Protein AF-A0A3B8LXM0-F1 (afdb_monomer_lite)

pLDDT: mean 73.41, std 29.41, range [20.06, 98.75]

Secondary structure (DSSP, 8-state):
-----------------------------------------------PPP-----------------------------------------------------------------PPPPP---------TTPPP----PPTT-EE-SS-EE-TTT-SSSTTSTT----TTEEEETTEEEEPBTTTBTTSTT--TTSSS--GGG-SGGGGTS----PPPSEEGGGGT--TTSSSB-HHHHHHHHHTTTTS-EEEE--SEEEE--S-EEEPTTEEEE-S-TTTEEEE--S-HHHHH----SSTT---GGGTS--SEEE-------GGGEEEEB-S-B-TT--EEEBS--TT--TT-EEEEEE--SSSHHHHHHTTTSSPPPGGGTT--EEEEEEEEEEETTEEEESS--SS-B-GGG--EEEE---

Foldseek 3Di:
DDDDDDDDDDDDDDDDDDDDDDDDDDDDDDDDDDDDDDDDDDDDDDDDDDDDDDDDDDDDDDDDDDYDDDDYDDDDDDDDDDDDDDDDDDDDDDDDDDDDDDDDDDDDDDDDDDDDDDDDDDDDPDDDDPPDDPDPPDEDPQWDDAPNDTHNLQFQQCAQLHHRPHQDPPFGRHGRDTDHADCCQGRHRPNDAQQDLDDDQCLDDDPRVPDDDDPDDFPEELVVQPWDAPPPDASQRSLVVRQVVVVLPAGEYEYEFHEHEHAAADEHHPNHHYHYPDDNTYHYHYPDDPCRRPNAPDPDPPSDGPVVPDDDSYDYDDDDDDDPVFFQFWFDDKDGRNDQKTFTPFCPSDDAFFKKKKKFAAQVQVVVCQNVVVPDGGDNPQHRHIDIDIWGFHDDDGRMTGTDGTDSTIDDVNRRITMGGDTD

Structure (mmCIF, N/CA/C/O backbone):
data_AF-A0A3B8LXM0-F1
#
_entry.id   AF-A0A3B8LXM0-F1
#
loop_
_atom_site.group_PDB
_atom_site.id
_atom_site.type_symbol
_atom_site.label_atom_id
_atom_site.label_alt_id
_atom_site.label_comp_id
_atom_site.label_asym_id
_atom_site.label_entity_id
_atom_sit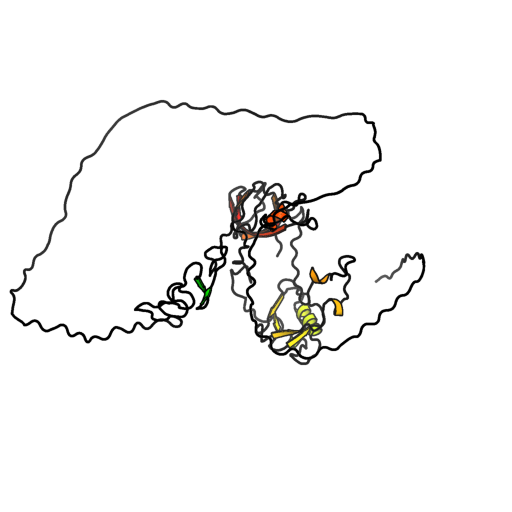e.label_seq_id
_atom_site.pdbx_PDB_ins_code
_atom_site.Cartn_x
_atom_site.Cartn_y
_atom_site.Cartn_z
_atom_site.occupancy
_atom_site.B_iso_or_equiv
_atom_site.auth_seq_id
_atom_site.auth_comp_id
_atom_site.auth_asym_id
_atom_site.auth_atom_id
_atom_site.pdbx_PDB_model_num
ATOM 1 N N . MET A 1 1 ? -12.437 30.811 -28.529 1.00 36.38 1 MET A N 1
ATOM 2 C CA . MET A 1 1 ? -11.155 31.539 -28.639 1.00 36.38 1 MET A CA 1
ATOM 3 C C . MET A 1 1 ? -11.417 33.006 -28.300 1.00 36.38 1 MET A C 1
ATOM 5 O O . MET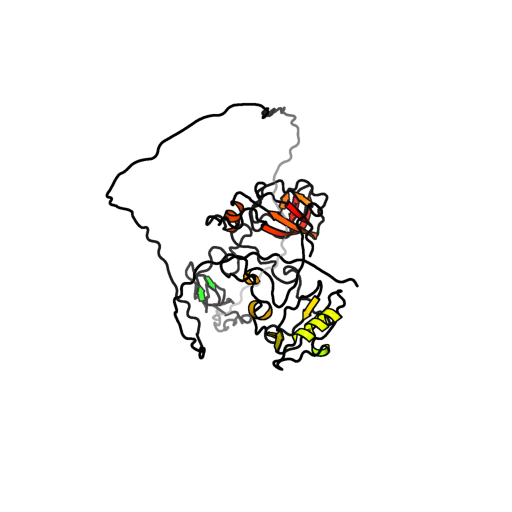 A 1 1 ? -12.188 33.630 -29.011 1.00 36.38 1 MET A O 1
ATOM 9 N N . LYS A 1 2 ? -10.888 33.510 -27.177 1.00 20.06 2 LYS A N 1
ATOM 10 C CA . LYS A 1 2 ? -10.909 34.922 -26.726 1.00 20.06 2 LYS A CA 1
ATOM 11 C C . LYS A 1 2 ? -9.676 35.144 -25.832 1.00 20.06 2 LYS A C 1
ATOM 13 O O . LYS A 1 2 ? -9.158 34.165 -25.299 1.00 20.06 2 LYS A O 1
ATOM 18 N N . ILE A 1 3 ? -9.176 36.378 -25.737 1.00 24.70 3 ILE A N 1
ATOM 19 C CA . ILE A 1 3 ? -7.793 36.677 -25.321 1.00 24.70 3 ILE A CA 1
ATOM 20 C C . ILE A 1 3 ? -7.756 37.845 -24.310 1.00 24.70 3 ILE A C 1
ATOM 22 O O . ILE A 1 3 ? -8.044 38.966 -24.712 1.00 24.70 3 ILE A O 1
ATOM 26 N N . LEU A 1 4 ? -7.307 37.559 -23.070 1.00 24.94 4 LEU A N 1
ATOM 27 C CA . LEU A 1 4 ? -6.653 38.478 -22.095 1.00 24.94 4 LEU A CA 1
ATOM 28 C C . LEU A 1 4 ? -7.459 39.745 -21.657 1.00 24.94 4 LEU A C 1
ATOM 30 O O . LEU A 1 4 ? -8.611 39.873 -22.071 1.00 24.94 4 LEU A O 1
ATOM 34 N N . PRO A 1 5 ? -6.922 40.697 -20.841 1.00 46.75 5 PRO A N 1
ATOM 35 C CA . PRO A 1 5 ? -5.709 40.708 -19.982 1.00 46.75 5 PRO A CA 1
ATOM 36 C C . PRO A 1 5 ? -5.939 41.183 -18.509 1.00 46.75 5 PRO A C 1
ATOM 38 O O . PRO A 1 5 ? -7.060 41.464 -18.100 1.00 46.75 5 PRO A O 1
ATOM 41 N N . TYR A 1 6 ? -4.820 41.368 -17.781 1.00 26.83 6 TYR A N 1
ATOM 42 C CA . TYR A 1 6 ? -4.604 42.112 -16.513 1.00 26.83 6 TYR A CA 1
ATOM 43 C C . TYR A 1 6 ? -4.925 41.416 -15.165 1.00 26.83 6 TYR A C 1
ATOM 45 O O . TYR A 1 6 ? -5.780 40.543 -15.094 1.00 26.83 6 TYR A O 1
ATOM 53 N N . GLY A 1 7 ? -4.215 41.734 -14.064 1.00 24.03 7 GLY A N 1
ATOM 54 C CA . GLY A 1 7 ? -3.206 42.802 -13.880 1.00 24.03 7 GLY A CA 1
ATOM 55 C C . GLY A 1 7 ? -2.095 42.509 -12.853 1.00 24.03 7 GLY A C 1
ATOM 56 O O . GLY A 1 7 ? -2.153 41.533 -12.112 1.00 24.03 7 GLY A O 1
ATOM 57 N N . PHE A 1 8 ? -1.065 43.364 -12.852 1.00 25.28 8 PHE A N 1
ATOM 58 C CA . PHE A 1 8 ? 0.103 43.329 -11.953 1.00 25.28 8 PHE A CA 1
ATOM 59 C C . PHE A 1 8 ? -0.130 44.160 -10.679 1.00 25.28 8 PHE A C 1
ATOM 61 O O . PHE A 1 8 ? -0.897 45.119 -10.696 1.00 25.28 8 PHE A O 1
ATOM 68 N N . GLY A 1 9 ? 0.635 43.868 -9.623 1.00 23.28 9 GLY A N 1
ATOM 69 C CA . GLY A 1 9 ? 0.836 44.758 -8.478 1.00 23.28 9 GLY A CA 1
ATOM 70 C C . GLY A 1 9 ? 2.296 44.714 -8.024 1.00 23.28 9 GLY A C 1
ATOM 71 O O . GLY A 1 9 ? 2.810 43.640 -7.725 1.00 23.28 9 GLY A O 1
ATOM 72 N N . ILE A 1 10 ? 2.965 45.868 -8.000 1.00 23.56 10 ILE A N 1
ATOM 73 C CA . ILE A 1 10 ? 4.335 46.046 -7.497 1.00 23.56 10 ILE A CA 1
ATOM 74 C C . ILE A 1 10 ? 4.294 47.158 -6.451 1.00 23.56 10 ILE A C 1
ATOM 76 O O . ILE A 1 10 ? 3.667 48.189 -6.679 1.00 23.56 10 ILE A O 1
ATOM 80 N N . SER A 1 11 ? 5.015 46.980 -5.348 1.00 22.61 11 SER A N 1
ATOM 81 C CA . SER A 1 11 ? 5.512 48.098 -4.547 1.00 22.61 11 SER A CA 1
ATOM 82 C C . SER A 1 11 ? 6.902 47.753 -4.016 1.00 22.61 11 SER A C 1
ATOM 84 O O . SER A 1 11 ? 7.222 46.578 -3.832 1.00 22.61 11 SER A O 1
ATOM 86 N N . VAL A 1 12 ? 7.746 48.767 -3.841 1.00 22.44 12 VAL A N 1
ATOM 87 C CA . VAL A 1 12 ? 9.182 48.626 -3.562 1.00 22.44 12 VAL A CA 1
ATOM 88 C C . VAL A 1 12 ? 9.533 49.415 -2.307 1.00 22.44 12 VAL A C 1
ATOM 90 O O . VAL A 1 12 ? 9.144 50.572 -2.177 1.00 22.44 12 VAL A O 1
ATOM 93 N N . ALA A 1 13 ? 10.337 48.815 -1.431 1.00 25.39 13 ALA A N 1
ATOM 94 C CA . ALA A 1 13 ? 11.059 49.516 -0.378 1.00 25.39 13 ALA A CA 1
ATOM 95 C C . ALA A 1 13 ? 12.518 49.036 -0.381 1.00 25.39 13 ALA A C 1
ATOM 97 O O . ALA A 1 13 ? 12.779 47.836 -0.308 1.00 25.39 13 ALA A O 1
ATOM 98 N N . LEU A 1 14 ? 13.463 49.969 -0.505 1.00 23.64 14 LEU A N 1
ATOM 99 C CA . LEU A 1 14 ? 14.891 49.702 -0.318 1.00 23.64 14 LEU A CA 1
ATOM 100 C C . LEU A 1 14 ? 15.207 49.715 1.182 1.00 23.64 14 LEU A C 1
ATOM 102 O O . LEU A 1 14 ? 14.598 50.502 1.899 1.00 23.64 14 LEU A O 1
ATOM 106 N N . TYR A 1 15 ? 16.249 48.998 1.616 1.00 22.81 15 TYR A N 1
ATOM 107 C CA . TYR A 1 15 ? 17.291 49.617 2.448 1.00 22.81 15 TYR A CA 1
ATOM 108 C C . TYR A 1 15 ? 18.615 48.832 2.437 1.00 22.81 15 TYR A C 1
ATOM 110 O O . TYR A 1 15 ? 18.617 47.610 2.409 1.00 22.81 15 TYR A O 1
ATOM 118 N N . ALA A 1 16 ? 19.709 49.604 2.475 1.00 24.20 16 ALA A N 1
ATOM 119 C CA . ALA A 1 16 ? 21.085 49.303 2.900 1.00 24.20 16 ALA A CA 1
ATOM 120 C C . ALA A 1 16 ? 21.793 47.993 2.470 1.00 24.20 16 ALA A C 1
ATOM 122 O O . ALA A 1 16 ? 21.409 46.873 2.786 1.00 24.20 16 ALA A O 1
ATOM 123 N N . LEU A 1 17 ? 22.962 48.197 1.858 1.00 23.39 17 LEU A N 1
ATOM 124 C CA . LEU A 1 17 ? 23.978 47.201 1.529 1.00 23.39 17 LEU A CA 1
ATOM 125 C C . LEU A 1 17 ? 24.875 46.883 2.744 1.00 23.39 17 LEU A C 1
ATOM 127 O O . LEU A 1 17 ? 25.309 47.806 3.432 1.00 23.39 17 LEU A O 1
ATOM 131 N N . SER A 1 18 ? 25.300 45.629 2.905 1.00 26.23 18 SER A N 1
ATOM 132 C CA . SER A 1 18 ? 26.633 45.308 3.440 1.00 26.23 18 SER A CA 1
ATOM 133 C C . SER A 1 18 ? 27.128 43.963 2.892 1.00 26.23 18 SER A C 1
ATOM 135 O O . SER A 1 18 ? 26.347 43.053 2.623 1.00 26.23 18 SER A O 1
ATOM 137 N N . LEU A 1 19 ? 28.435 43.870 2.639 1.00 26.39 19 LEU A N 1
ATOM 138 C CA . LEU A 1 19 ? 29.098 42.713 2.030 1.00 26.39 19 LEU A CA 1
ATOM 139 C C . LEU A 1 19 ? 29.938 41.976 3.071 1.00 26.39 19 LEU A C 1
ATOM 141 O O . LEU A 1 19 ? 30.659 42.617 3.832 1.00 26.39 19 LEU A O 1
ATOM 145 N N . LEU A 1 20 ? 29.985 40.647 2.980 1.00 26.03 20 LEU A N 1
ATOM 146 C CA . LEU A 1 20 ? 31.178 39.897 3.364 1.00 26.03 20 LEU A CA 1
ATOM 147 C C . LEU A 1 20 ? 31.366 38.706 2.418 1.00 26.03 20 LEU A C 1
ATOM 149 O O . LEU A 1 20 ? 30.417 37.990 2.109 1.00 26.03 20 LEU A O 1
ATOM 153 N N . HIS A 1 21 ? 32.589 38.530 1.918 1.00 26.11 21 HIS A N 1
ATOM 154 C CA . HIS A 1 21 ? 32.945 37.424 1.031 1.00 26.11 21 HIS A CA 1
ATOM 155 C C . HIS A 1 21 ? 33.450 36.230 1.844 1.00 26.11 21 HIS A C 1
ATOM 157 O O . HIS A 1 21 ? 34.227 36.404 2.781 1.00 26.11 21 HIS A O 1
ATOM 163 N N . CYS A 1 22 ? 33.135 35.018 1.394 1.00 24.50 22 CYS A N 1
ATOM 164 C CA . CYS A 1 22 ? 34.004 33.866 1.609 1.00 24.50 22 CYS A CA 1
ATOM 165 C C . CYS A 1 22 ? 33.907 32.927 0.404 1.00 24.50 22 CYS A C 1
ATOM 167 O O . CYS A 1 22 ? 32.822 32.463 0.062 1.00 24.50 22 CYS A O 1
ATOM 169 N N . ALA A 1 23 ? 35.038 32.676 -0.253 1.00 26.98 23 ALA A N 1
ATOM 170 C CA . ALA A 1 23 ? 35.142 31.682 -1.314 1.00 26.98 23 ALA A CA 1
ATOM 171 C C . ALA A 1 23 ? 35.642 30.360 -0.714 1.00 26.98 23 ALA A C 1
ATOM 173 O O . ALA A 1 23 ? 36.626 30.350 0.022 1.00 26.98 23 ALA A O 1
ATOM 174 N N . GLY A 1 24 ? 34.976 29.256 -1.048 1.00 27.30 24 GLY A N 1
ATOM 175 C CA . GLY A 1 24 ? 35.368 27.891 -0.694 1.00 27.30 24 GLY A CA 1
ATOM 176 C C . GLY A 1 24 ? 35.312 27.010 -1.940 1.00 27.30 24 GLY A C 1
ATOM 177 O O . GLY A 1 24 ? 34.434 27.192 -2.783 1.00 27.30 24 GLY A O 1
ATOM 178 N N . GLN A 1 25 ? 36.289 26.123 -2.109 1.00 27.41 25 GLN A N 1
ATOM 179 C CA . GLN A 1 25 ? 36.548 25.473 -3.397 1.00 27.41 25 GLN A CA 1
ATOM 180 C C . GLN A 1 25 ? 35.654 24.253 -3.657 1.00 27.41 25 GLN A C 1
ATOM 182 O O . GLN A 1 25 ? 35.338 23.482 -2.755 1.00 27.41 25 GLN A O 1
ATOM 187 N N . ILE A 1 26 ? 35.323 24.049 -4.933 1.00 26.55 26 ILE A N 1
ATOM 188 C CA . ILE A 1 26 ? 34.799 22.780 -5.447 1.00 26.55 26 ILE A CA 1
ATOM 189 C C . ILE A 1 26 ? 35.979 21.816 -5.618 1.00 26.55 26 ILE A C 1
ATOM 191 O O . ILE A 1 26 ? 37.003 22.194 -6.188 1.00 26.55 26 ILE A O 1
ATOM 195 N N . VAL A 1 27 ? 35.812 20.567 -5.183 1.00 30.48 27 VAL A N 1
ATOM 196 C CA . VAL A 1 27 ? 36.741 19.457 -5.444 1.00 30.48 27 VAL A CA 1
ATOM 197 C C . VAL A 1 27 ? 35.951 18.351 -6.163 1.00 30.48 27 VAL A C 1
ATOM 199 O O . VAL A 1 27 ? 34.846 18.038 -5.714 1.00 30.48 27 VAL A O 1
ATOM 202 N N . PRO A 1 28 ? 36.430 17.802 -7.296 1.00 29.64 28 PRO A N 1
ATOM 203 C CA . PRO A 1 28 ? 35.698 16.782 -8.046 1.00 29.64 28 PRO A CA 1
ATOM 204 C C . PRO A 1 28 ? 35.710 15.422 -7.334 1.00 29.64 28 PRO A C 1
ATOM 206 O O . PRO A 1 28 ? 36.604 15.126 -6.545 1.00 29.64 28 PRO A O 1
ATOM 209 N N . ALA A 1 29 ? 34.714 14.588 -7.638 1.00 28.47 29 ALA A N 1
ATOM 210 C CA . ALA A 1 29 ? 34.575 13.252 -7.070 1.00 28.47 29 ALA A CA 1
ATOM 211 C C . ALA A 1 29 ? 35.216 12.187 -7.971 1.00 28.47 29 ALA A C 1
ATOM 213 O O . ALA A 1 29 ? 34.853 12.067 -9.140 1.00 28.47 29 ALA A O 1
ATOM 214 N N . GLU A 1 30 ? 36.096 11.366 -7.401 1.00 27.64 30 GLU A N 1
ATOM 215 C CA . GLU A 1 30 ? 36.595 10.140 -8.022 1.00 27.64 30 GLU A CA 1
ATOM 216 C C . GLU A 1 30 ? 36.931 9.102 -6.935 1.00 27.64 30 GLU A C 1
ATOM 218 O O . GLU A 1 30 ? 37.202 9.465 -5.794 1.00 27.64 30 GLU A O 1
ATOM 223 N N . GLN A 1 31 ? 36.885 7.816 -7.298 1.00 27.58 31 GLN A N 1
ATOM 224 C CA . GLN A 1 31 ? 37.220 6.645 -6.466 1.00 27.58 31 GLN A CA 1
ATOM 225 C C . GLN A 1 31 ? 36.459 6.462 -5.132 1.00 27.58 31 GLN A C 1
ATOM 227 O O . GLN A 1 31 ? 36.903 6.875 -4.067 1.00 27.58 31 GLN A O 1
ATOM 232 N N . TYR A 1 32 ? 35.408 5.635 -5.173 1.00 25.28 32 TYR A N 1
ATOM 233 C CA . TYR A 1 32 ? 35.164 4.639 -4.120 1.00 25.28 32 TYR A CA 1
ATOM 234 C C . TYR A 1 32 ? 34.858 3.286 -4.771 1.00 25.28 32 TYR A C 1
ATOM 236 O O . TYR A 1 32 ? 33.788 3.082 -5.344 1.00 25.28 32 TYR A O 1
ATOM 244 N N . HIS A 1 33 ? 35.822 2.369 -4.691 1.00 28.22 33 HIS A N 1
ATOM 245 C CA . HIS A 1 33 ? 35.634 0.947 -4.964 1.00 28.22 33 HIS A CA 1
ATOM 246 C C . HIS A 1 33 ? 35.707 0.187 -3.639 1.00 28.22 33 HIS A C 1
ATOM 248 O O . HIS A 1 33 ? 36.609 0.443 -2.854 1.00 28.22 33 HIS A O 1
ATOM 254 N N . ASP A 1 34 ? 34.789 -0.766 -3.481 1.00 30.98 34 ASP A N 1
ATOM 255 C CA . ASP A 1 34 ? 34.736 -1.813 -2.454 1.00 30.98 34 ASP A CA 1
ATOM 256 C C . ASP A 1 34 ? 34.731 -1.367 -0.973 1.00 30.98 34 ASP A C 1
ATOM 258 O O . ASP A 1 34 ? 35.668 -0.777 -0.444 1.00 30.98 34 ASP A O 1
ATOM 262 N N . ALA A 1 35 ? 33.647 -1.710 -0.279 1.00 26.36 35 ALA A N 1
ATOM 263 C CA . ALA A 1 35 ? 33.500 -1.548 1.163 1.00 26.36 35 ALA A 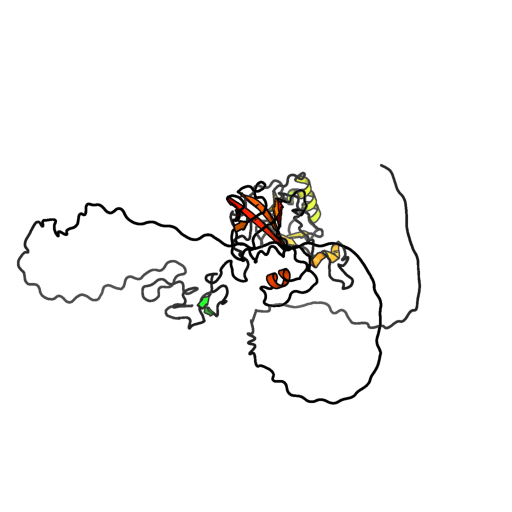CA 1
ATOM 264 C C . ALA A 1 35 ? 32.604 -2.679 1.681 1.00 26.36 35 ALA A C 1
ATOM 266 O O . ALA A 1 35 ? 31.373 -2.602 1.640 1.00 26.36 35 ALA A O 1
ATOM 267 N N . SER A 1 36 ? 33.231 -3.766 2.129 1.00 28.61 36 SER A N 1
ATOM 268 C CA . SER A 1 36 ? 32.532 -4.892 2.741 1.00 28.61 36 SER A CA 1
ATOM 269 C C . SER A 1 36 ? 31.937 -4.488 4.095 1.00 28.61 36 SER A C 1
ATOM 271 O O . SER A 1 36 ? 32.546 -3.768 4.884 1.00 28.61 36 SER A O 1
ATOM 273 N N . VAL A 1 37 ? 30.706 -4.929 4.366 1.00 28.14 37 VAL A N 1
ATOM 274 C CA . VAL A 1 37 ? 29.972 -4.517 5.571 1.00 28.14 37 VAL A CA 1
ATOM 275 C C . VAL A 1 37 ? 30.508 -5.254 6.800 1.00 28.14 37 VAL A C 1
ATOM 277 O O . VAL A 1 37 ? 30.160 -6.411 7.031 1.00 28.14 37 VAL A O 1
ATOM 280 N N . GLN A 1 38 ? 31.293 -4.563 7.627 1.00 25.53 38 GLN A N 1
ATOM 281 C CA . GLN A 1 38 ? 31.455 -4.915 9.038 1.00 25.53 38 GLN A CA 1
ATOM 282 C C . GLN A 1 38 ? 30.377 -4.204 9.867 1.00 25.53 38 GLN A C 1
ATOM 284 O O . GLN A 1 38 ? 30.144 -3.007 9.711 1.00 25.53 38 GLN A O 1
ATOM 289 N N . GLN A 1 39 ? 29.689 -4.958 10.727 1.00 29.19 39 GLN A N 1
ATOM 290 C CA . GLN A 1 39 ? 28.718 -4.424 11.683 1.00 29.19 39 GLN A CA 1
ATOM 291 C C . GLN A 1 39 ? 29.347 -4.406 13.077 1.00 29.19 39 GLN A C 1
ATOM 293 O O . GLN A 1 39 ? 29.251 -5.390 13.813 1.00 29.19 39 GLN A O 1
ATOM 298 N N . ASP A 1 40 ? 29.984 -3.294 13.441 1.00 27.31 40 ASP A N 1
ATOM 299 C CA . ASP A 1 40 ? 30.469 -3.119 14.808 1.00 27.31 40 ASP A CA 1
ATOM 300 C C . ASP A 1 40 ? 29.303 -3.010 15.798 1.00 27.31 40 ASP A C 1
ATOM 302 O O . ASP A 1 40 ? 28.294 -2.338 15.568 1.00 27.31 40 ASP A O 1
ATOM 306 N N . THR A 1 41 ? 29.436 -3.724 16.915 1.00 29.86 41 THR A N 1
ATOM 307 C CA . THR A 1 41 ? 28.373 -3.876 17.913 1.00 29.86 41 THR A CA 1
ATOM 308 C C . THR A 1 41 ? 28.545 -2.848 19.024 1.00 29.86 41 THR A C 1
ATOM 310 O O . THR A 1 41 ? 29.367 -3.029 19.919 1.00 29.86 41 THR A O 1
ATOM 313 N N . ILE A 1 42 ? 27.738 -1.785 19.001 1.00 26.36 42 ILE A N 1
ATOM 314 C CA . ILE A 1 42 ? 27.680 -0.822 20.107 1.00 26.36 42 ILE A CA 1
ATOM 315 C C . ILE A 1 42 ? 26.713 -1.340 21.178 1.00 26.36 42 ILE A C 1
ATOM 317 O O . ILE A 1 42 ? 25.498 -1.164 21.086 1.00 26.36 42 ILE A O 1
ATOM 321 N N . THR A 1 43 ? 27.268 -1.956 22.219 1.00 28.08 43 THR A N 1
ATOM 322 C CA . THR A 1 43 ? 26.585 -2.108 23.509 1.00 28.08 43 THR A CA 1
ATOM 323 C C . THR A 1 43 ? 26.564 -0.747 24.206 1.00 28.08 43 THR A C 1
ATOM 325 O O . THR A 1 43 ? 27.614 -0.126 24.356 1.00 28.08 43 THR A O 1
ATOM 328 N N . GLN A 1 44 ? 25.393 -0.279 24.645 1.00 32.50 44 GLN A N 1
ATOM 329 C CA . GLN A 1 44 ? 25.289 0.842 25.584 1.00 32.50 44 GLN A CA 1
ATOM 330 C C . GLN A 1 44 ? 24.742 0.335 26.915 1.00 32.50 44 GLN A C 1
ATOM 332 O O . GLN A 1 44 ? 23.559 0.011 27.026 1.00 32.50 44 GLN A O 1
ATOM 337 N N . ASP A 1 45 ? 25.618 0.270 27.915 1.00 28.05 45 ASP A N 1
ATOM 338 C CA . ASP A 1 45 ? 25.233 0.021 29.299 1.00 28.05 45 ASP A CA 1
ATOM 339 C C . ASP A 1 45 ? 24.641 1.293 29.920 1.00 28.05 45 ASP A C 1
ATOM 341 O O . ASP A 1 45 ? 25.142 2.401 29.719 1.00 28.05 45 ASP A O 1
ATOM 345 N N . ILE A 1 46 ? 23.559 1.135 30.683 1.00 29.33 46 ILE A N 1
ATOM 346 C CA . ILE A 1 46 ? 22.881 2.239 31.369 1.00 29.33 46 ILE A CA 1
ATOM 347 C C . ILE A 1 46 ? 23.391 2.301 32.809 1.00 29.33 46 ILE A C 1
ATOM 349 O O . ILE A 1 46 ? 23.121 1.401 33.602 1.00 29.33 46 ILE A O 1
ATOM 353 N N . ILE A 1 47 ? 24.076 3.392 33.156 1.00 27.41 47 ILE A N 1
ATOM 354 C CA . ILE A 1 47 ? 24.457 3.731 34.533 1.00 27.41 47 ILE A CA 1
ATOM 355 C C . ILE A 1 47 ? 23.755 5.049 34.903 1.00 27.41 47 ILE A C 1
ATOM 357 O O . ILE A 1 47 ? 23.854 6.012 34.138 1.00 27.41 47 ILE A O 1
ATOM 361 N N . PRO A 1 48 ? 23.020 5.122 36.030 1.00 29.84 48 PRO A N 1
ATOM 362 C CA . PRO A 1 48 ? 22.338 6.347 36.443 1.00 29.84 48 PRO A CA 1
ATOM 363 C C . PRO A 1 48 ? 23.336 7.428 36.886 1.00 29.84 48 PRO A C 1
ATOM 365 O O . PRO A 1 48 ? 24.403 7.127 37.419 1.00 29.84 48 PRO A O 1
ATOM 368 N N . GLN A 1 49 ? 22.972 8.695 36.690 1.00 29.08 49 GLN A N 1
ATOM 369 C CA . GLN A 1 49 ? 23.695 9.843 37.242 1.00 29.08 49 GLN A CA 1
ATOM 370 C C . GLN A 1 49 ? 22.997 10.330 38.515 1.00 29.08 49 GLN A C 1
ATOM 372 O O . GLN A 1 49 ? 21.793 10.584 38.500 1.00 29.08 49 GLN A O 1
ATOM 377 N N . ASP A 1 50 ? 23.767 10.443 39.595 1.00 26.06 50 ASP A N 1
ATOM 378 C CA . ASP A 1 50 ? 23.356 11.031 40.874 1.00 26.06 50 ASP A CA 1
ATOM 379 C C . ASP A 1 50 ? 23.530 12.567 40.841 1.00 26.06 50 ASP A C 1
ATOM 381 O O . ASP A 1 50 ? 24.272 13.096 40.010 1.00 26.06 50 ASP A O 1
ATOM 385 N N . THR A 1 51 ? 22.834 13.307 41.708 1.00 32.16 51 THR A N 1
ATOM 386 C CA . THR A 1 51 ? 22.680 14.770 41.600 1.00 32.16 51 THR A CA 1
ATOM 387 C C . THR A 1 51 ? 23.033 15.517 42.889 1.00 32.16 51 THR A C 1
ATOM 389 O O . THR A 1 51 ? 22.191 15.653 43.777 1.00 32.16 51 THR A O 1
ATOM 392 N N . THR A 1 52 ? 24.234 16.107 42.966 1.00 25.61 52 THR A N 1
ATOM 393 C CA . THR A 1 52 ? 24.646 16.944 44.114 1.00 25.61 52 THR A CA 1
ATOM 394 C C . THR A 1 52 ? 25.474 18.189 43.745 1.00 25.61 52 THR A C 1
ATOM 396 O O . THR A 1 52 ? 26.698 18.120 43.731 1.00 25.61 52 THR A O 1
ATOM 399 N N . GLN A 1 53 ? 24.780 19.336 43.616 1.00 25.41 53 GLN A N 1
ATOM 400 C CA . GLN A 1 53 ? 25.176 20.676 44.129 1.00 25.41 53 GLN A CA 1
ATOM 401 C C . GLN A 1 53 ? 26.475 21.361 43.599 1.00 25.41 53 GLN A C 1
ATOM 403 O O . GLN A 1 53 ? 27.212 20.745 42.835 1.00 25.41 53 GLN A O 1
ATOM 408 N N . PRO A 1 54 ? 26.779 22.646 43.949 1.00 33.50 54 PRO A N 1
ATOM 409 C CA . PRO A 1 54 ? 26.067 23.625 44.802 1.00 33.50 54 PRO A CA 1
ATOM 410 C C . PRO A 1 54 ? 25.644 24.940 44.087 1.00 33.50 54 PRO A C 1
ATOM 412 O O . PRO A 1 54 ? 25.642 25.022 42.862 1.00 33.50 54 PRO A O 1
ATOM 415 N N . GLN A 1 55 ? 25.226 25.954 44.862 1.00 26.02 55 GLN A N 1
ATOM 416 C CA . GLN A 1 55 ? 24.709 27.265 44.414 1.00 26.02 55 GLN A CA 1
ATOM 417 C C . GLN A 1 55 ? 25.667 28.433 44.721 1.00 26.02 55 GLN A C 1
ATOM 419 O O . GLN A 1 55 ? 26.430 28.330 45.674 1.00 26.02 55 GLN A O 1
ATOM 424 N N . GLU A 1 56 ? 25.478 29.578 44.048 1.00 26.16 56 GLU A N 1
ATOM 425 C CA . GLU A 1 56 ? 25.282 30.917 44.660 1.00 26.16 56 GLU A CA 1
ATOM 426 C C . GLU A 1 56 ? 24.471 31.804 43.670 1.00 26.16 56 GLU A C 1
ATOM 428 O O . GLU A 1 56 ? 24.561 31.587 42.464 1.00 26.16 56 GLU A O 1
ATOM 433 N N . LYS A 1 57 ? 23.408 32.499 44.127 1.00 24.67 57 LYS A N 1
ATOM 434 C CA . LYS A 1 57 ? 23.277 33.972 44.338 1.00 24.67 57 LYS A CA 1
ATOM 435 C C . LYS A 1 57 ? 23.502 34.839 43.076 1.00 24.67 57 LYS A C 1
ATOM 437 O O . LYS A 1 57 ? 24.411 34.579 42.305 1.00 24.67 57 LYS A O 1
ATOM 442 N N . ASP A 1 58 ? 22.709 35.876 42.784 1.00 25.80 58 ASP A N 1
ATOM 443 C CA . ASP A 1 58 ? 22.098 36.850 43.713 1.00 25.80 58 ASP A CA 1
ATOM 444 C C . ASP A 1 58 ? 20.687 37.367 43.304 1.00 25.80 58 ASP A C 1
ATOM 446 O O . ASP A 1 58 ? 20.056 36.861 42.376 1.00 25.80 58 ASP A O 1
ATOM 450 N N . GLU A 1 59 ? 20.175 38.354 44.048 1.00 26.92 59 GLU A N 1
ATOM 451 C CA . GLU A 1 59 ? 18.775 38.812 44.115 1.00 26.92 59 GLU A CA 1
ATOM 452 C C . GLU A 1 59 ? 18.491 40.153 43.388 1.00 26.92 59 GLU A C 1
ATOM 454 O O . GLU A 1 59 ? 19.256 41.106 43.528 1.00 26.92 59 GLU A O 1
ATOM 459 N N . SER A 1 60 ? 17.353 40.286 42.675 1.00 25.41 60 SER A N 1
ATOM 460 C CA . SER A 1 60 ? 16.521 41.520 42.692 1.00 25.41 60 SER A CA 1
ATOM 461 C C . SER A 1 60 ? 15.171 41.450 41.942 1.00 25.41 60 SER A C 1
ATOM 463 O O . SER A 1 60 ? 15.031 40.962 40.825 1.00 25.41 60 SER A O 1
ATOM 465 N N . THR A 1 61 ? 14.188 42.033 42.626 1.00 25.83 61 THR A N 1
ATOM 466 C CA . THR A 1 61 ? 12.928 42.700 42.233 1.00 25.83 61 THR A CA 1
ATOM 467 C C . THR A 1 61 ? 12.970 43.539 40.924 1.00 25.83 61 THR A C 1
ATOM 469 O O . THR A 1 61 ? 14.040 43.887 40.448 1.00 25.83 61 THR A O 1
ATOM 472 N N . GLN A 1 62 ? 11.871 43.974 40.269 1.00 24.88 62 GLN A N 1
ATOM 473 C CA . GLN A 1 62 ? 10.431 44.057 40.612 1.00 24.88 62 GLN A CA 1
ATOM 474 C C . GLN A 1 62 ? 9.563 44.326 39.350 1.00 24.88 62 GLN A C 1
ATOM 476 O O . GLN A 1 62 ? 10.004 45.062 38.467 1.00 24.88 62 GLN A O 1
ATOM 481 N N . ARG A 1 63 ? 8.283 43.901 39.315 1.00 25.02 63 ARG A N 1
ATOM 482 C CA . ARG A 1 63 ? 7.195 44.632 38.606 1.00 25.02 63 ARG A CA 1
ATOM 483 C C . ARG A 1 63 ? 5.801 44.251 39.162 1.00 25.02 63 ARG A C 1
ATOM 485 O O . ARG A 1 63 ? 5.613 43.067 39.427 1.00 25.02 63 ARG A O 1
ATOM 492 N N . PRO A 1 64 ? 4.853 45.193 39.371 1.00 30.84 64 PRO A N 1
ATOM 493 C CA . PRO A 1 64 ? 3.664 44.931 40.194 1.00 30.84 64 PRO A CA 1
ATOM 494 C C . PRO A 1 64 ? 2.358 44.584 39.450 1.00 30.84 64 PRO A C 1
ATOM 496 O O . PRO A 1 64 ? 2.189 44.846 38.259 1.00 30.84 64 PRO A O 1
ATOM 499 N N . GLU A 1 65 ? 1.440 44.050 40.258 1.00 25.55 65 GLU A N 1
ATOM 500 C CA . GLU A 1 65 ? -0.029 43.950 40.155 1.00 25.55 65 GLU A CA 1
ATOM 501 C C . GLU A 1 65 ? -0.770 45.298 39.917 1.00 25.55 65 GLU A C 1
ATOM 503 O O . GLU A 1 65 ? -0.155 46.356 40.050 1.00 25.55 65 GLU A O 1
ATOM 508 N N . THR A 1 66 ? -2.088 45.375 39.629 1.00 27.14 66 THR A N 1
ATOM 509 C CA . THR A 1 66 ? -3.129 44.348 39.302 1.00 27.14 66 THR A CA 1
ATOM 510 C C . THR A 1 66 ? -3.911 44.789 38.017 1.00 27.14 66 THR A C 1
ATOM 512 O O . THR A 1 66 ? -3.219 45.038 37.036 1.00 27.14 66 THR A O 1
ATOM 515 N N . SER A 1 67 ? -5.241 44.939 37.808 1.00 26.88 67 SER A N 1
ATOM 516 C CA . SER A 1 67 ? -6.513 44.751 38.557 1.00 26.88 67 SER A CA 1
ATOM 517 C C . SER A 1 67 ? -7.752 44.778 37.625 1.00 26.88 67 SER A C 1
ATOM 519 O O . SER A 1 67 ? -7.685 45.459 36.610 1.00 26.88 67 SER A O 1
ATOM 521 N N . ASN A 1 68 ? -8.867 44.148 38.043 1.00 26.53 68 ASN A N 1
ATOM 522 C CA . ASN A 1 68 ? -10.303 44.547 37.954 1.00 26.53 68 ASN A CA 1
ATOM 523 C C . ASN A 1 68 ? -10.823 45.295 36.686 1.00 26.53 68 ASN A C 1
ATOM 525 O O . ASN A 1 68 ? -10.273 46.317 36.296 1.00 26.53 68 ASN A O 1
ATOM 529 N N . ASN A 1 69 ? -11.962 44.958 36.057 1.00 26.12 69 ASN A N 1
ATOM 530 C CA . ASN A 1 69 ? -13.233 44.458 36.614 1.00 26.12 69 ASN A CA 1
ATOM 531 C C . ASN A 1 69 ? -14.136 43.781 35.549 1.00 26.12 69 ASN A C 1
ATOM 533 O O . ASN A 1 69 ? -14.070 44.118 34.369 1.00 26.12 69 ASN A O 1
ATOM 537 N N . GLU A 1 70 ? -15.055 42.926 36.007 1.00 30.72 70 GLU A N 1
ATOM 538 C CA . GLU A 1 70 ? -16.273 42.465 35.297 1.00 30.72 70 GLU A CA 1
ATOM 539 C C . GLU A 1 70 ? -17.483 43.361 35.716 1.00 30.72 70 GLU A C 1
ATOM 541 O O . GLU A 1 70 ? -17.278 44.190 36.615 1.00 30.72 70 GLU A O 1
ATOM 546 N N . PRO A 1 71 ? -18.712 43.293 35.124 1.00 42.00 71 PRO A N 1
ATOM 547 C CA . PRO A 1 71 ? -19.636 42.167 35.409 1.00 42.00 71 PRO A CA 1
ATOM 548 C C . PRO A 1 71 ? -20.753 41.829 34.368 1.00 42.00 71 PRO A C 1
ATOM 550 O O . PRO A 1 71 ? -21.236 42.704 33.658 1.00 42.00 71 PRO A O 1
ATOM 553 N N . ASN A 1 72 ? -21.297 40.600 34.468 1.00 27.70 72 ASN A N 1
ATOM 554 C CA . ASN A 1 72 ? -22.725 40.208 34.295 1.00 27.70 72 ASN A CA 1
ATOM 555 C C . ASN A 1 72 ? -23.477 40.407 32.942 1.00 27.70 72 ASN A C 1
ATOM 557 O O . ASN A 1 72 ? -23.262 41.369 32.217 1.00 27.70 72 ASN A O 1
ATOM 561 N N . ALA A 1 73 ? -24.475 39.580 32.576 1.00 26.50 73 ALA A N 1
ATOM 562 C CA . ALA A 1 73 ? -24.972 38.300 33.131 1.00 26.50 73 ALA A CA 1
ATOM 563 C C . ALA A 1 73 ? -25.872 37.547 32.110 1.00 26.50 73 ALA A C 1
ATOM 565 O O . ALA A 1 73 ? -26.258 38.132 31.100 1.00 26.50 73 ALA A O 1
ATOM 566 N N . SER A 1 74 ? -26.266 36.313 32.482 1.00 27.11 74 SER A N 1
ATOM 567 C CA . SER A 1 74 ? -27.261 35.408 31.851 1.00 27.11 74 SER A CA 1
ATOM 568 C C . SER A 1 74 ? -26.791 34.639 30.593 1.00 27.11 74 SER A C 1
ATOM 570 O O . SER A 1 74 ? -25.899 35.102 29.889 1.00 27.11 74 SER A O 1
ATOM 572 N N . GLU A 1 75 ? -27.288 33.440 30.238 1.00 29.11 75 GLU A N 1
ATOM 573 C CA . GLU A 1 75 ? -28.069 32.365 30.914 1.00 29.11 75 GLU A CA 1
ATOM 574 C C . GLU A 1 75 ? -28.052 31.104 29.985 1.00 29.11 75 GLU A C 1
ATOM 576 O O . GLU A 1 75 ? -27.591 31.220 28.849 1.00 29.11 75 GLU A O 1
ATOM 581 N N . THR A 1 76 ? -28.469 29.871 30.323 1.00 28.05 76 THR A N 1
ATOM 582 C CA . THR A 1 76 ? -29.146 29.272 31.504 1.00 28.05 76 THR A CA 1
ATOM 583 C C . THR A 1 76 ? -28.568 27.852 31.793 1.00 28.05 76 THR A C 1
ATOM 585 O O . THR A 1 76 ? -27.615 27.416 31.148 1.00 28.05 76 THR A O 1
ATOM 588 N N . ASN A 1 77 ? -29.158 27.130 32.753 1.00 26.19 77 ASN A N 1
ATOM 589 C CA . ASN A 1 77 ? -28.960 25.710 33.122 1.00 26.19 77 ASN A CA 1
ATOM 590 C C . ASN A 1 77 ? -29.475 24.738 32.006 1.00 26.19 77 ASN A C 1
ATOM 592 O O . ASN A 1 77 ? -30.142 25.196 31.084 1.00 26.19 77 ASN A O 1
ATOM 596 N N . ASP A 1 78 ? -29.216 23.418 31.949 1.00 27.31 78 ASP A N 1
ATOM 597 C CA . ASP A 1 78 ? -29.409 22.368 32.974 1.00 27.31 78 ASP A CA 1
ATOM 598 C C . ASP A 1 78 ? -28.668 21.037 32.657 1.00 27.31 78 ASP A C 1
ATOM 600 O O . ASP A 1 78 ? -28.631 20.584 31.513 1.00 27.31 78 ASP A O 1
ATOM 604 N N . GLU A 1 79 ? -28.180 20.358 33.704 1.00 29.28 79 GLU A N 1
ATOM 605 C CA . GLU A 1 79 ? -27.829 18.920 33.799 1.00 29.28 79 GLU A CA 1
ATOM 606 C C . GLU A 1 79 ? -27.742 18.559 35.310 1.00 29.28 79 GLU A C 1
ATOM 608 O O . GLU A 1 79 ? -27.514 19.477 36.105 1.00 29.28 79 GLU A O 1
ATOM 613 N N . PRO A 1 80 ? -27.815 17.285 35.766 1.00 39.28 80 PRO A N 1
ATOM 614 C CA . PRO A 1 80 ? -28.194 16.038 35.087 1.00 39.28 80 PRO A CA 1
ATOM 615 C C . PRO A 1 80 ? -29.330 15.262 35.811 1.00 39.28 80 PRO A C 1
ATOM 617 O O . PRO A 1 80 ? -29.748 15.624 36.908 1.00 39.28 80 PRO A O 1
ATOM 620 N N . LEU A 1 81 ? -29.788 14.127 35.251 1.00 30.03 81 LEU A N 1
ATOM 621 C CA . LEU A 1 81 ? -30.698 13.188 35.941 1.00 30.03 81 LEU A CA 1
ATOM 622 C C . LEU A 1 81 ? -30.317 11.706 35.757 1.00 30.03 81 LEU A C 1
ATOM 624 O O . LEU A 1 81 ? -30.612 11.087 34.739 1.00 30.03 81 LEU A O 1
ATOM 628 N N . THR A 1 82 ? -29.723 11.138 36.807 1.00 29.72 82 THR A N 1
ATOM 629 C CA . THR A 1 82 ? -29.733 9.716 37.224 1.00 29.72 82 THR A CA 1
ATOM 630 C C . THR A 1 82 ? -29.699 9.736 38.774 1.00 29.72 82 THR A C 1
ATOM 632 O O . THR A 1 82 ? -29.216 10.743 39.302 1.00 29.72 82 THR A O 1
ATOM 635 N N . PRO A 1 83 ? -30.216 8.741 39.534 1.00 37.81 83 PRO A N 1
ATOM 636 C CA . PRO A 1 83 ? -30.219 7.303 39.233 1.00 37.81 83 PRO A CA 1
ATOM 637 C C . PRO A 1 83 ? -31.573 6.587 39.413 1.00 37.81 83 PRO A C 1
ATOM 639 O O . PRO A 1 83 ? -32.525 7.161 39.923 1.00 37.81 83 PRO A O 1
ATOM 642 N N . ASP A 1 84 ? -31.600 5.293 39.077 1.00 28.28 84 ASP A N 1
ATOM 643 C CA . ASP A 1 84 ? -32.219 4.278 39.943 1.00 28.28 84 ASP A CA 1
ATOM 644 C C . ASP A 1 84 ? -31.631 2.877 39.661 1.00 28.28 84 ASP A C 1
ATOM 646 O O . ASP A 1 84 ? -30.980 2.665 38.633 1.00 28.28 84 ASP A O 1
ATOM 650 N N . THR A 1 85 ? -31.811 1.927 40.587 1.00 33.62 85 THR A N 1
ATOM 651 C CA . THR A 1 85 ? -31.217 0.563 40.534 1.00 33.62 85 THR A CA 1
ATOM 652 C C . THR A 1 85 ? -32.278 -0.528 40.852 1.00 33.62 85 THR A C 1
ATOM 654 O O . THR A 1 85 ? -33.443 -0.175 41.019 1.00 33.62 85 THR A O 1
ATOM 657 N N . PRO A 1 86 ? -31.993 -1.852 40.788 1.00 38.72 86 PRO A N 1
ATOM 658 C CA . PRO A 1 86 ? -32.974 -2.814 40.273 1.00 38.72 86 PRO A CA 1
ATOM 659 C C . PRO A 1 86 ? -33.848 -3.497 41.343 1.00 38.72 86 PRO A C 1
ATOM 661 O O . PRO A 1 86 ? -33.470 -3.549 42.514 1.00 38.72 86 PRO A O 1
ATOM 664 N N . PRO A 1 87 ? -34.944 -4.161 40.930 1.00 36.44 87 PRO A N 1
ATOM 665 C CA . PRO A 1 87 ? -35.580 -5.211 41.721 1.00 36.44 87 PRO A CA 1
ATOM 666 C C . PRO A 1 87 ? -34.729 -6.491 41.727 1.00 36.44 87 PRO A C 1
ATOM 668 O O . PRO A 1 87 ? -34.209 -6.901 40.687 1.00 36.44 87 PRO A O 1
ATOM 671 N N . GLN A 1 88 ? -34.655 -7.164 42.876 1.00 29.28 88 GLN A N 1
ATOM 672 C CA . GLN A 1 88 ? -34.224 -8.561 42.979 1.00 29.28 88 GLN A CA 1
ATOM 673 C C . GLN A 1 88 ? -35.416 -9.493 43.236 1.00 29.28 88 GLN A C 1
ATOM 675 O O . GLN A 1 88 ? -36.377 -9.100 43.885 1.00 29.28 88 GLN A O 1
ATOM 680 N N . ASP A 1 89 ? -35.227 -10.742 42.802 1.00 29.11 89 ASP A N 1
ATOM 681 C CA . ASP A 1 89 ? -35.805 -11.992 43.318 1.00 29.11 89 ASP A CA 1
ATOM 682 C C . ASP A 1 89 ? -37.329 -12.227 43.300 1.00 29.11 89 ASP A C 1
ATOM 684 O O . ASP A 1 89 ? -38.140 -11.422 43.749 1.00 29.11 89 ASP A O 1
ATOM 688 N N . THR A 1 90 ? -37.704 -13.432 42.864 1.00 29.89 90 THR A N 1
ATOM 689 C CA . THR A 1 90 ? -38.582 -14.336 43.632 1.00 29.89 90 THR A CA 1
ATOM 690 C C . THR A 1 90 ? -38.636 -15.707 42.953 1.00 29.89 90 THR A C 1
ATOM 692 O O . THR A 1 90 ? -39.259 -15.882 41.906 1.00 29.89 90 THR A O 1
ATOM 695 N N . THR A 1 91 ? -38.022 -16.711 43.576 1.00 31.31 91 THR A N 1
ATOM 696 C CA . THR A 1 91 ? -38.391 -18.123 43.361 1.00 31.31 91 THR A CA 1
ATOM 697 C C . THR A 1 91 ? -39.583 -18.503 44.247 1.00 31.31 91 THR A C 1
ATOM 699 O O . THR A 1 91 ? -39.824 -17.861 45.273 1.00 31.31 91 THR A O 1
ATOM 702 N N . PRO A 1 92 ? -40.345 -19.542 43.865 1.00 36.09 92 PRO A N 1
ATOM 703 C CA . PRO A 1 92 ? -40.673 -20.561 44.868 1.00 36.09 92 PRO A CA 1
ATOM 704 C C . PRO A 1 92 ? -40.493 -22.013 44.380 1.00 36.09 92 PRO A C 1
ATOM 706 O O . PRO A 1 92 ? -41.074 -22.429 43.382 1.00 36.09 92 PRO A O 1
ATOM 709 N N . SER A 1 93 ? -39.700 -22.760 45.153 1.00 28.95 93 SER A N 1
ATOM 710 C CA . SER A 1 93 ? -39.906 -24.146 45.628 1.00 28.95 93 SER A CA 1
ATOM 711 C C . SER A 1 93 ? -40.797 -25.152 44.862 1.00 28.95 93 SER A C 1
ATOM 713 O O . SER A 1 93 ? -42.011 -24.990 44.780 1.00 28.95 93 SER A O 1
ATOM 715 N N . ASP A 1 94 ? -40.167 -26.298 44.576 1.00 28.75 94 ASP A N 1
ATOM 716 C CA . ASP A 1 94 ? -40.604 -27.678 44.879 1.00 28.75 94 ASP A CA 1
ATOM 717 C C . ASP A 1 94 ? -41.811 -28.337 44.175 1.00 28.75 94 ASP A C 1
ATOM 719 O O . ASP A 1 94 ? -42.924 -27.827 44.103 1.00 28.75 94 ASP A O 1
ATOM 723 N N . GLY A 1 95 ? -41.581 -29.584 43.735 1.00 27.22 95 GLY A N 1
ATOM 724 C CA . GLY A 1 95 ? -42.568 -30.451 43.076 1.00 27.22 95 GLY A CA 1
ATOM 725 C C . GLY A 1 95 ? -42.001 -31.824 42.685 1.00 27.22 95 GLY A C 1
ATOM 726 O O . GLY A 1 95 ? -42.013 -32.187 41.513 1.00 27.22 95 GLY A O 1
ATOM 727 N N . SER A 1 96 ? -41.435 -32.568 43.644 1.00 27.77 96 SER A N 1
ATOM 728 C CA . SER A 1 96 ? -40.706 -33.824 43.379 1.00 27.77 96 SER A CA 1
ATOM 729 C C . SER A 1 96 ? -41.607 -35.049 43.156 1.00 27.77 96 SER A C 1
ATOM 731 O O . SER A 1 96 ? -42.356 -35.442 44.048 1.00 27.77 96 SER A O 1
ATOM 733 N N . SER A 1 97 ? -41.465 -35.688 41.990 1.00 31.98 97 SER A N 1
ATOM 734 C CA . SER A 1 97 ? -41.641 -37.132 41.719 1.00 31.98 97 SER A CA 1
ATOM 735 C C . SER A 1 97 ? -41.198 -37.392 40.268 1.00 31.98 97 SER A C 1
ATOM 737 O O . SER A 1 97 ? -41.309 -36.486 39.446 1.00 31.98 97 SER A O 1
ATOM 739 N N . GLY A 1 98 ? -40.676 -38.547 39.859 1.00 26.11 98 GLY A N 1
ATOM 740 C CA . GLY A 1 98 ? -40.322 -39.807 40.528 1.00 26.11 98 GLY A CA 1
ATOM 741 C C . GLY A 1 98 ? -39.733 -40.752 39.458 1.00 26.11 98 GLY A C 1
ATOM 742 O O . GLY A 1 98 ? -39.763 -40.379 38.290 1.00 26.11 98 GLY A O 1
ATOM 743 N N . GLU A 1 99 ? -39.222 -41.936 39.827 1.00 32.56 99 GLU A N 1
ATOM 744 C CA . GLU A 1 99 ? -38.489 -42.860 38.921 1.00 32.56 99 GLU A CA 1
ATOM 745 C C . GLU A 1 99 ? -37.142 -42.245 38.458 1.00 32.56 99 GLU A C 1
ATOM 747 O O . GLU A 1 99 ? -37.057 -41.459 37.521 1.00 32.56 99 GLU A O 1
ATOM 752 N N . GLU A 1 100 ? -36.033 -42.390 39.191 1.00 29.61 100 GLU A N 1
ATOM 753 C CA . GLU A 1 100 ? -35.281 -43.636 39.439 1.00 29.61 100 GLU A CA 1
ATOM 754 C C . GLU A 1 100 ? -35.095 -44.521 38.198 1.00 29.61 100 GLU A C 1
ATOM 756 O O . GLU A 1 100 ? -36.061 -44.970 37.599 1.00 29.61 100 GLU A O 1
ATOM 761 N N . TRP A 1 101 ? -33.838 -44.873 37.912 1.00 27.64 101 TRP A N 1
ATOM 762 C CA . TRP A 1 101 ? -33.388 -46.266 37.774 1.00 27.64 101 TRP A CA 1
ATOM 763 C C . TRP A 1 101 ? -31.861 -46.291 37.912 1.00 27.64 101 TRP A C 1
ATOM 765 O O . TRP A 1 101 ? -31.149 -45.559 37.225 1.00 27.64 101 TRP A O 1
ATOM 775 N N . SER A 1 102 ? -31.345 -47.132 38.806 1.00 30.84 102 SER A N 1
ATOM 776 C CA . SER A 1 102 ? -29.911 -47.378 38.952 1.00 30.84 102 SER A CA 1
ATOM 777 C C . SER A 1 102 ? -29.664 -48.835 39.334 1.00 30.84 102 SER A C 1
ATOM 779 O O . SER A 1 102 ? -30.358 -49.393 40.179 1.00 30.84 102 SER A O 1
ATOM 781 N N . THR A 1 103 ? -28.688 -49.471 38.685 1.00 31.42 103 THR A N 1
ATOM 782 C CA . THR A 1 103 ? -27.821 -50.525 39.247 1.00 31.42 103 THR A CA 1
ATOM 783 C C . THR A 1 103 ? -26.783 -50.953 38.212 1.00 31.42 103 THR A C 1
ATOM 785 O O . THR A 1 103 ? -26.973 -50.810 37.005 1.00 31.42 103 THR A O 1
ATOM 788 N N . GLU A 1 104 ? -25.655 -51.461 38.696 1.00 35.91 104 GLU A N 1
ATOM 789 C CA . GLU A 1 104 ? -24.536 -51.938 37.884 1.00 35.91 104 GLU A CA 1
ATOM 790 C C . GLU A 1 104 ? -24.736 -53.405 37.467 1.00 35.91 104 GLU A C 1
ATOM 792 O O . GLU A 1 104 ? -25.251 -54.197 38.260 1.00 35.91 104 GLU A O 1
ATOM 797 N N . ARG A 1 105 ? -24.219 -53.810 36.292 1.00 31.14 105 ARG A N 1
ATOM 798 C CA . ARG A 1 105 ? -23.664 -55.168 36.099 1.00 31.14 105 ARG A CA 1
ATOM 799 C C . ARG A 1 105 ? -22.755 -55.320 34.872 1.00 31.14 105 ARG A C 1
ATOM 801 O O . ARG A 1 105 ? -23.203 -55.398 33.737 1.00 31.14 105 ARG A O 1
ATOM 808 N N . SER A 1 106 ? -21.462 -55.378 35.171 1.00 29.73 106 SER A N 1
ATOM 809 C CA . SER A 1 106 ? -20.470 -56.373 34.740 1.00 29.73 106 SER A CA 1
ATOM 810 C C . SER A 1 106 ? -20.809 -57.394 33.635 1.00 29.73 106 SER A C 1
ATOM 812 O O . SER A 1 106 ? -21.729 -58.186 33.816 1.00 29.73 106 SER A O 1
ATOM 814 N N . PHE A 1 107 ? -19.865 -57.511 32.680 1.00 27.39 107 PHE A N 1
ATOM 815 C CA . PHE A 1 107 ? -19.514 -58.699 31.863 1.00 27.39 107 PHE A CA 1
ATOM 816 C C . PHE A 1 107 ? -20.594 -59.136 30.835 1.00 27.39 107 PHE A C 1
ATOM 818 O O . PHE A 1 107 ? -21.783 -58.962 31.054 1.00 27.39 107 PHE A O 1
ATOM 825 N N . GLU A 1 108 ? -20.287 -59.672 29.648 1.00 35.47 108 GLU A N 1
ATOM 826 C CA . GLU A 1 108 ? -19.034 -60.145 29.021 1.00 35.47 108 GLU A CA 1
ATOM 827 C C . GLU A 1 108 ? -19.152 -59.982 27.478 1.00 35.47 108 GLU A C 1
ATOM 829 O O . GLU A 1 108 ? -20.230 -59.624 26.991 1.00 35.47 108 GLU A O 1
ATOM 834 N N . PRO A 1 109 ? -18.103 -60.257 26.676 1.00 37.19 109 PRO A N 1
ATOM 835 C CA . PRO A 1 109 ? -18.352 -61.247 25.619 1.00 37.19 109 PRO A CA 1
ATOM 836 C C . PRO A 1 109 ? -17.231 -62.278 25.391 1.00 37.19 109 PRO A C 1
ATOM 838 O O . PRO A 1 109 ? -16.037 -61.993 25.424 1.00 37.19 109 PRO A O 1
ATOM 841 N N . THR A 1 110 ? -17.695 -63.482 25.078 1.00 33.31 110 THR A N 1
ATOM 842 C CA . THR A 1 110 ? -17.005 -64.737 24.747 1.00 33.31 110 THR A CA 1
ATOM 843 C C . THR A 1 110 ? -16.754 -64.886 23.227 1.00 33.31 110 THR A C 1
ATOM 845 O O . THR A 1 110 ? -17.347 -64.142 22.450 1.00 33.31 110 THR A O 1
ATOM 848 N N . GLN A 1 111 ? -15.933 -65.802 22.680 1.00 35.81 111 GLN A N 1
ATOM 849 C CA . GLN A 1 111 ? -15.023 -66.846 23.207 1.00 35.81 111 GLN A CA 1
ATOM 850 C C . GLN A 1 111 ? -13.773 -66.965 22.297 1.00 35.81 111 GLN A C 1
ATOM 852 O O . GLN A 1 111 ? -13.780 -66.511 21.152 1.00 35.81 111 GLN A O 1
ATOM 857 N N . GLU A 1 112 ? -12.727 -67.634 22.789 1.00 32.81 112 GLU A N 1
ATOM 858 C CA . GLU A 1 112 ? -11.556 -68.076 22.013 1.00 32.81 112 GLU A CA 1
ATOM 859 C C . GLU A 1 112 ? -11.848 -69.318 21.142 1.00 32.81 112 GLU A C 1
ATOM 861 O O . GLU A 1 112 ? -12.816 -70.046 21.366 1.00 32.81 112 GLU A O 1
ATOM 866 N N . ALA A 1 113 ? -10.956 -69.615 20.190 1.00 37.00 113 ALA A N 1
ATOM 867 C CA . ALA A 1 113 ? -10.873 -70.915 19.522 1.00 37.00 113 ALA A CA 1
ATOM 868 C C . ALA A 1 113 ? -9.422 -71.429 19.570 1.00 37.00 113 ALA A C 1
ATOM 870 O O . ALA A 1 113 ? -8.511 -70.787 19.049 1.00 37.00 113 ALA A O 1
ATOM 871 N N . ASN A 1 114 ? -9.216 -72.573 20.224 1.00 34.88 114 ASN A N 1
ATOM 872 C CA . ASN A 1 114 ? -7.892 -73.105 20.564 1.00 34.88 114 ASN A CA 1
ATOM 873 C C . ASN A 1 114 ? -7.130 -73.692 19.365 1.00 34.88 114 ASN A C 1
ATOM 875 O O . ASN A 1 114 ? -7.734 -74.283 18.473 1.00 34.88 114 ASN A O 1
ATOM 879 N N . ASN A 1 115 ? -5.796 -73.670 19.445 1.00 37.28 115 ASN A N 1
ATOM 880 C CA . ASN A 1 115 ? -4.929 -74.768 18.999 1.00 37.28 115 ASN A CA 1
ATOM 881 C C . ASN A 1 115 ? -3.641 -74.781 19.844 1.00 37.28 115 ASN A C 1
ATOM 883 O O . ASN A 1 115 ? -3.074 -73.727 20.126 1.00 37.28 115 ASN A O 1
ATOM 887 N N . GLU A 1 116 ? -3.210 -75.969 20.272 1.00 42.38 116 GLU A N 1
ATOM 888 C CA . GLU A 1 116 ? -2.075 -76.172 21.190 1.00 42.38 116 GLU A CA 1
ATOM 889 C C . GLU A 1 116 ? -0.694 -76.187 20.494 1.00 42.38 116 GLU A C 1
ATOM 891 O O . GLU A 1 116 ? -0.614 -76.352 19.272 1.00 42.38 116 GLU A O 1
ATOM 896 N N . PRO A 1 117 ? 0.411 -76.012 21.251 1.00 38.97 117 PRO A N 1
ATOM 897 C CA . PRO A 1 117 ? 1.760 -75.921 20.699 1.00 38.97 117 PRO A CA 1
ATOM 898 C C . PRO A 1 117 ? 2.422 -77.294 20.454 1.00 38.97 117 PRO A C 1
ATOM 900 O O . PRO A 1 117 ? 2.171 -78.249 21.192 1.00 38.97 117 PRO A O 1
ATOM 903 N N . PRO A 1 118 ? 3.350 -77.400 19.483 1.00 40.69 118 PRO A N 1
ATOM 904 C CA . PRO A 1 118 ? 4.241 -78.550 19.364 1.00 40.69 118 PRO A CA 1
ATOM 905 C C . PRO A 1 118 ? 5.348 -78.537 20.436 1.00 40.69 118 PRO A C 1
ATOM 907 O O . PRO A 1 118 ? 5.796 -77.485 20.893 1.00 40.69 118 PRO A O 1
ATOM 910 N N . THR A 1 119 ? 5.813 -79.729 20.813 1.00 41.44 119 THR A N 1
ATOM 911 C CA . THR A 1 119 ? 6.905 -79.967 21.774 1.00 41.44 119 THR A CA 1
ATOM 912 C C . THR A 1 119 ? 8.283 -79.513 21.263 1.00 41.44 119 THR A C 1
ATOM 914 O O . THR A 1 119 ? 8.485 -79.453 20.050 1.00 41.44 119 THR A O 1
ATOM 917 N N . PRO A 1 120 ? 9.253 -79.228 22.159 1.00 44.78 120 PRO A N 1
ATOM 918 C CA . PRO A 1 120 ? 10.560 -78.700 21.770 1.00 44.78 120 PRO A CA 1
ATOM 919 C C . PRO A 1 120 ? 11.441 -79.740 21.064 1.00 44.78 120 PRO A C 1
ATOM 921 O O . PRO A 1 120 ? 11.538 -80.882 21.511 1.00 44.78 120 PRO A O 1
ATOM 924 N N . ASP A 1 121 ? 12.156 -79.294 20.031 1.00 38.59 121 ASP A N 1
ATOM 925 C CA . ASP A 1 121 ? 13.333 -79.976 19.482 1.00 38.59 121 ASP A CA 1
ATOM 926 C C . ASP A 1 121 ? 14.587 -79.115 19.736 1.00 38.59 121 ASP A C 1
ATOM 928 O O . ASP A 1 121 ? 14.495 -77.905 19.960 1.00 38.59 121 ASP A O 1
ATOM 932 N N . THR A 1 122 ? 15.760 -79.742 19.780 1.00 46.69 122 THR A N 1
ATOM 933 C CA . THR A 1 122 ? 16.983 -79.150 20.337 1.00 46.69 122 THR A CA 1
ATOM 934 C C . THR A 1 122 ? 17.893 -78.595 19.247 1.00 46.69 122 THR A C 1
ATOM 936 O O . THR A 1 122 ? 18.488 -79.355 18.486 1.00 46.69 122 THR A O 1
ATOM 939 N N . GLN A 1 123 ? 18.088 -77.274 19.228 1.00 39.31 123 GLN A N 1
ATOM 940 C CA . GLN A 1 123 ? 19.185 -76.636 18.493 1.00 39.31 123 GLN A CA 1
ATOM 941 C C . GLN A 1 123 ? 19.954 -75.648 19.375 1.00 39.31 123 GLN A C 1
ATOM 943 O O . GLN A 1 123 ? 19.412 -75.043 20.300 1.00 39.31 123 GLN A O 1
ATOM 948 N N . GLU A 1 124 ? 21.255 -75.556 19.110 1.00 44.69 124 GLU A N 1
ATOM 949 C CA . GLU A 1 124 ? 22.232 -74.823 19.914 1.00 44.69 124 GLU A CA 1
ATOM 950 C C . GLU A 1 124 ? 22.068 -73.296 19.803 1.00 44.69 124 GLU A C 1
ATOM 952 O O . GLU A 1 124 ? 21.568 -72.797 18.791 1.00 44.69 124 GLU A O 1
ATOM 957 N N . PRO A 1 125 ? 22.525 -72.518 20.805 1.00 41.72 125 PRO A N 1
ATOM 958 C CA . PRO A 1 125 ? 22.484 -71.061 20.753 1.00 41.72 125 PRO A CA 1
ATOM 959 C C . PRO A 1 125 ? 23.505 -70.504 19.746 1.00 41.72 125 PRO A C 1
ATOM 961 O O . PRO A 1 125 ? 24.607 -70.089 20.109 1.00 41.72 125 PRO A O 1
ATOM 964 N N . SER A 1 126 ? 23.120 -70.444 18.470 1.00 46.84 126 SER A N 1
ATOM 965 C CA . SER A 1 126 ? 23.836 -69.670 17.455 1.00 46.84 126 SER A CA 1
ATOM 966 C C . SER A 1 126 ? 23.846 -68.191 17.851 1.00 46.84 126 SER A C 1
ATOM 968 O O . SER A 1 126 ? 22.788 -67.571 17.986 1.00 46.84 126 SER A O 1
ATOM 970 N N . THR A 1 127 ? 25.035 -67.619 18.037 1.00 46.97 127 THR A N 1
ATOM 971 C CA . THR A 1 127 ? 25.215 -66.210 18.414 1.00 46.97 127 THR A CA 1
ATOM 972 C C . THR A 1 127 ? 24.544 -65.267 17.408 1.00 46.97 127 THR A C 1
ATOM 974 O O . THR A 1 127 ? 24.721 -65.479 16.206 1.00 46.97 127 THR A O 1
ATOM 977 N N . PRO A 1 128 ? 23.840 -64.203 17.845 1.00 50.00 128 PRO A N 1
ATOM 978 C CA . PRO A 1 128 ? 23.255 -63.230 16.927 1.00 50.00 128 PRO A CA 1
ATOM 979 C C . PRO A 1 128 ? 24.356 -62.491 16.153 1.00 50.00 128 PRO A C 1
ATOM 981 O O . PRO A 1 128 ? 25.146 -61.737 16.729 1.00 50.00 128 PRO A O 1
ATOM 984 N N . ASP A 1 129 ? 24.410 -62.719 14.841 1.00 45.66 129 ASP A N 1
ATOM 985 C CA . ASP A 1 129 ? 25.405 -62.123 13.951 1.00 45.66 129 ASP A CA 1
ATOM 986 C C . ASP A 1 129 ? 25.260 -60.590 13.921 1.00 45.66 129 ASP A C 1
ATOM 988 O O . ASP A 1 129 ? 24.285 -60.028 13.418 1.00 45.66 129 ASP A O 1
ATOM 992 N N . THR A 1 130 ? 26.237 -59.898 14.506 1.00 54.03 130 THR A N 1
ATOM 993 C CA . THR A 1 130 ? 26.204 -58.443 14.717 1.00 54.03 130 THR A CA 1
ATOM 994 C C . THR A 1 130 ? 26.814 -57.709 13.514 1.00 54.03 130 THR A C 1
ATOM 996 O O . THR A 1 130 ? 27.744 -56.917 13.658 1.00 54.03 130 THR A O 1
ATOM 999 N N . THR A 1 131 ? 26.326 -58.008 12.303 1.00 56.75 131 THR A N 1
ATOM 1000 C CA . THR A 1 131 ? 26.900 -57.495 11.037 1.00 56.75 131 THR A CA 1
ATOM 1001 C C . THR A 1 131 ? 25.905 -56.870 10.053 1.00 56.75 131 THR A C 1
ATOM 1003 O O . THR A 1 131 ? 26.317 -56.455 8.969 1.00 56.75 131 THR A O 1
ATOM 1006 N N . LEU A 1 132 ? 24.627 -56.685 10.417 1.00 58.31 132 LEU A N 1
ATOM 1007 C CA . LEU A 1 132 ? 23.753 -55.778 9.658 1.00 58.31 132 LEU A CA 1
ATOM 1008 C C . LEU A 1 132 ? 24.272 -54.330 9.789 1.00 58.31 132 LEU A C 1
ATOM 1010 O O . LEU A 1 132 ? 24.284 -53.792 10.900 1.00 58.31 132 LEU A O 1
ATOM 1014 N N . PRO A 1 133 ? 24.707 -53.669 8.695 1.00 60.44 133 PRO A N 1
ATOM 1015 C CA . PRO A 1 133 ? 25.121 -52.274 8.764 1.00 60.44 133 PRO A CA 1
ATOM 1016 C C . PRO A 1 133 ? 23.895 -51.387 9.039 1.00 60.44 133 PRO A C 1
ATOM 1018 O O . PRO A 1 133 ? 22.820 -51.664 8.502 1.00 60.44 133 PRO A O 1
ATOM 1021 N N . PRO A 1 134 ? 24.028 -50.303 9.826 1.00 59.59 134 PRO A N 1
ATOM 1022 C CA . PRO A 1 134 ? 22.902 -49.423 10.119 1.00 59.59 134 PRO A CA 1
ATOM 1023 C C . PRO A 1 134 ? 22.345 -48.812 8.830 1.00 59.59 134 PRO A C 1
ATOM 1025 O O . PRO A 1 134 ? 23.104 -48.310 7.991 1.00 59.59 134 PRO A O 1
ATOM 1028 N N . GLU A 1 135 ? 21.018 -48.835 8.683 1.00 61.25 135 GLU A N 1
ATOM 1029 C CA . GLU A 1 135 ? 20.331 -48.232 7.542 1.00 61.25 135 GLU A CA 1
ATOM 1030 C C . GLU A 1 135 ? 20.698 -46.747 7.441 1.00 61.25 135 GLU A C 1
ATOM 1032 O O . GLU A 1 135 ? 20.386 -45.940 8.319 1.00 61.25 135 GLU A O 1
ATOM 1037 N N . ARG A 1 136 ? 21.399 -46.366 6.366 1.00 65.25 136 ARG A N 1
ATOM 1038 C CA . ARG A 1 136 ? 21.845 -44.983 6.165 1.00 65.25 136 ARG A CA 1
ATOM 1039 C C . ARG A 1 136 ? 20.660 -44.094 5.801 1.00 65.25 136 ARG A C 1
ATOM 1041 O O . ARG A 1 136 ? 20.341 -43.923 4.621 1.00 65.25 136 ARG A O 1
ATOM 1048 N N . ILE A 1 137 ? 20.050 -43.497 6.823 1.00 79.19 137 ILE A N 1
ATOM 1049 C CA . ILE A 1 137 ? 18.987 -42.498 6.692 1.00 79.19 137 ILE A CA 1
ATOM 1050 C C . ILE A 1 137 ? 19.461 -41.376 5.759 1.00 79.19 137 ILE A C 1
ATOM 1052 O O . ILE A 1 137 ? 20.310 -40.550 6.087 1.00 79.19 137 ILE A O 1
ATOM 1056 N N . THR A 1 138 ? 18.915 -41.380 4.545 1.00 87.12 138 THR A N 1
ATOM 1057 C CA . THR A 1 138 ? 19.273 -40.434 3.488 1.00 87.12 138 THR A CA 1
ATOM 1058 C C . THR A 1 138 ? 18.319 -39.253 3.556 1.00 87.12 138 THR A C 1
ATOM 1060 O O . THR A 1 138 ? 17.178 -39.328 3.101 1.00 87.12 138 THR A O 1
ATOM 1063 N N . CYS A 1 139 ? 18.773 -38.162 4.169 1.00 90.31 139 CYS A N 1
ATOM 1064 C CA . CYS A 1 139 ? 17.918 -37.008 4.415 1.00 90.31 139 CYS A CA 1
ATOM 1065 C C . CYS A 1 139 ? 17.477 -36.284 3.129 1.00 90.31 139 CYS A C 1
ATOM 1067 O O . CYS A 1 139 ? 18.227 -36.235 2.147 1.00 90.31 139 CYS A O 1
ATOM 1069 N N . PRO A 1 140 ? 16.284 -35.653 3.133 1.00 89.31 140 PRO A N 1
ATOM 1070 C CA . PRO A 1 140 ? 15.869 -34.742 2.072 1.00 89.31 140 PRO A CA 1
ATOM 1071 C C . PRO A 1 140 ? 16.896 -33.626 1.838 1.00 89.31 140 PRO A C 1
ATOM 1073 O O . PRO A 1 140 ? 17.598 -33.202 2.758 1.00 89.31 140 PRO A O 1
ATOM 1076 N N . LYS A 1 141 ? 16.955 -33.104 0.606 1.00 83.38 141 LYS A N 1
ATOM 1077 C CA . LYS A 1 141 ? 17.858 -31.996 0.253 1.00 83.38 141 LYS A CA 1
ATOM 1078 C C . LYS A 1 141 ? 17.668 -30.808 1.208 1.00 83.38 141 LYS A C 1
ATOM 1080 O O . LYS A 1 141 ? 16.539 -30.464 1.544 1.00 83.38 141 LYS A O 1
ATOM 1085 N N . ALA A 1 142 ? 18.785 -30.186 1.590 1.00 84.12 142 ALA A N 1
ATOM 1086 C CA . ALA A 1 142 ? 18.893 -29.136 2.610 1.00 84.12 142 ALA A CA 1
ATOM 1087 C C . ALA A 1 142 ? 18.621 -29.565 4.072 1.00 84.12 142 ALA A C 1
ATOM 1089 O O . ALA A 1 142 ? 18.546 -28.704 4.942 1.00 84.12 142 ALA A O 1
ATOM 1090 N N . ARG A 1 143 ? 18.562 -30.870 4.379 1.00 93.50 143 ARG A N 1
ATOM 1091 C CA . ARG A 1 143 ? 18.666 -31.388 5.755 1.00 93.50 143 ARG A CA 1
ATOM 1092 C C . ARG A 1 143 ? 19.941 -32.203 5.966 1.00 93.50 143 ARG A C 1
ATOM 1094 O O . ARG A 1 143 ? 20.491 -32.771 5.024 1.00 93.50 143 ARG A O 1
ATOM 1101 N N . THR A 1 144 ? 20.396 -32.255 7.212 1.00 93.44 144 THR A N 1
ATOM 1102 C CA . THR A 1 144 ? 21.576 -33.002 7.663 1.00 93.44 144 THR A CA 1
ATOM 1103 C C . THR A 1 144 ? 21.127 -34.194 8.507 1.00 93.44 144 THR A C 1
ATOM 1105 O O . THR A 1 144 ? 20.201 -34.064 9.306 1.00 93.44 144 THR A O 1
ATOM 1108 N N . GLU A 1 145 ? 21.768 -35.348 8.321 1.00 93.44 145 GLU A N 1
ATOM 1109 C CA . GLU A 1 145 ? 21.614 -36.509 9.205 1.00 93.44 145 GLU A CA 1
ATOM 1110 C C . GLU A 1 145 ? 22.413 -36.253 10.487 1.00 93.44 145 GLU A C 1
ATOM 1112 O O . GLU A 1 145 ? 23.593 -35.913 10.412 1.00 93.44 145 GLU A O 1
ATOM 1117 N N . CYS A 1 146 ? 21.754 -36.348 11.642 1.00 93.62 146 CYS A N 1
ATOM 1118 C CA . CYS A 1 146 ? 22.336 -36.033 12.941 1.00 93.62 146 CYS A CA 1
ATOM 1119 C C . CYS A 1 146 ? 21.918 -37.031 14.032 1.00 93.62 146 CYS A C 1
ATOM 1121 O O . CYS A 1 146 ? 21.131 -36.695 14.914 1.00 93.62 146 CYS A O 1
ATOM 1123 N N . GLY A 1 147 ? 22.466 -38.245 13.998 1.00 88.69 147 GLY A N 1
ATOM 1124 C CA . GLY A 1 147 ? 22.204 -39.276 15.007 1.00 88.69 147 GLY A CA 1
ATOM 1125 C C . GLY A 1 147 ? 20.902 -40.037 14.757 1.00 88.69 147 GLY A C 1
ATOM 1126 O O . GLY A 1 147 ? 20.175 -40.341 15.697 1.00 88.69 147 GLY A O 1
ATOM 1127 N N . GLY A 1 148 ? 20.587 -40.307 13.489 1.00 89.00 148 GLY A N 1
ATOM 1128 C CA . GLY A 1 148 ? 19.370 -41.002 13.064 1.00 89.00 148 GLY A CA 1
ATOM 1129 C C . GLY A 1 148 ? 18.175 -40.089 12.764 1.00 89.00 148 GLY A C 1
ATOM 1130 O O . GLY A 1 148 ? 17.103 -40.581 12.421 1.00 89.00 148 GLY A O 1
ATOM 1131 N N . VAL A 1 149 ? 18.335 -38.764 12.851 1.00 92.44 149 VAL A N 1
ATOM 1132 C CA . VAL A 1 149 ? 17.278 -37.783 12.544 1.00 92.44 149 VAL A CA 1
ATOM 1133 C C . VAL A 1 149 ? 17.720 -36.754 11.504 1.00 92.44 149 VAL A C 1
ATOM 1135 O O . VAL A 1 149 ? 18.880 -36.350 11.456 1.00 92.44 149 VAL A O 1
ATOM 1138 N N . CYS A 1 150 ? 16.776 -36.314 10.665 1.00 94.75 150 CYS A N 1
ATOM 1139 C CA . CYS A 1 150 ? 17.015 -35.339 9.600 1.00 94.75 150 CYS A CA 1
ATOM 1140 C C . CYS A 1 150 ? 16.597 -33.928 10.022 1.00 94.75 150 CYS A C 1
ATOM 1142 O O . CYS A 1 150 ? 15.417 -33.569 9.930 1.00 94.75 150 CYS A O 1
ATOM 1144 N N . VAL A 1 151 ? 17.570 -33.115 10.420 1.00 95.12 151 VAL A N 1
ATOM 1145 C CA . VAL A 1 151 ? 17.385 -31.743 10.928 1.00 95.12 151 VAL A CA 1
ATOM 1146 C C . VAL A 1 151 ? 17.758 -30.697 9.874 1.00 95.12 151 VAL A C 1
ATOM 1148 O O . VAL A 1 151 ? 18.588 -30.955 9.001 1.00 95.12 151 VAL A O 1
ATOM 1151 N N . ASP A 1 152 ? 17.158 -29.507 9.934 1.00 95.06 152 ASP A N 1
ATOM 1152 C CA . ASP A 1 152 ? 17.635 -28.352 9.158 1.00 95.06 152 ASP A CA 1
ATOM 1153 C C . ASP A 1 152 ? 18.619 -27.552 10.015 1.00 95.06 152 ASP A C 1
ATOM 1155 O O . ASP A 1 152 ? 18.226 -26.752 10.863 1.00 95.06 152 ASP A O 1
ATOM 1159 N N . THR A 1 153 ? 19.913 -27.745 9.773 1.00 95.50 153 THR A N 1
ATOM 1160 C CA . THR A 1 153 ? 20.985 -27.087 10.532 1.00 95.50 153 THR A CA 1
ATOM 1161 C C . THR A 1 153 ? 21.025 -25.562 10.353 1.00 95.50 153 THR A C 1
ATOM 1163 O O . THR A 1 153 ? 21.788 -24.892 11.047 1.00 95.50 153 THR A O 1
ATOM 1166 N N . ASN A 1 154 ? 20.191 -24.978 9.483 1.00 94.50 154 ASN A N 1
ATOM 1167 C CA . ASN A 1 154 ? 20.018 -23.528 9.363 1.00 94.50 154 ASN A CA 1
ATOM 1168 C C . ASN A 1 154 ? 19.008 -22.950 10.366 1.00 94.50 154 ASN A C 1
ATOM 1170 O O . ASN A 1 154 ? 19.048 -21.742 10.628 1.00 94.50 154 ASN A O 1
ATOM 1174 N N . THR A 1 155 ? 18.098 -23.785 10.881 1.00 93.25 155 THR A N 1
ATOM 1175 C CA . THR A 1 155 ? 16.939 -23.380 11.694 1.00 93.25 155 THR A CA 1
ATOM 1176 C C . THR A 1 155 ? 16.668 -24.283 12.899 1.00 93.25 155 THR A C 1
ATOM 1178 O O . THR A 1 155 ? 15.670 -24.073 13.584 1.00 93.25 155 THR A O 1
ATOM 1181 N N . ASP A 1 156 ? 17.497 -25.282 13.173 1.00 94.38 156 ASP A N 1
ATOM 1182 C CA . ASP A 1 156 ? 17.378 -26.138 14.353 1.00 94.38 156 ASP A CA 1
ATOM 1183 C C . ASP A 1 156 ? 18.221 -25.578 15.511 1.00 94.38 156 ASP A C 1
ATOM 1185 O O . ASP A 1 156 ? 19.432 -25.394 15.380 1.00 94.38 156 ASP A O 1
ATOM 1189 N N . ASP A 1 157 ? 17.579 -25.288 16.645 1.00 95.06 157 ASP A N 1
ATOM 1190 C CA . ASP A 1 157 ? 18.229 -24.672 17.810 1.00 95.06 157 ASP A CA 1
ATOM 1191 C C . ASP A 1 157 ? 19.076 -25.672 18.627 1.00 95.06 157 ASP A C 1
ATOM 1193 O O . ASP A 1 157 ? 19.846 -25.240 19.480 1.00 95.06 157 ASP A O 1
ATOM 1197 N N . GLN A 1 158 ? 18.999 -26.980 18.349 1.00 96.06 158 GLN A N 1
ATOM 1198 C CA . GLN A 1 158 ? 19.861 -28.026 18.926 1.00 96.06 158 GLN A CA 1
ATOM 1199 C C . GLN A 1 158 ? 20.983 -28.475 17.961 1.00 96.06 158 GLN A C 1
ATOM 1201 O O . GLN A 1 158 ? 21.999 -29.024 18.392 1.00 96.06 158 GLN A O 1
ATOM 1206 N N . HIS A 1 159 ? 20.839 -28.212 16.656 1.00 96.44 159 HIS A N 1
ATOM 1207 C CA . HIS A 1 159 ? 21.770 -28.643 15.601 1.00 96.44 159 HIS A CA 1
ATOM 1208 C C . HIS A 1 159 ? 22.257 -27.472 14.714 1.00 96.44 159 HIS A C 1
ATOM 1210 O O . HIS A 1 159 ? 22.364 -27.592 13.489 1.00 96.44 159 HIS A O 1
ATOM 1216 N N . CYS A 1 160 ? 22.555 -26.314 15.306 1.00 96.81 160 CYS A N 1
ATOM 1217 C CA . CYS A 1 160 ? 22.812 -25.092 14.550 1.00 96.81 160 CYS A CA 1
ATOM 1218 C C . CYS A 1 160 ? 24.186 -25.065 13.863 1.00 96.81 160 CYS A C 1
ATOM 1220 O O . CYS A 1 160 ? 25.239 -25.103 14.501 1.00 96.81 160 CYS A O 1
ATOM 1222 N N . GLY A 1 161 ? 24.194 -24.987 12.532 1.00 95.44 161 GLY A N 1
ATOM 1223 C CA . GLY A 1 161 ? 25.417 -25.069 11.729 1.00 95.44 161 GLY A CA 1
ATOM 1224 C C . GLY A 1 161 ? 26.107 -26.439 11.812 1.00 95.44 161 GLY A C 1
ATOM 1225 O O . GLY A 1 161 ? 27.310 -26.549 11.551 1.00 95.44 161 GLY A O 1
ATOM 1226 N N . GLY A 1 162 ? 25.389 -27.484 12.236 1.00 95.19 162 GLY A N 1
ATOM 1227 C CA . GLY A 1 162 ? 25.878 -28.859 12.334 1.00 95.19 162 GLY A CA 1
ATOM 1228 C C . GLY A 1 162 ? 25.315 -29.614 13.538 1.00 95.19 162 GLY A C 1
ATOM 1229 O O . GLY A 1 162 ? 24.813 -29.024 14.489 1.00 95.19 162 GLY A O 1
ATOM 1230 N N . CYS A 1 163 ? 25.422 -30.938 13.502 1.00 95.88 163 CYS A N 1
ATOM 1231 C CA . CYS A 1 163 ? 24.844 -31.811 14.518 1.00 95.88 163 CYS A CA 1
ATOM 1232 C C . CYS A 1 163 ? 25.342 -31.508 15.936 1.00 95.88 163 CYS A C 1
ATOM 1234 O O . CYS A 1 163 ? 26.538 -31.300 16.140 1.00 95.88 163 CYS A O 1
ATOM 1236 N N . ASN A 1 164 ? 24.421 -31.531 16.904 1.00 94.19 164 ASN A N 1
ATOM 1237 C CA . ASN A 1 164 ? 24.674 -31.372 18.340 1.00 94.19 164 ASN A CA 1
ATOM 1238 C C . ASN A 1 164 ? 25.326 -30.025 18.722 1.00 94.19 164 ASN A C 1
ATOM 1240 O O . ASN A 1 164 ? 25.912 -29.886 19.795 1.00 94.19 164 ASN A O 1
ATOM 1244 N N . LYS A 1 165 ? 25.218 -29.017 17.847 1.00 95.94 165 LYS A N 1
ATOM 1245 C CA . LYS A 1 165 ? 25.628 -27.630 18.097 1.00 95.94 165 LYS A CA 1
ATOM 1246 C C . LYS A 1 165 ? 24.434 -26.819 18.602 1.00 95.94 165 LYS A C 1
ATOM 1248 O O . LYS A 1 165 ? 23.857 -26.012 17.870 1.00 95.94 165 LYS A O 1
ATOM 1253 N N . ALA A 1 166 ? 24.042 -27.063 19.846 1.00 96.56 166 ALA A N 1
ATOM 1254 C CA . ALA A 1 166 ? 22.918 -26.363 20.450 1.00 96.56 166 ALA A CA 1
ATOM 1255 C C . ALA A 1 166 ? 23.211 -24.867 20.652 1.00 96.56 166 ALA A C 1
ATOM 1257 O O . ALA A 1 166 ? 24.309 -24.470 21.050 1.00 96.56 166 ALA A O 1
ATOM 1258 N N . CYS A 1 167 ? 22.204 -24.030 20.411 1.00 96.56 167 CYS A N 1
ATOM 1259 C CA . CYS A 1 167 ? 22.244 -22.618 20.748 1.00 96.56 167 CYS A CA 1
ATOM 1260 C C . CYS A 1 167 ? 21.886 -22.429 22.222 1.00 96.56 167 CYS A C 1
ATOM 1262 O O . CYS A 1 167 ? 20.742 -22.609 22.633 1.00 96.56 167 CYS A O 1
ATOM 1264 N N . ASN A 1 168 ? 22.873 -22.029 23.024 1.00 94.19 168 ASN A N 1
ATOM 1265 C CA . ASN A 1 168 ? 22.642 -21.682 24.422 1.00 94.19 168 ASN A CA 1
ATOM 1266 C C . ASN A 1 168 ? 21.688 -20.481 24.524 1.00 94.19 168 ASN A C 1
ATOM 1268 O O . ASN A 1 168 ? 21.891 -19.452 23.871 1.00 94.19 168 ASN A O 1
ATOM 1272 N N . ALA A 1 169 ? 20.661 -20.593 25.369 1.00 88.31 169 ALA A N 1
ATOM 1273 C CA . ALA A 1 169 ? 19.700 -19.519 25.593 1.00 88.31 169 ALA A CA 1
ATOM 1274 C C . ALA A 1 169 ? 20.407 -18.224 26.064 1.00 88.31 169 ALA A C 1
ATOM 1276 O O . ALA A 1 169 ? 21.331 -18.298 26.877 1.00 88.31 169 ALA A O 1
ATOM 1277 N N . PRO A 1 170 ? 19.995 -17.025 25.600 1.00 89.31 170 PRO A N 1
ATOM 1278 C CA . PRO A 1 170 ? 18.815 -16.722 24.786 1.00 89.31 170 PRO A CA 1
ATOM 1279 C C . PRO A 1 170 ? 19.136 -16.573 23.280 1.00 89.31 170 PRO A C 1
ATOM 1281 O O . PRO A 1 170 ? 18.667 -15.631 22.638 1.00 89.31 170 PRO A O 1
ATOM 1284 N N . LEU A 1 171 ? 19.994 -17.432 22.722 1.00 94.94 171 LEU A N 1
ATOM 1285 C CA . LEU A 1 171 ? 20.258 -17.489 21.281 1.00 94.94 171 LEU A CA 1
ATOM 1286 C C . LEU A 1 171 ? 19.374 -18.547 20.608 1.00 94.94 171 LEU A C 1
ATOM 1288 O O . LEU A 1 171 ? 19.151 -19.610 21.177 1.00 94.94 171 LEU A O 1
ATOM 1292 N N . SER A 1 172 ? 18.970 -18.284 19.367 1.00 94.81 172 SER A N 1
ATOM 1293 C CA . SER A 1 172 ? 18.325 -19.259 18.476 1.00 94.81 172 SER A CA 1
ATOM 1294 C C . SER A 1 172 ? 19.115 -19.401 17.179 1.00 94.81 172 SER A C 1
ATOM 1296 O O . SER A 1 172 ? 19.862 -18.500 16.786 1.00 94.81 172 SER A O 1
ATOM 1298 N N . CYS A 1 173 ? 18.938 -20.519 16.481 1.00 95.25 173 CYS A N 1
ATOM 1299 C CA . CYS A 1 173 ? 19.580 -20.763 15.203 1.00 95.25 173 CYS A CA 1
ATOM 1300 C C . CYS A 1 173 ? 18.910 -19.962 14.088 1.00 95.25 173 CYS A C 1
ATOM 1302 O O . CYS A 1 173 ? 17.735 -20.168 13.776 1.00 95.25 173 CYS A O 1
ATOM 1304 N N . VAL A 1 174 ? 19.661 -19.050 13.474 1.00 94.44 174 VAL A N 1
ATOM 1305 C CA . VAL A 1 174 ? 19.176 -18.197 12.386 1.00 94.44 174 VAL A CA 1
ATOM 1306 C C . VAL A 1 174 ? 20.209 -18.202 11.265 1.00 94.44 174 VAL A C 1
ATOM 1308 O O . VAL A 1 174 ? 21.243 -17.537 11.362 1.00 94.44 174 VAL A O 1
ATOM 1311 N N . GLN A 1 175 ? 19.919 -18.935 10.187 1.00 93.25 175 GLN A N 1
ATOM 1312 C CA . GLN A 1 175 ? 20.826 -19.148 9.047 1.00 93.25 175 GLN A CA 1
ATOM 1313 C C . GLN A 1 175 ? 22.140 -19.833 9.471 1.00 93.25 175 GLN A C 1
ATOM 1315 O O . GLN A 1 175 ? 23.229 -19.377 9.131 1.00 93.25 175 GLN A O 1
ATOM 1320 N N . GLY A 1 176 ? 22.037 -20.891 10.282 1.00 94.94 176 GLY A N 1
ATOM 1321 C CA . GLY A 1 176 ? 23.176 -21.742 10.656 1.00 94.94 176 GLY A CA 1
ATOM 1322 C C . GLY A 1 176 ? 24.143 -21.139 11.678 1.00 94.94 176 GLY A C 1
ATOM 1323 O O . GLY A 1 176 ? 25.199 -21.714 11.927 1.00 94.94 176 GLY A O 1
ATOM 1324 N N . GLY A 1 177 ? 23.792 -20.001 12.283 1.00 96.12 177 GLY A N 1
ATOM 1325 C CA . GLY A 1 177 ? 24.509 -19.421 13.416 1.00 96.12 177 GLY A CA 1
ATOM 1326 C C . GLY A 1 177 ? 23.560 -19.063 14.557 1.00 96.12 177 GLY A C 1
ATOM 1327 O O . GLY A 1 177 ? 22.453 -18.575 14.318 1.00 96.12 177 GLY A O 1
ATOM 1328 N N . CYS A 1 178 ? 24.008 -19.280 15.793 1.00 96.88 178 CYS A N 1
ATOM 1329 C CA . CYS A 1 178 ? 23.275 -18.905 16.997 1.00 96.88 178 CYS A CA 1
ATOM 1330 C C . CYS A 1 178 ? 23.298 -17.383 17.180 1.00 96.88 178 CYS A C 1
ATOM 1332 O O . CYS A 1 178 ? 24.353 -16.793 17.410 1.00 96.88 178 CYS A O 1
ATOM 1334 N N . LYS A 1 179 ? 22.135 -16.740 17.062 1.00 95.50 179 LYS A N 1
ATOM 1335 C CA . LYS A 1 179 ? 21.970 -15.279 17.105 1.00 95.50 179 LYS A CA 1
ATOM 1336 C C . LYS A 1 179 ? 20.893 -14.909 18.128 1.00 95.50 179 LYS A C 1
ATOM 1338 O O . LYS A 1 179 ? 19.971 -15.685 18.374 1.00 95.50 179 LYS A O 1
ATOM 1343 N N . ARG A 1 180 ? 20.986 -13.712 18.720 1.00 94.62 180 ARG A N 1
ATOM 1344 C CA . ARG A 1 180 ? 19.879 -13.155 19.517 1.00 94.62 180 ARG A CA 1
ATOM 1345 C C . ARG A 1 180 ? 18.719 -12.833 18.574 1.00 94.62 180 ARG A C 1
ATOM 1347 O O . ARG A 1 180 ? 18.921 -12.163 17.564 1.00 94.62 180 ARG A O 1
ATOM 1354 N N . THR A 1 181 ? 17.521 -13.288 18.911 1.00 92.38 181 THR A N 1
ATOM 1355 C CA . THR A 1 181 ? 16.281 -12.967 18.193 1.00 92.38 181 THR A CA 1
ATOM 1356 C C . THR A 1 181 ? 15.602 -11.732 18.789 1.00 92.38 181 THR A C 1
ATOM 1358 O O . THR A 1 181 ? 15.924 -11.285 19.893 1.00 92.38 181 THR A O 1
ATOM 1361 N N . SER A 1 182 ? 14.655 -11.142 18.056 1.00 90.88 182 SER A N 1
ATOM 1362 C CA . SER A 1 182 ? 13.860 -10.026 18.581 1.00 90.88 182 SER A CA 1
ATOM 1363 C C . SER A 1 182 ? 12.846 -10.539 19.601 1.00 90.88 182 SER A C 1
ATOM 1365 O O . SER A 1 182 ? 12.069 -11.442 19.297 1.00 90.88 182 SER A O 1
ATOM 1367 N N . LYS A 1 183 ? 12.752 -9.912 20.780 1.00 89.38 183 LYS A N 1
ATOM 1368 C CA . LYS A 1 183 ? 11.714 -10.250 21.775 1.00 89.38 183 LYS A CA 1
ATOM 1369 C C . LYS A 1 183 ? 10.275 -10.036 21.269 1.00 89.38 183 LYS A C 1
ATOM 1371 O O . LYS A 1 183 ? 9.357 -10.564 21.874 1.00 89.38 183 LYS A O 1
ATOM 1376 N N . LEU A 1 184 ? 10.085 -9.264 20.193 1.00 88.31 184 LEU A N 1
ATOM 1377 C CA . LEU A 1 184 ? 8.774 -8.877 19.639 1.00 88.31 184 LEU A CA 1
ATOM 1378 C C . LEU A 1 184 ? 8.406 -9.608 18.334 1.00 88.31 184 LEU A C 1
ATOM 1380 O O . LEU A 1 184 ? 7.332 -9.391 17.786 1.00 88.31 184 LEU A O 1
ATOM 1384 N N . TRP A 1 185 ? 9.329 -10.397 17.781 1.00 90.19 185 TRP A N 1
ATOM 1385 C CA . TRP A 1 185 ? 9.143 -11.112 16.508 1.00 90.19 185 TRP A CA 1
ATOM 1386 C C . TRP A 1 185 ? 9.602 -12.569 16.589 1.00 90.19 185 TRP A C 1
ATOM 1388 O O . TRP A 1 185 ? 9.074 -13.431 15.897 1.00 90.19 185 TRP A O 1
ATOM 1398 N N . GLY A 1 186 ? 10.584 -12.849 17.445 1.00 90.94 186 GLY A N 1
ATOM 1399 C CA . GLY A 1 186 ? 11.295 -14.113 17.455 1.00 90.94 186 GLY A CA 1
ATOM 1400 C C . GLY A 1 186 ? 12.214 -14.235 16.239 1.00 90.94 186 GLY A C 1
ATOM 1401 O O . GLY A 1 186 ? 12.927 -13.290 15.879 1.00 90.94 186 GLY A O 1
ATOM 1402 N N . LYS A 1 187 ? 12.205 -15.421 15.645 1.00 88.44 187 LYS A N 1
ATOM 1403 C CA . LYS A 1 187 ? 13.037 -15.909 14.542 1.00 88.44 187 LYS A CA 1
ATOM 1404 C C . LYS A 1 187 ? 12.310 -15.880 13.199 1.00 88.44 187 LYS A C 1
ATOM 1406 O O . LYS A 1 187 ? 12.930 -15.582 12.182 1.00 88.44 187 LYS A O 1
ATOM 1411 N N . ALA A 1 188 ? 11.011 -16.163 13.203 1.00 86.69 188 ALA A N 1
ATOM 1412 C CA . ALA A 1 188 ? 10.162 -16.302 12.021 1.00 86.69 188 ALA A CA 1
ATOM 1413 C C . ALA A 1 188 ? 8.820 -15.546 12.126 1.00 86.69 188 ALA A C 1
ATOM 1415 O O . ALA A 1 188 ? 8.052 -15.559 11.166 1.00 86.69 188 ALA A O 1
ATOM 1416 N N . GLY A 1 189 ? 8.544 -14.875 13.250 1.00 89.06 189 GLY A N 1
ATOM 1417 C CA . GLY A 1 189 ? 7.263 -14.215 13.535 1.00 89.06 189 GLY A CA 1
ATOM 1418 C C . GLY A 1 189 ? 6.458 -14.903 14.641 1.00 89.06 189 GLY A C 1
ATOM 1419 O O . GLY A 1 189 ? 5.328 -14.515 14.904 1.00 89.06 189 GLY A O 1
ATOM 1420 N N . GLU A 1 190 ? 7.017 -15.910 15.315 1.00 90.38 190 GLU A N 1
ATOM 1421 C CA . GLU A 1 190 ? 6.343 -16.713 16.341 1.00 90.38 190 GLU A CA 1
ATOM 1422 C C . GLU A 1 190 ? 5.964 -15.931 17.612 1.00 90.38 190 GLU A C 1
ATOM 1424 O O . GLU A 1 190 ? 5.104 -16.377 18.367 1.00 90.38 190 GLU A O 1
ATOM 1429 N N . HIS A 1 191 ? 6.563 -14.755 17.832 1.00 91.38 191 HIS A N 1
ATOM 1430 C CA . HIS A 1 191 ? 6.186 -13.828 18.909 1.00 91.38 191 HIS A CA 1
ATOM 1431 C C . HIS A 1 191 ? 5.322 -12.647 18.433 1.00 91.38 191 HIS A C 1
ATOM 1433 O O . HIS A 1 191 ? 4.988 -11.782 19.238 1.00 91.38 191 HIS A O 1
ATOM 1439 N N . PHE A 1 192 ? 4.976 -12.564 17.144 1.00 91.94 192 PHE A N 1
ATOM 1440 C CA . PHE A 1 192 ? 4.105 -11.502 16.648 1.00 91.94 192 PHE A CA 1
ATOM 1441 C C . PHE A 1 192 ? 2.645 -11.789 17.010 1.00 91.94 192 PHE A C 1
ATOM 1443 O O . PHE A 1 192 ? 2.071 -12.782 16.561 1.00 91.94 192 PHE A O 1
ATOM 1450 N N . THR A 1 193 ? 2.005 -10.869 17.736 1.00 91.88 193 THR A N 1
ATOM 1451 C CA . THR A 1 193 ? 0.542 -10.800 17.799 1.00 91.88 193 THR A CA 1
ATOM 1452 C C . THR A 1 193 ? 0.040 -9.501 17.162 1.00 91.88 193 THR A C 1
ATOM 1454 O O . THR A 1 193 ? 0.683 -8.458 17.296 1.00 91.88 193 THR A O 1
ATOM 1457 N N . PRO A 1 194 ? -1.148 -9.494 16.532 1.00 91.69 194 PRO A N 1
ATOM 1458 C CA . PRO A 1 194 ? -1.763 -8.260 16.047 1.00 91.69 194 PRO A CA 1
ATOM 1459 C C . PRO A 1 194 ? -2.106 -7.206 17.110 1.00 91.69 194 PRO A C 1
ATOM 1461 O O . PRO A 1 194 ? -2.503 -6.101 16.742 1.00 91.69 194 PRO A O 1
ATOM 1464 N N . ALA A 1 195 ? -2.025 -7.546 18.401 1.00 90.56 195 ALA A N 1
ATOM 1465 C CA . ALA A 1 195 ? -2.222 -6.613 19.508 1.00 90.56 195 ALA A CA 1
ATOM 1466 C C . ALA A 1 195 ? -0.919 -5.890 19.913 1.00 90.56 195 ALA A C 1
ATOM 1468 O O . ALA A 1 195 ? -0.979 -4.861 20.585 1.00 90.56 195 ALA A O 1
ATOM 1469 N N . ASP A 1 196 ? 0.243 -6.402 19.493 1.00 87.56 196 ASP A N 1
ATOM 1470 C CA . ASP A 1 196 ? 1.557 -5.826 19.775 1.00 87.56 196 ASP A CA 1
ATOM 1471 C C . ASP A 1 196 ? 1.912 -4.654 18.854 1.00 87.56 196 ASP A C 1
ATOM 1473 O O . ASP A 1 196 ? 1.302 -4.426 17.813 1.00 87.56 196 ASP A O 1
ATOM 1477 N N . ARG A 1 197 ? 2.976 -3.930 19.225 1.00 84.75 197 ARG A N 1
ATOM 1478 C CA . ARG A 1 197 ? 3.483 -2.687 18.602 1.00 84.75 197 ARG A CA 1
ATOM 1479 C C . ARG A 1 197 ? 3.913 -2.788 17.123 1.00 84.75 197 ARG A C 1
ATOM 1481 O O . ARG A 1 197 ? 4.450 -1.820 16.589 1.00 84.75 197 ARG A O 1
ATOM 1488 N N . PHE A 1 198 ? 3.727 -3.927 16.459 1.00 85.06 198 PHE A N 1
ATOM 1489 C CA . PHE A 1 198 ? 4.052 -4.111 15.044 1.00 85.06 198 PHE A CA 1
ATOM 1490 C C . PHE A 1 198 ? 2.797 -4.126 14.168 1.00 85.06 198 PHE A C 1
ATOM 1492 O O . PHE A 1 198 ? 1.751 -4.653 14.535 1.00 85.06 198 PHE A O 1
ATOM 1499 N N . PHE A 1 199 ? 2.924 -3.568 12.965 1.00 84.06 199 PHE A N 1
ATOM 1500 C CA . PHE A 1 199 ? 1.889 -3.647 11.939 1.00 84.06 199 PHE A CA 1
ATOM 1501 C C . PHE A 1 199 ? 1.870 -5.044 11.302 1.00 84.06 199 PHE A C 1
ATOM 1503 O O . PHE A 1 199 ? 2.919 -5.634 11.047 1.00 84.06 199 PHE A O 1
ATOM 1510 N N . ASP A 1 200 ? 0.673 -5.546 10.995 1.00 86.69 200 ASP A N 1
ATOM 1511 C CA . ASP A 1 200 ? 0.488 -6.804 10.268 1.00 86.69 200 ASP A CA 1
ATOM 1512 C C . ASP A 1 200 ? 0.799 -6.618 8.770 1.00 86.69 200 ASP A C 1
ATOM 1514 O O . ASP A 1 200 ? -0.045 -6.194 7.972 1.00 86.69 200 ASP A O 1
ATOM 1518 N N . TRP A 1 201 ? 2.041 -6.924 8.391 1.00 87.12 201 TRP A N 1
ATOM 1519 C CA . TRP A 1 201 ? 2.527 -6.831 7.011 1.00 87.12 201 TRP A CA 1
ATOM 1520 C C . TRP A 1 201 ? 2.134 -8.026 6.127 1.00 87.12 201 TRP A C 1
ATOM 1522 O O . TRP A 1 201 ? 2.452 -8.016 4.938 1.00 87.12 201 TRP A O 1
ATOM 1532 N N . SER A 1 202 ? 1.402 -9.019 6.649 1.00 85.94 202 SER A N 1
ATOM 1533 C CA . SER A 1 202 ? 0.989 -10.220 5.894 1.00 85.94 202 SER A CA 1
ATOM 1534 C C . SER A 1 202 ? 0.148 -9.892 4.654 1.00 85.94 202 SER A C 1
ATOM 1536 O O . SER A 1 202 ? 0.114 -10.660 3.698 1.00 85.94 202 SER A O 1
ATOM 1538 N N . TYR A 1 203 ? -0.502 -8.725 4.656 1.00 87.69 203 TYR A N 1
ATOM 1539 C CA . TYR A 1 203 ? -1.348 -8.223 3.572 1.00 87.69 203 TYR A CA 1
ATOM 1540 C C . TYR A 1 203 ? -0.617 -7.285 2.590 1.00 87.69 203 TYR A C 1
ATOM 1542 O O . TYR A 1 203 ? -1.259 -6.488 1.894 1.00 87.69 203 TYR A O 1
ATOM 1550 N N . ALA A 1 204 ? 0.718 -7.286 2.579 1.00 88.88 204 ALA A N 1
ATOM 1551 C CA . ALA A 1 204 ? 1.517 -6.479 1.662 1.00 88.88 204 ALA A CA 1
ATOM 1552 C C . ALA A 1 204 ? 1.590 -7.104 0.254 1.00 88.88 204 ALA A C 1
ATOM 1554 O O . ALA A 1 204 ? 1.601 -8.320 0.084 1.00 88.88 204 ALA A O 1
ATOM 1555 N N . GLY A 1 205 ? 1.699 -6.257 -0.775 1.00 89.62 205 GLY A N 1
ATOM 1556 C CA . GLY A 1 205 ? 1.882 -6.684 -2.166 1.00 89.62 205 GLY A CA 1
ATOM 1557 C C . GLY A 1 205 ? 0.622 -6.604 -3.035 1.00 89.62 205 GLY A C 1
ATOM 1558 O O . GLY A 1 205 ? -0.360 -5.935 -2.705 1.00 89.62 205 GLY A O 1
ATOM 1559 N N . TYR A 1 206 ? 0.676 -7.242 -4.208 1.00 88.50 206 TYR A N 1
ATOM 1560 C CA . TYR A 1 206 ? -0.427 -7.217 -5.173 1.00 88.50 206 TYR A CA 1
ATOM 1561 C C . TYR A 1 206 ? -1.668 -7.914 -4.609 1.00 88.50 206 TYR A C 1
ATOM 1563 O O . TYR A 1 206 ? -1.551 -8.968 -3.992 1.00 88.50 206 TYR A O 1
ATOM 1571 N N . ALA A 1 207 ? -2.843 -7.309 -4.815 1.00 88.19 207 ALA A N 1
ATOM 1572 C CA . ALA A 1 207 ? -4.120 -7.794 -4.284 1.00 88.19 207 ALA A CA 1
ATOM 1573 C C . ALA A 1 207 ? -4.039 -8.198 -2.796 1.00 88.19 207 ALA A C 1
ATOM 1575 O O . ALA A 1 207 ? -4.605 -9.207 -2.392 1.00 88.19 207 ALA A O 1
ATOM 1576 N N . TYR A 1 208 ? -3.315 -7.410 -1.990 1.00 87.12 208 TYR A N 1
ATOM 1577 C CA . TYR A 1 208 ? -3.144 -7.624 -0.548 1.00 87.12 208 TYR A CA 1
ATOM 1578 C C . TYR A 1 208 ? -2.464 -8.955 -0.176 1.00 87.12 208 TYR A C 1
ATOM 1580 O O . TYR A 1 208 ? -2.719 -9.490 0.896 1.00 87.12 208 TYR A O 1
ATOM 1588 N N . GLY A 1 209 ? -1.644 -9.511 -1.074 1.00 89.06 209 GLY A N 1
ATOM 1589 C CA . GLY A 1 209 ? -1.018 -10.828 -0.916 1.00 89.06 209 GLY A CA 1
ATOM 1590 C C . GLY A 1 209 ? -1.929 -12.006 -1.294 1.00 89.06 209 GLY A C 1
ATOM 1591 O O . GLY A 1 209 ? -1.446 -13.123 -1.449 1.00 89.06 209 GLY A O 1
ATOM 1592 N N . GLU A 1 210 ? -3.226 -11.769 -1.517 1.00 88.62 210 GLU A N 1
ATOM 1593 C CA . GLU A 1 210 ? -4.232 -12.815 -1.760 1.00 88.62 210 GLU A CA 1
ATOM 1594 C C . GLU A 1 210 ? -4.202 -13.396 -3.184 1.00 88.62 210 GLU A C 1
ATOM 1596 O O . GLU A 1 210 ? -4.859 -14.402 -3.452 1.00 88.62 210 GLU A O 1
ATOM 1601 N N . ALA A 1 211 ? -3.476 -12.772 -4.119 1.00 91.19 211 ALA A N 1
ATOM 1602 C CA . ALA A 1 211 ? -3.373 -13.248 -5.496 1.00 91.19 211 ALA A CA 1
ATOM 1603 C C . ALA A 1 211 ? -1.964 -13.059 -6.090 1.00 91.19 211 ALA A C 1
ATOM 1605 O O . ALA A 1 211 ? -1.297 -12.059 -5.811 1.00 91.19 211 ALA A O 1
ATOM 1606 N N . PRO A 1 212 ? -1.514 -13.972 -6.973 1.00 90.38 212 PRO A N 1
ATOM 1607 C CA . PRO A 1 212 ? -0.251 -13.823 -7.687 1.00 90.38 212 PRO A CA 1
ATOM 1608 C C . PRO A 1 212 ? -0.280 -12.639 -8.667 1.00 90.38 212 PRO A C 1
ATOM 1610 O O . PRO A 1 212 ? -1.334 -12.219 -9.152 1.00 90.38 212 PRO A O 1
ATOM 1613 N N . LEU A 1 213 ? 0.907 -12.131 -9.016 1.00 88.25 213 LEU A N 1
ATOM 1614 C CA . LEU A 1 213 ? 1.060 -11.066 -10.011 1.00 88.25 213 LEU A CA 1
ATOM 1615 C C . LEU A 1 213 ? 0.471 -11.487 -11.379 1.00 88.25 213 LEU A C 1
ATOM 1617 O O . LEU A 1 213 ? 0.808 -12.557 -11.890 1.00 88.25 213 LEU A O 1
ATOM 1621 N N . PRO A 1 214 ? -0.381 -10.659 -12.016 1.00 87.31 214 PRO A N 1
ATOM 1622 C CA . PRO A 1 214 ? -1.148 -11.079 -13.183 1.00 87.31 214 PRO A CA 1
ATOM 1623 C C . PRO A 1 214 ? -0.327 -11.022 -14.479 1.00 87.31 214 PRO A C 1
ATOM 1625 O O . PRO A 1 214 ? 0.019 -9.946 -14.979 1.00 87.31 214 PRO A O 1
ATOM 1628 N N . THR A 1 215 ? -0.100 -12.180 -15.103 1.00 85.88 215 THR A N 1
ATOM 1629 C CA . THR A 1 215 ? 0.548 -12.293 -16.423 1.00 85.88 215 THR A CA 1
ATOM 1630 C C . THR A 1 215 ? -0.384 -11.825 -17.547 1.00 85.88 215 THR A C 1
ATOM 1632 O O . THR A 1 215 ? -1.030 -12.615 -18.233 1.00 85.88 215 THR A O 1
ATOM 1635 N N . LYS A 1 216 ? -0.468 -10.506 -17.750 1.00 89.12 216 LYS A N 1
ATOM 1636 C CA . LYS A 1 216 ? -1.256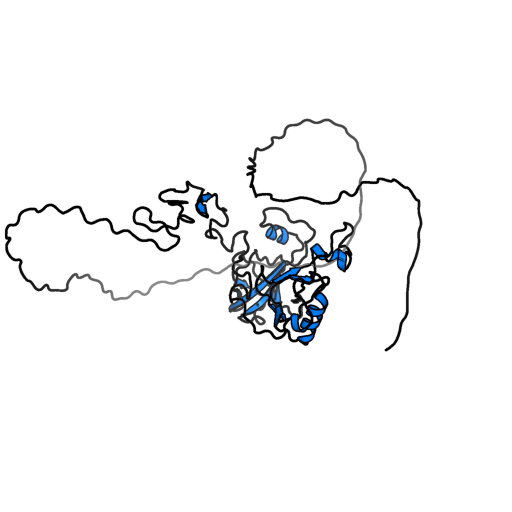 -9.894 -18.833 1.00 89.12 216 LYS A CA 1
ATOM 1637 C C . LYS A 1 216 ? -0.550 -9.988 -20.196 1.00 89.12 216 LYS A C 1
ATOM 1639 O O . LYS A 1 216 ? 0.676 -9.853 -20.291 1.00 89.12 216 LYS A O 1
ATOM 1644 N N . LYS A 1 217 ? -1.337 -10.173 -21.264 1.00 93.94 217 LYS A N 1
ATOM 1645 C CA . LYS A 1 217 ? -0.917 -9.924 -22.659 1.00 93.94 217 LYS A CA 1
ATOM 1646 C C . LYS A 1 217 ? -0.677 -8.411 -22.858 1.00 93.94 217 LYS A C 1
ATOM 1648 O O . LYS A 1 217 ? -1.239 -7.628 -22.098 1.00 93.94 217 LYS A O 1
ATOM 1653 N N . PRO A 1 218 ? 0.167 -7.984 -23.816 1.00 95.75 218 PRO A N 1
ATOM 1654 C CA . PRO A 1 218 ? 0.440 -6.570 -24.028 1.00 95.75 218 PRO A CA 1
ATOM 1655 C C . PRO A 1 218 ? -0.662 -5.941 -24.884 1.00 95.75 218 PRO A C 1
ATOM 1657 O O . PRO A 1 218 ? -0.998 -6.466 -25.943 1.00 95.75 218 PRO A O 1
ATOM 1660 N N . ASP A 1 219 ? -1.152 -4.780 -24.472 1.00 97.25 219 ASP A N 1
ATOM 1661 C CA . ASP A 1 219 ? -1.989 -3.922 -25.313 1.00 97.25 219 ASP A CA 1
ATOM 1662 C C . ASP A 1 219 ? -1.117 -3.008 -26.190 1.00 97.25 219 ASP A C 1
ATOM 1664 O O . ASP A 1 219 ? -1.558 -2.543 -27.243 1.00 97.25 219 ASP A O 1
ATOM 1668 N N . LYS A 1 220 ? 0.124 -2.740 -25.750 1.00 97.62 220 LYS A N 1
ATOM 1669 C CA . LYS A 1 220 ? 1.154 -1.911 -26.400 1.00 97.62 220 LYS A CA 1
ATOM 1670 C C . LYS A 1 220 ? 2.554 -2.453 -26.061 1.00 97.62 220 LYS A C 1
ATOM 1672 O O . LYS A 1 220 ? 2.745 -2.996 -24.970 1.00 97.62 220 LYS A O 1
ATOM 1677 N N . LYS A 1 221 ? 3.556 -2.267 -26.929 1.00 98.19 221 LYS A N 1
ATOM 1678 C CA . LYS A 1 221 ? 4.985 -2.413 -26.570 1.00 98.19 221 LYS A CA 1
ATOM 1679 C C . LYS A 1 221 ? 5.673 -1.059 -26.687 1.00 98.19 221 LYS A C 1
ATOM 1681 O O . LYS A 1 221 ? 5.375 -0.313 -27.610 1.00 98.19 221 LYS A O 1
ATOM 1686 N N . ILE A 1 222 ? 6.611 -0.754 -25.797 1.00 98.25 222 ILE A N 1
ATOM 1687 C CA . ILE A 1 222 ? 7.298 0.547 -25.782 1.00 98.25 222 ILE A CA 1
ATOM 1688 C C . ILE A 1 222 ? 8.152 0.796 -27.042 1.00 98.25 222 ILE A C 1
ATOM 1690 O O . ILE A 1 222 ? 8.246 1.921 -27.527 1.00 98.25 222 ILE A O 1
ATOM 1694 N N . THR A 1 223 ? 8.688 -0.277 -27.630 1.00 97.75 223 THR A N 1
ATOM 1695 C CA . THR A 1 223 ? 9.419 -0.273 -28.909 1.00 97.75 223 THR A CA 1
ATOM 1696 C C . THR A 1 223 ? 8.573 0.252 -30.063 1.00 97.75 223 THR A C 1
ATOM 1698 O O . THR A 1 223 ? 9.085 0.925 -30.949 1.00 97.75 223 THR A O 1
ATOM 1701 N N . ASP A 1 224 ? 7.262 -0.001 -30.025 1.00 98.31 224 ASP A N 1
ATOM 1702 C CA . ASP A 1 224 ? 6.315 0.402 -31.068 1.00 98.31 224 ASP A CA 1
ATOM 1703 C C . ASP A 1 224 ? 6.095 1.939 -31.065 1.00 98.31 224 ASP A C 1
ATOM 1705 O O . ASP A 1 224 ? 5.479 2.482 -31.979 1.00 98.31 224 ASP A O 1
ATOM 1709 N N . PHE A 1 225 ? 6.627 2.644 -30.052 1.00 98.44 225 PHE A N 1
ATOM 1710 C CA . PHE A 1 225 ? 6.581 4.102 -29.876 1.00 98.44 225 PHE A CA 1
ATOM 1711 C C . PHE A 1 225 ? 7.960 4.782 -29.951 1.00 98.44 225 PHE A C 1
ATOM 1713 O O . PHE A 1 225 ? 8.057 5.991 -29.721 1.00 98.44 225 PHE A O 1
ATOM 1720 N N . GLY A 1 226 ? 9.008 4.027 -30.303 1.00 97.50 226 GLY A N 1
ATOM 1721 C CA . GLY A 1 226 ? 10.355 4.546 -30.558 1.00 97.50 226 GLY A CA 1
ATOM 1722 C C . GLY A 1 226 ? 11.320 4.549 -29.367 1.00 97.50 226 GLY A C 1
ATOM 1723 O O . GLY A 1 226 ? 12.352 5.200 -29.467 1.00 97.50 226 GLY A O 1
ATOM 1724 N N . ALA A 1 227 ? 11.018 3.848 -28.268 1.00 98.06 227 ALA A N 1
ATOM 1725 C CA . ALA A 1 227 ? 11.992 3.639 -27.189 1.00 98.06 227 ALA A CA 1
ATOM 1726 C C . ALA A 1 227 ? 13.069 2.620 -27.593 1.00 98.06 227 ALA A C 1
ATOM 1728 O O . ALA A 1 227 ? 12.736 1.570 -28.160 1.00 98.06 227 ALA A O 1
ATOM 1729 N N . VAL A 1 228 ? 14.332 2.884 -27.248 1.00 98.19 228 VAL A N 1
ATOM 1730 C CA . VAL A 1 228 ? 15.487 2.062 -27.649 1.00 98.19 228 VAL A CA 1
ATOM 1731 C C . VAL A 1 228 ? 16.393 1.797 -26.450 1.00 98.19 228 VAL A C 1
ATOM 1733 O O . VAL A 1 228 ? 17.086 2.674 -25.949 1.00 98.19 228 VAL A O 1
ATOM 1736 N N . ALA A 1 229 ? 16.422 0.542 -26.002 1.00 97.81 229 ALA A N 1
ATOM 1737 C CA . ALA A 1 229 ? 17.144 0.175 -24.793 1.00 97.81 229 ALA A CA 1
ATOM 1738 C C . ALA A 1 229 ? 18.666 0.384 -24.917 1.00 97.81 229 ALA A C 1
ATOM 1740 O O . ALA A 1 229 ? 19.303 -0.143 -25.831 1.00 97.81 229 ALA A O 1
ATOM 1741 N N . ASN A 1 230 ? 19.252 1.028 -23.907 1.00 98.06 230 ASN A N 1
ATOM 1742 C CA . ASN A 1 230 ? 20.685 1.295 -23.737 1.00 98.06 230 ASN A CA 1
ATOM 1743 C C . ASN A 1 230 ? 21.312 2.235 -24.792 1.00 98.06 230 ASN A C 1
ATOM 1745 O O . ASN A 1 230 ? 22.529 2.224 -24.960 1.00 98.06 230 ASN A O 1
ATOM 1749 N N . ASP A 1 231 ? 20.523 3.060 -25.492 1.00 98.00 231 ASP A N 1
ATOM 1750 C CA . ASP A 1 231 ? 21.041 3.994 -26.510 1.00 98.00 231 ASP A CA 1
ATOM 1751 C C . ASP A 1 231 ? 21.504 5.364 -25.954 1.00 98.00 231 ASP A C 1
ATOM 1753 O O . ASP A 1 231 ? 21.961 6.223 -26.715 1.00 98.00 231 ASP A O 1
ATOM 1757 N N . ASN A 1 232 ? 21.382 5.539 -24.631 1.00 96.69 232 ASN A N 1
ATOM 1758 C CA . ASN A 1 232 ? 21.684 6.734 -23.835 1.00 96.69 232 ASN A CA 1
ATOM 1759 C C . ASN A 1 232 ? 20.874 8.007 -24.179 1.00 96.69 232 ASN A C 1
ATOM 1761 O O . ASN A 1 232 ? 21.293 9.110 -23.820 1.00 96.69 232 ASN A O 1
ATOM 1765 N N . LYS A 1 233 ? 19.702 7.887 -24.819 1.00 97.94 233 LYS A N 1
ATOM 1766 C CA . LYS A 1 233 ? 18.774 9.004 -25.095 1.00 97.94 233 LYS A CA 1
ATOM 1767 C C . LYS A 1 233 ? 17.534 8.955 -24.196 1.00 97.94 233 LYS A C 1
ATOM 1769 O O . LYS A 1 233 ? 17.269 7.958 -23.544 1.00 97.94 233 LYS A O 1
ATOM 1774 N N . ASP A 1 234 ? 16.784 10.059 -24.134 1.00 98.00 234 ASP A N 1
ATOM 1775 C CA . ASP A 1 234 ? 15.550 10.165 -23.337 1.00 98.00 234 ASP A CA 1
ATOM 1776 C C . ASP A 1 234 ? 14.369 9.432 -24.001 1.00 98.00 234 ASP A C 1
ATOM 1778 O O . ASP A 1 234 ? 13.779 9.921 -24.967 1.00 98.00 234 ASP A O 1
ATOM 1782 N N . ASP A 1 235 ? 13.978 8.286 -23.444 1.00 98.56 235 ASP A N 1
ATOM 1783 C CA . ASP A 1 235 ? 12.838 7.487 -23.902 1.00 98.56 235 ASP A CA 1
ATOM 1784 C C . ASP A 1 235 ? 11.480 8.069 -23.483 1.00 98.56 235 ASP A C 1
ATOM 1786 O O . ASP A 1 235 ? 10.448 7.598 -23.967 1.00 98.56 235 ASP A O 1
ATOM 1790 N N . THR A 1 236 ? 11.435 9.070 -22.589 1.00 97.81 236 THR A N 1
ATOM 1791 C CA . THR A 1 236 ? 10.192 9.583 -21.971 1.00 97.81 236 THR A CA 1
ATOM 1792 C C . THR A 1 236 ? 9.054 9.773 -22.979 1.00 97.81 236 THR A C 1
ATOM 1794 O O . THR A 1 236 ? 7.926 9.350 -22.725 1.00 97.81 236 THR A O 1
ATOM 1797 N N . SER A 1 237 ? 9.341 10.344 -24.155 1.00 98.12 237 SER A N 1
ATOM 1798 C CA . SER A 1 237 ? 8.325 10.594 -25.186 1.00 98.12 237 SER A CA 1
ATOM 1799 C C . SER A 1 237 ? 7.657 9.318 -25.715 1.00 98.12 237 SER A C 1
ATOM 1801 O O . SER A 1 237 ? 6.471 9.338 -26.045 1.00 98.12 237 SER A O 1
ATOM 1803 N N . ALA A 1 238 ? 8.375 8.196 -25.789 1.00 98.44 238 ALA A N 1
ATOM 1804 C CA . ALA A 1 238 ? 7.804 6.911 -26.182 1.00 98.44 238 ALA A CA 1
ATOM 1805 C C . ALA A 1 238 ? 6.858 6.358 -25.103 1.00 98.44 238 ALA A C 1
ATOM 1807 O O . ALA A 1 238 ? 5.808 5.809 -25.435 1.00 98.44 238 ALA A O 1
ATOM 1808 N N . PHE A 1 239 ? 7.169 6.568 -23.818 1.00 98.31 239 PHE A N 1
ATOM 1809 C CA . PHE A 1 239 ? 6.271 6.218 -22.712 1.00 98.31 239 PHE A CA 1
ATOM 1810 C C . PHE A 1 239 ? 5.028 7.118 -22.685 1.00 98.31 239 PHE A C 1
ATOM 1812 O O . PHE A 1 239 ? 3.918 6.597 -22.585 1.00 98.31 239 PHE A O 1
ATOM 1819 N N . GLU A 1 240 ? 5.183 8.437 -22.856 1.00 97.62 240 GLU A N 1
ATOM 1820 C CA . GLU A 1 240 ? 4.069 9.392 -22.996 1.00 97.62 240 GLU A CA 1
ATOM 1821 C C . GLU A 1 240 ? 3.104 8.954 -24.122 1.00 97.62 240 GLU A C 1
ATOM 1823 O O . GLU A 1 240 ? 1.898 8.821 -23.894 1.00 97.62 240 GLU A O 1
ATOM 1828 N N . LYS A 1 241 ? 3.635 8.630 -25.312 1.00 98.12 241 LYS A N 1
ATOM 1829 C CA . LYS A 1 241 ? 2.851 8.136 -26.463 1.00 98.12 241 LYS A CA 1
ATOM 1830 C C . LYS A 1 241 ? 2.195 6.776 -26.200 1.00 98.12 241 LYS A C 1
ATOM 1832 O O . LYS A 1 241 ? 1.023 6.597 -26.527 1.00 98.12 241 LYS A O 1
ATOM 1837 N N . ALA A 1 242 ? 2.911 5.824 -25.597 1.00 98.12 242 ALA A N 1
ATOM 1838 C CA . ALA A 1 242 ? 2.375 4.496 -25.289 1.00 98.12 242 ALA A CA 1
ATOM 1839 C C . ALA A 1 242 ? 1.212 4.560 -24.282 1.00 98.12 242 ALA A C 1
ATOM 1841 O O . ALA A 1 242 ? 0.234 3.829 -24.434 1.00 98.12 242 ALA A O 1
ATOM 1842 N N . ILE A 1 243 ? 1.292 5.464 -23.297 1.00 96.94 243 ILE A N 1
ATOM 1843 C CA . ILE A 1 243 ? 0.215 5.758 -22.339 1.00 96.94 243 ILE A CA 1
ATOM 1844 C C . ILE A 1 243 ? -0.971 6.421 -23.051 1.00 96.94 243 ILE A C 1
ATOM 1846 O O . ILE A 1 243 ? -2.112 5.993 -22.871 1.00 96.94 243 ILE A O 1
ATOM 1850 N N . GLN A 1 244 ? -0.726 7.420 -23.906 1.00 96.31 244 GLN A N 1
ATOM 1851 C CA . GLN A 1 244 ? -1.776 8.075 -24.696 1.00 96.31 244 GLN A CA 1
ATOM 1852 C C . GLN A 1 244 ? -2.519 7.075 -25.601 1.00 96.31 244 GLN A C 1
ATOM 1854 O O . GLN A 1 244 ? -3.747 7.117 -25.701 1.00 96.31 244 GLN A O 1
ATOM 1859 N N . ALA A 1 245 ? -1.800 6.116 -26.190 1.00 96.69 245 ALA A N 1
ATOM 1860 C CA . ALA A 1 245 ? -2.348 5.062 -27.043 1.00 96.69 245 ALA A CA 1
ATOM 1861 C C . ALA A 1 245 ? -3.227 4.023 -26.306 1.00 96.69 245 ALA A C 1
ATOM 1863 O O . ALA A 1 245 ? -3.826 3.168 -26.961 1.00 96.69 245 ALA A O 1
ATOM 1864 N N . LEU A 1 246 ? -3.342 4.087 -24.972 1.00 95.25 246 LEU A N 1
ATOM 1865 C CA . LEU A 1 246 ? -4.350 3.344 -24.196 1.00 95.25 246 LEU A CA 1
ATOM 1866 C C . LEU A 1 246 ? -5.731 4.031 -24.183 1.00 95.25 246 LEU A C 1
ATOM 1868 O O . LEU A 1 246 ? -6.705 3.459 -23.692 1.00 95.25 246 LEU A O 1
ATOM 1872 N N . GLY A 1 247 ? -5.843 5.267 -24.689 1.00 91.25 247 GLY A N 1
ATOM 1873 C CA . GLY A 1 247 ? -7.123 5.976 -24.821 1.00 91.25 247 GLY A CA 1
ATOM 1874 C C . GLY A 1 247 ? -7.861 6.202 -23.495 1.00 91.25 247 GLY A C 1
ATOM 1875 O O . GLY A 1 247 ? -9.088 6.227 -23.475 1.00 91.25 247 GLY A O 1
ATOM 1876 N N . GLY A 1 248 ? -7.130 6.291 -22.377 1.00 85.94 248 GLY A N 1
ATOM 1877 C CA . GLY A 1 248 ? -7.687 6.487 -21.033 1.00 85.94 248 GLY A CA 1
ATOM 1878 C C . GLY A 1 248 ? -8.359 5.260 -20.398 1.00 85.94 248 GLY A C 1
ATOM 1879 O O . GLY A 1 248 ? -8.766 5.342 -19.244 1.00 85.94 248 GLY A O 1
ATOM 1880 N N . LYS A 1 249 ? -8.444 4.117 -21.095 1.00 88.06 249 LYS A N 1
ATOM 1881 C CA . LYS A 1 249 ? -9.107 2.889 -20.604 1.00 88.06 249 LYS A CA 1
ATOM 1882 C C . LYS A 1 249 ? -8.214 1.998 -19.722 1.00 88.06 249 LYS A C 1
ATOM 1884 O O . LYS A 1 249 ? -8.661 0.949 -19.266 1.00 88.06 249 LYS A O 1
ATOM 1889 N N . GLY A 1 250 ? -6.960 2.395 -19.505 1.00 91.12 250 GLY A N 1
ATOM 1890 C CA . GLY A 1 250 ? -5.921 1.528 -18.949 1.00 91.12 250 GLY A CA 1
ATOM 1891 C C . GLY A 1 250 ? -5.442 0.476 -19.957 1.00 91.12 250 GLY A C 1
ATOM 1892 O O . GLY A 1 250 ? -5.713 0.578 -21.153 1.00 91.12 250 GLY A O 1
ATOM 1893 N N . GLY A 1 251 ? -4.695 -0.519 -19.480 1.00 95.38 251 GLY A N 1
ATOM 1894 C CA . GLY A 1 251 ? -4.076 -1.553 -20.317 1.00 95.38 251 GLY A CA 1
ATOM 1895 C C . GLY A 1 251 ? -2.588 -1.763 -20.031 1.00 95.38 251 GLY A C 1
ATOM 1896 O O . GLY A 1 251 ? -1.986 -1.103 -19.185 1.00 95.38 251 GLY A O 1
ATOM 1897 N N . THR A 1 252 ? -1.992 -2.724 -20.728 1.00 97.12 252 THR A N 1
ATOM 1898 C CA . THR A 1 252 ? -0.663 -3.274 -20.445 1.00 97.12 252 THR A CA 1
ATOM 1899 C C . THR A 1 252 ? 0.365 -2.780 -21.461 1.00 97.12 252 THR A C 1
ATOM 1901 O O . THR A 1 252 ? 0.355 -3.198 -22.621 1.00 97.12 252 THR A O 1
ATOM 1904 N N . ILE A 1 253 ? 1.293 -1.933 -21.018 1.00 97.56 253 ILE A N 1
ATOM 1905 C CA . ILE A 1 253 ? 2.448 -1.486 -21.805 1.00 97.56 253 ILE A CA 1
ATOM 1906 C C . ILE A 1 253 ? 3.626 -2.399 -21.473 1.00 97.56 253 ILE A C 1
ATOM 1908 O O . ILE A 1 253 ? 4.068 -2.462 -20.326 1.00 97.56 253 ILE A O 1
ATOM 1912 N N . ARG A 1 254 ? 4.158 -3.107 -22.472 1.00 97.69 254 ARG A N 1
ATOM 1913 C CA . ARG A 1 254 ? 5.339 -3.958 -22.300 1.00 97.69 254 ARG A CA 1
ATOM 1914 C C . ARG A 1 254 ? 6.632 -3.192 -22.543 1.00 97.69 254 ARG A C 1
ATOM 1916 O O . ARG A 1 254 ? 6.813 -2.600 -23.606 1.00 97.69 254 ARG A O 1
ATOM 1923 N N . VAL A 1 255 ? 7.554 -3.319 -21.598 1.00 97.88 255 VAL A N 1
ATOM 1924 C CA . VAL A 1 255 ? 8.936 -2.844 -21.689 1.00 97.88 255 VAL A CA 1
ATOM 1925 C C . VAL A 1 255 ? 9.842 -4.084 -21.791 1.00 97.88 255 VAL A C 1
ATOM 1927 O O . VAL A 1 255 ? 9.696 -5.000 -20.976 1.00 97.88 255 VAL A O 1
ATOM 1930 N N . PRO A 1 256 ? 10.716 -4.206 -22.809 1.00 97.75 256 PRO A N 1
ATOM 1931 C CA . PRO A 1 256 ? 11.615 -5.350 -22.942 1.00 97.75 256 PRO A CA 1
ATOM 1932 C C . PRO A 1 256 ? 12.800 -5.227 -21.966 1.00 97.75 256 PRO A C 1
ATOM 1934 O O . PRO A 1 256 ? 12.787 -4.409 -21.046 1.00 97.75 256 PRO A O 1
ATOM 1937 N N . ALA A 1 257 ? 13.807 -6.086 -22.124 1.00 98.38 257 ALA A N 1
ATOM 1938 C CA . ALA A 1 257 ? 15.027 -5.998 -21.331 1.00 98.38 257 ALA A CA 1
ATOM 1939 C C . ALA A 1 257 ? 15.942 -4.849 -21.805 1.00 98.38 257 ALA A C 1
ATOM 1941 O O . ALA A 1 257 ? 15.861 -4.429 -22.959 1.00 98.38 257 ALA A O 1
ATOM 1942 N N . GLY A 1 258 ? 16.818 -4.387 -20.912 1.00 98.25 258 GLY A N 1
ATOM 1943 C CA . GLY A 1 258 ? 17.712 -3.245 -21.080 1.00 98.25 258 GLY A CA 1
ATOM 1944 C C . GLY A 1 258 ? 17.268 -2.004 -20.295 1.00 98.25 258 GLY A C 1
ATOM 1945 O O . GLY A 1 258 ? 16.290 -2.037 -19.541 1.00 98.25 258 GLY A O 1
ATOM 1946 N N . THR A 1 259 ? 18.034 -0.930 -20.458 1.00 98.50 259 THR A N 1
ATOM 1947 C CA . THR A 1 259 ? 17.896 0.340 -19.733 1.00 98.50 259 THR A CA 1
ATOM 1948 C C . THR A 1 259 ? 17.193 1.380 -20.591 1.00 98.50 259 THR A C 1
ATOM 1950 O O . THR A 1 259 ? 17.579 1.577 -21.738 1.00 98.50 259 THR A O 1
ATOM 1953 N N . PHE A 1 260 ? 16.208 2.069 -20.024 1.00 98.50 260 PHE A N 1
ATOM 1954 C CA . PHE A 1 260 ? 15.486 3.174 -20.656 1.00 98.50 260 PHE A CA 1
ATOM 1955 C C . PHE A 1 260 ? 15.643 4.429 -19.801 1.00 98.50 260 PHE A C 1
ATOM 1957 O O . PHE A 1 260 ? 15.516 4.330 -18.579 1.00 98.50 260 PHE A O 1
ATOM 1964 N N . ILE A 1 261 ? 15.921 5.589 -20.393 1.00 98.44 261 ILE A N 1
ATOM 1965 C CA . ILE A 1 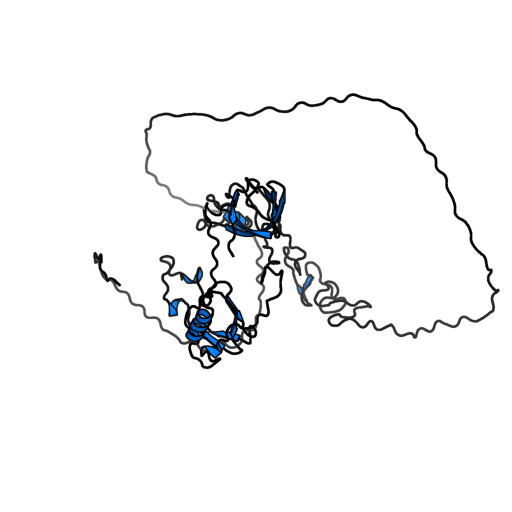261 ? 16.126 6.834 -19.634 1.00 98.44 261 ILE A CA 1
ATOM 1966 C C . ILE A 1 261 ? 14.833 7.645 -19.587 1.00 98.44 261 ILE A C 1
ATOM 1968 O O . ILE A 1 261 ? 14.206 7.900 -20.612 1.00 98.44 261 ILE A O 1
ATOM 1972 N N . LEU A 1 262 ? 14.469 8.101 -18.389 1.00 97.88 262 LEU A N 1
ATOM 1973 C CA . LEU A 1 262 ? 13.326 8.972 -18.144 1.00 97.88 262 LEU A CA 1
ATOM 1974 C C . LEU A 1 262 ? 13.794 10.322 -17.595 1.00 97.88 262 LEU A C 1
ATOM 1976 O O . LEU A 1 262 ? 14.188 10.427 -16.434 1.00 97.88 262 LEU A O 1
ATOM 1980 N N . GLN A 1 263 ? 13.728 11.372 -18.417 1.00 96.69 263 GLN A N 1
ATOM 1981 C CA . GLN A 1 263 ? 14.015 12.750 -18.001 1.00 96.69 263 GLN A CA 1
ATOM 1982 C C . GLN A 1 263 ? 12.762 13.569 -17.644 1.00 96.69 263 GLN A C 1
ATOM 1984 O O . GLN A 1 263 ? 12.895 14.736 -17.280 1.00 96.69 263 GLN A O 1
ATOM 1989 N N . LYS A 1 264 ? 11.552 12.987 -17.682 1.00 94.69 264 LYS A N 1
ATOM 1990 C CA . LYS A 1 264 ? 10.333 13.613 -17.127 1.00 94.69 264 LYS A CA 1
ATOM 1991 C C . LYS A 1 264 ? 9.433 12.613 -16.394 1.00 94.69 264 LYS A C 1
ATOM 1993 O O . LYS A 1 264 ? 9.539 11.399 -16.544 1.00 94.69 264 LYS A O 1
ATOM 1998 N N . ARG A 1 265 ? 8.495 13.167 -15.625 1.00 93.81 265 ARG A N 1
ATOM 1999 C CA . ARG A 1 265 ? 7.438 12.481 -14.873 1.00 93.81 265 ARG A CA 1
ATOM 2000 C C . ARG A 1 265 ? 6.412 11.802 -15.785 1.00 93.81 265 ARG A C 1
ATOM 2002 O O . ARG A 1 265 ? 5.614 12.475 -16.434 1.00 93.81 265 ARG A O 1
ATOM 2009 N N . LEU A 1 266 ? 6.352 10.477 -15.732 1.00 94.94 266 LEU A N 1
ATOM 2010 C CA . LEU A 1 266 ? 5.292 9.669 -16.326 1.00 94.94 266 LEU A CA 1
ATOM 2011 C C . LEU A 1 266 ? 4.148 9.474 -15.327 1.00 94.94 266 LEU A C 1
ATOM 2013 O O . LEU A 1 266 ? 4.316 8.836 -14.287 1.00 94.94 266 LEU A O 1
ATOM 2017 N N . ARG A 1 267 ? 2.953 9.968 -15.659 1.00 92.75 267 ARG A N 1
ATOM 2018 C CA . ARG A 1 267 ? 1.731 9.658 -14.906 1.00 92.75 267 ARG A CA 1
ATOM 2019 C C . ARG A 1 267 ? 0.986 8.505 -15.568 1.00 92.75 267 ARG A C 1
ATOM 2021 O O . ARG A 1 267 ? 0.548 8.627 -16.709 1.00 92.75 267 ARG A O 1
ATOM 2028 N N . LEU A 1 268 ? 0.800 7.415 -14.832 1.00 94.00 268 LEU A N 1
ATOM 2029 C CA . LEU A 1 268 ? 0.023 6.257 -15.259 1.00 94.00 268 LEU A CA 1
ATOM 2030 C C . LEU A 1 268 ? -1.472 6.477 -14.934 1.00 94.00 268 LEU A C 1
ATOM 2032 O O . LEU A 1 268 ? -1.810 6.745 -13.776 1.00 94.00 268 LEU A O 1
ATOM 2036 N N . PRO A 1 269 ? -2.383 6.383 -15.922 1.00 92.00 269 PRO A N 1
ATOM 2037 C CA . PRO A 1 269 ? -3.827 6.359 -15.687 1.00 92.00 269 PRO A CA 1
ATOM 2038 C C . PRO A 1 269 ? -4.284 5.122 -14.903 1.00 92.00 269 PRO A C 1
ATOM 2040 O O . PRO A 1 269 ? -3.586 4.103 -14.866 1.00 92.00 269 PRO A O 1
ATOM 2043 N N . SER A 1 270 ? -5.501 5.170 -14.356 1.00 90.62 270 SER A N 1
ATOM 2044 C CA . SER A 1 270 ? -6.159 4.012 -13.737 1.00 90.62 270 SER A CA 1
ATOM 2045 C C . SER A 1 270 ? -6.130 2.782 -14.651 1.00 90.62 270 SER A C 1
ATOM 2047 O O . SER A 1 270 ? -6.240 2.888 -15.873 1.00 90.62 270 SER A O 1
ATOM 2049 N N . HIS A 1 271 ? -5.951 1.605 -14.049 1.00 90.62 271 HIS A N 1
ATOM 2050 C CA . HIS A 1 271 ? -5.844 0.306 -14.732 1.00 90.62 271 HIS A CA 1
ATOM 2051 C C . HIS A 1 271 ? -4.690 0.178 -15.757 1.00 90.62 271 HIS A C 1
ATOM 2053 O O . HIS A 1 271 ? -4.659 -0.782 -16.529 1.00 90.62 271 HIS A O 1
ATOM 2059 N N . THR A 1 272 ? -3.716 1.096 -15.762 1.00 93.88 272 THR A N 1
ATOM 2060 C CA . THR A 1 272 ? -2.481 0.965 -16.557 1.00 93.88 272 THR A CA 1
ATOM 2061 C C . THR A 1 272 ? -1.474 0.056 -15.852 1.00 93.88 272 THR A C 1
ATOM 2063 O O . THR A 1 272 ? -1.229 0.201 -14.657 1.00 93.88 272 THR A O 1
ATOM 2066 N N . VAL A 1 273 ? -0.855 -0.864 -16.595 1.00 93.56 273 VAL A N 1
ATOM 2067 C CA . VAL A 1 273 ? 0.186 -1.781 -16.108 1.00 93.56 273 VAL A CA 1
ATOM 2068 C C . VAL A 1 273 ? 1.445 -1.611 -16.952 1.00 93.56 273 VAL A C 1
ATOM 2070 O O . VAL A 1 273 ? 1.409 -1.821 -18.164 1.00 93.56 273 VAL A O 1
ATOM 2073 N N . LEU A 1 274 ? 2.568 -1.283 -16.311 1.00 94.69 274 LEU A N 1
ATOM 2074 C CA . LEU A 1 274 ? 3.881 -1.241 -16.951 1.00 94.69 274 LEU A CA 1
ATOM 2075 C C . LEU A 1 274 ? 4.610 -2.570 -16.697 1.00 94.69 274 LEU A C 1
ATOM 2077 O O . LEU A 1 274 ? 4.994 -2.876 -15.571 1.00 94.69 274 LEU A O 1
ATOM 2081 N N . GLN A 1 275 ? 4.749 -3.394 -17.734 1.00 95.12 275 GLN A N 1
ATOM 2082 C CA . GLN A 1 275 ? 5.215 -4.778 -17.631 1.00 95.12 275 GLN A CA 1
ATOM 2083 C C . GLN A 1 275 ? 6.648 -4.921 -18.164 1.00 95.12 275 GLN A C 1
ATOM 2085 O O . GLN A 1 275 ? 6.853 -5.061 -19.372 1.00 95.12 275 GLN A O 1
ATOM 2090 N N . GLY A 1 276 ? 7.626 -4.904 -17.255 1.00 95.12 276 GLY A N 1
ATOM 2091 C CA . GLY A 1 276 ? 9.031 -5.225 -17.540 1.00 95.12 276 GLY A CA 1
ATOM 2092 C C . GLY A 1 276 ? 9.332 -6.732 -17.586 1.00 95.12 276 GLY A C 1
ATOM 2093 O O . GLY A 1 276 ? 8.449 -7.577 -17.435 1.00 95.12 276 GLY A O 1
ATOM 2094 N N . LYS A 1 277 ? 10.612 -7.080 -17.765 1.00 95.25 277 LYS A N 1
ATOM 2095 C CA . LYS A 1 277 ? 11.141 -8.459 -17.827 1.00 95.25 277 LYS A CA 1
ATOM 2096 C C . LYS A 1 277 ? 11.749 -8.972 -16.507 1.00 95.25 277 LYS A C 1
ATOM 2098 O O . LYS A 1 277 ? 12.255 -10.094 -16.487 1.00 95.25 277 LYS A O 1
ATOM 2103 N N . GLY A 1 278 ? 11.703 -8.174 -15.439 1.00 91.62 278 GLY A N 1
ATOM 2104 C CA . GLY A 1 278 ? 12.292 -8.444 -14.117 1.00 91.62 278 GLY A CA 1
ATOM 2105 C C . GLY A 1 278 ? 13.199 -7.296 -13.656 1.00 91.62 278 GLY A C 1
ATOM 2106 O O . GLY A 1 278 ? 13.690 -6.546 -14.498 1.00 91.62 278 GLY A O 1
ATOM 2107 N N . SER A 1 279 ? 13.426 -7.165 -12.344 1.00 88.50 279 SER A N 1
ATOM 2108 C CA . SER A 1 279 ? 14.184 -6.054 -11.728 1.00 88.50 279 SER A CA 1
ATOM 2109 C C . SER A 1 279 ? 15.565 -5.851 -12.355 1.00 88.50 279 SER A C 1
ATOM 2111 O O . SER A 1 279 ? 15.896 -4.763 -12.808 1.00 88.50 279 SER A O 1
ATOM 2113 N N . ASN A 1 280 ? 16.333 -6.933 -12.486 1.00 92.38 280 ASN A N 1
ATOM 2114 C CA . ASN A 1 280 ? 17.701 -6.912 -13.008 1.00 92.38 280 ASN A CA 1
ATOM 2115 C C . ASN A 1 280 ? 17.724 -7.111 -14.539 1.00 92.38 280 ASN A C 1
ATOM 2117 O O . ASN A 1 280 ? 18.713 -7.584 -15.094 1.00 92.38 280 ASN A O 1
ATOM 2121 N N . LYS A 1 281 ? 16.596 -6.860 -15.220 1.00 97.62 281 LYS A N 1
ATOM 2122 C CA . LYS A 1 281 ? 16.430 -7.079 -16.668 1.00 97.62 281 LYS A CA 1
ATOM 2123 C C . LYS A 1 281 ? 15.815 -5.886 -17.382 1.00 97.62 281 LYS A C 1
ATOM 2125 O O . LYS A 1 281 ? 16.214 -5.634 -18.507 1.00 97.62 281 LYS A O 1
ATOM 2130 N N . THR A 1 282 ? 14.880 -5.167 -16.768 1.00 97.94 282 THR A N 1
ATOM 2131 C CA . THR A 1 282 ? 14.304 -3.926 -17.304 1.00 97.94 282 THR A CA 1
ATOM 2132 C C . THR A 1 282 ? 14.576 -2.803 -16.318 1.00 97.94 282 THR A C 1
ATOM 2134 O O . THR A 1 282 ? 14.021 -2.815 -15.222 1.00 97.94 282 THR A O 1
ATOM 2137 N N . ILE A 1 283 ? 15.401 -1.837 -16.714 1.00 97.69 283 ILE A N 1
ATOM 2138 C CA . ILE A 1 283 ? 15.830 -0.731 -15.855 1.00 97.69 283 ILE A CA 1
ATOM 2139 C C . ILE A 1 283 ? 15.210 0.564 -16.384 1.00 97.69 283 ILE A C 1
ATOM 2141 O O . ILE A 1 283 ? 15.339 0.878 -17.565 1.00 97.69 283 ILE A O 1
ATOM 2145 N N . LEU A 1 284 ? 14.541 1.318 -15.510 1.00 97.12 284 LEU A N 1
ATOM 2146 C CA . LEU A 1 284 ? 14.096 2.683 -15.791 1.00 97.12 284 LEU A CA 1
ATOM 2147 C C . LEU A 1 284 ? 15.074 3.633 -15.093 1.00 97.12 284 LEU A C 1
ATOM 2149 O O . LEU A 1 284 ? 15.011 3.811 -13.878 1.00 97.12 284 LEU A O 1
ATOM 2153 N N . SER A 1 285 ? 16.020 4.173 -15.854 1.00 97.00 285 SER A N 1
ATOM 2154 C CA . SER A 1 285 ? 17.049 5.083 -15.362 1.00 97.00 285 SER A CA 1
ATOM 2155 C C . SER A 1 285 ? 16.496 6.500 -15.236 1.00 97.00 285 SER A C 1
ATOM 2157 O O . SER A 1 285 ? 15.863 7.019 -16.155 1.00 97.00 285 SER A O 1
ATOM 2159 N N . VAL A 1 286 ? 16.753 7.131 -14.093 1.00 97.00 286 VAL A N 1
ATOM 2160 C CA . VAL A 1 286 ? 16.306 8.488 -13.757 1.00 97.00 286 VAL A CA 1
ATOM 2161 C C . VAL A 1 286 ? 17.555 9.309 -13.402 1.00 97.00 286 VAL A C 1
ATOM 2163 O O . VAL A 1 286 ? 17.917 9.402 -12.232 1.00 97.00 286 VAL A O 1
ATOM 2166 N N . PRO A 1 287 ? 18.277 9.860 -14.399 1.00 96.50 287 PRO A N 1
ATOM 2167 C CA . PRO A 1 287 ? 19.592 10.485 -14.204 1.00 96.50 287 PRO A CA 1
ATOM 2168 C C . PRO A 1 287 ? 19.525 11.939 -13.702 1.00 96.50 287 PRO A C 1
ATOM 2170 O O . PRO A 1 287 ? 20.539 12.631 -13.678 1.00 96.50 287 PRO A O 1
ATOM 2173 N N . LYS A 1 288 ? 18.329 12.434 -13.367 1.00 94.50 288 LYS A N 1
ATOM 2174 C CA . LYS A 1 288 ? 18.057 13.794 -12.884 1.00 94.50 288 LYS A CA 1
ATOM 2175 C C . LYS A 1 288 ? 17.019 13.714 -11.773 1.00 94.50 288 LYS A C 1
ATOM 2177 O O . LYS A 1 288 ? 16.065 12.949 -11.891 1.00 94.50 288 LYS A O 1
ATOM 2182 N N . SER A 1 289 ? 17.163 14.506 -10.718 1.00 92.19 289 SER A N 1
ATOM 2183 C CA . SER A 1 289 ? 16.145 14.600 -9.672 1.00 92.19 289 SER A CA 1
ATOM 2184 C C . SER A 1 289 ? 14.912 15.372 -10.160 1.00 92.19 289 SER A C 1
ATOM 2186 O O . SER A 1 289 ? 14.942 16.083 -11.168 1.00 92.19 289 SER A O 1
ATOM 2188 N N . LEU A 1 290 ? 13.802 15.282 -9.419 1.00 91.50 290 LEU A N 1
ATOM 2189 C CA . LEU A 1 290 ? 12.626 16.111 -9.703 1.00 91.50 290 LEU A CA 1
ATOM 2190 C C . LEU A 1 290 ? 12.930 17.610 -9.527 1.00 91.50 290 LEU A C 1
ATOM 2192 O O . LEU A 1 290 ? 12.322 18.425 -10.217 1.00 91.50 290 LEU A O 1
ATOM 2196 N N . THR A 1 291 ? 13.894 17.965 -8.670 1.00 90.69 291 THR A N 1
ATOM 2197 C CA . THR A 1 291 ? 14.391 19.340 -8.512 1.00 90.69 291 THR A CA 1
ATOM 2198 C C . THR A 1 291 ? 15.073 19.833 -9.788 1.00 90.69 291 THR A C 1
ATOM 2200 O O . THR A 1 291 ? 14.790 20.943 -10.224 1.00 90.69 291 THR A O 1
ATOM 2203 N N . ASP A 1 292 ? 15.897 19.006 -10.436 1.00 91.81 292 ASP A N 1
ATOM 2204 C CA . ASP A 1 292 ? 16.651 19.403 -11.639 1.00 91.81 292 ASP A CA 1
ATOM 2205 C C . ASP A 1 292 ? 15.752 19.548 -12.878 1.00 91.81 292 ASP A C 1
ATOM 2207 O O . ASP A 1 292 ? 16.060 20.302 -13.798 1.00 91.81 292 ASP A O 1
ATOM 2211 N N . VAL A 1 293 ? 14.633 18.814 -12.913 1.00 92.75 293 VAL A N 1
ATOM 2212 C CA . VAL A 1 293 ? 13.679 18.822 -14.038 1.00 92.75 293 VAL A CA 1
ATOM 2213 C C . VAL A 1 293 ? 12.572 19.871 -13.869 1.00 92.75 293 VAL A C 1
ATOM 2215 O O . VAL A 1 293 ? 12.092 20.411 -14.866 1.00 92.75 293 VAL A O 1
ATOM 2218 N N . TYR A 1 294 ? 12.141 20.163 -12.636 1.00 90.88 294 TYR A N 1
ATOM 2219 C CA . TYR A 1 294 ? 10.952 20.990 -12.365 1.00 90.88 294 TYR A CA 1
ATOM 2220 C C . TYR A 1 294 ? 11.182 22.175 -11.413 1.00 90.88 294 TYR A C 1
ATOM 2222 O O . TYR A 1 294 ? 10.264 22.978 -11.218 1.00 90.88 294 TYR A O 1
ATOM 2230 N N . GLY A 1 295 ? 12.376 22.294 -10.830 1.00 89.38 295 GLY A N 1
ATOM 2231 C CA . GLY A 1 295 ? 12.667 23.199 -9.721 1.00 89.38 295 GLY A CA 1
ATOM 2232 C C . GLY A 1 295 ? 12.068 22.720 -8.393 1.00 89.38 295 GLY A C 1
ATOM 2233 O O . GLY A 1 295 ? 11.037 22.053 -8.349 1.00 89.38 295 GLY A O 1
ATOM 2234 N N . ASN A 1 296 ? 12.694 23.097 -7.279 1.00 83.56 296 ASN A N 1
ATOM 2235 C CA . ASN A 1 296 ? 12.082 22.983 -5.955 1.00 83.56 296 ASN A CA 1
ATOM 2236 C C . ASN A 1 296 ? 11.320 24.283 -5.638 1.00 83.56 296 ASN A C 1
ATOM 2238 O O . ASN A 1 296 ? 11.834 25.371 -5.882 1.00 83.56 296 ASN A O 1
ATOM 2242 N N . LYS A 1 297 ? 10.113 24.176 -5.072 1.00 73.00 297 LYS A N 1
ATOM 2243 C CA . LYS A 1 297 ? 9.327 25.330 -4.583 1.00 73.00 297 LYS A CA 1
ATOM 2244 C C . LYS A 1 297 ? 9.325 25.472 -3.056 1.00 73.00 297 LYS A C 1
ATOM 2246 O O . LYS A 1 297 ? 8.726 26.409 -2.542 1.00 73.00 297 LYS A O 1
ATOM 2251 N N . GLY A 1 298 ? 9.984 24.551 -2.353 1.00 68.44 298 GLY A N 1
ATOM 2252 C CA . GLY A 1 298 ? 9.909 24.411 -0.905 1.00 68.44 298 GLY A CA 1
ATOM 2253 C C . GLY A 1 298 ? 8.548 23.896 -0.427 1.00 68.44 298 GLY A C 1
ATOM 2254 O O . GLY A 1 298 ? 7.595 23.764 -1.199 1.00 68.44 298 GLY A O 1
ATOM 2255 N N . LEU A 1 299 ? 8.466 23.622 0.874 1.00 63.81 299 LEU A N 1
ATOM 2256 C CA . LEU A 1 299 ? 7.201 23.558 1.625 1.00 63.81 299 LEU A CA 1
ATOM 2257 C C . LEU A 1 299 ? 7.130 24.627 2.727 1.00 63.81 299 LEU A C 1
ATOM 2259 O O . LEU A 1 299 ? 6.046 24.989 3.170 1.00 63.81 299 LEU A O 1
ATOM 2263 N N . SER A 1 300 ? 8.282 25.164 3.130 1.00 57.66 300 SER A N 1
ATOM 2264 C CA . SER A 1 300 ? 8.452 26.298 4.039 1.00 57.66 300 SER A CA 1
ATOM 2265 C C . SER A 1 300 ? 9.868 26.877 3.854 1.00 57.66 300 SER A C 1
ATOM 2267 O O . SER A 1 300 ? 10.654 26.361 3.053 1.00 57.66 300 SER A O 1
ATOM 2269 N N . GLY A 1 301 ? 10.208 27.953 4.573 1.00 57.12 301 GLY A N 1
ATOM 2270 C CA . GLY A 1 301 ? 11.461 28.706 4.391 1.00 57.12 301 GLY A CA 1
ATOM 2271 C C . GLY A 1 301 ? 12.772 27.948 4.664 1.00 57.12 301 GLY A C 1
ATOM 2272 O O . GLY A 1 301 ? 13.834 28.469 4.345 1.00 57.12 301 GLY A O 1
ATOM 2273 N N . GLY A 1 302 ? 12.723 26.725 5.204 1.00 62.06 302 GLY A N 1
ATOM 2274 C CA . GLY A 1 302 ? 13.902 25.894 5.498 1.00 62.06 302 GLY A CA 1
ATOM 2275 C C . GLY A 1 302 ? 14.512 25.150 4.298 1.00 62.06 302 GLY A C 1
ATOM 2276 O O . GLY A 1 302 ? 15.350 24.277 4.489 1.00 62.06 302 GLY A O 1
ATOM 2277 N N . GLY A 1 303 ? 14.071 25.422 3.065 1.00 69.69 303 GLY A N 1
ATOM 2278 C CA . GLY A 1 303 ? 14.627 24.825 1.839 1.00 69.69 303 GLY A CA 1
ATOM 2279 C C . GLY A 1 303 ? 14.198 23.379 1.533 1.00 69.69 303 GLY A C 1
ATOM 2280 O O . GLY A 1 303 ? 14.385 22.922 0.403 1.00 69.69 303 GLY A O 1
ATOM 2281 N N . THR A 1 304 ? 13.571 22.678 2.485 1.00 80.00 304 THR A N 1
ATOM 2282 C CA . THR A 1 304 ? 13.074 21.297 2.353 1.00 80.00 304 THR A CA 1
ATOM 2283 C C . THR A 1 304 ? 12.297 21.079 1.054 1.00 80.00 304 THR A C 1
ATOM 2285 O O . THR A 1 304 ? 11.353 21.812 0.750 1.00 80.00 304 THR A O 1
ATOM 2288 N N . SER A 1 305 ? 12.683 20.061 0.279 1.00 84.06 305 SER A N 1
ATOM 2289 C CA . SER A 1 305 ? 12.081 19.805 -1.033 1.00 84.06 305 SER A CA 1
ATOM 2290 C C . SER A 1 305 ? 10.633 19.336 -0.932 1.00 84.06 305 SER A C 1
ATOM 2292 O O . SER A 1 305 ? 10.323 18.408 -0.184 1.00 84.06 305 SER A O 1
ATOM 2294 N N . SER A 1 306 ? 9.749 19.901 -1.757 1.00 84.50 306 SER A N 1
ATOM 2295 C CA . SER A 1 306 ? 8.361 19.424 -1.871 1.00 84.50 306 SER A CA 1
ATOM 2296 C C . SER A 1 306 ? 8.259 17.982 -2.388 1.00 84.50 306 SER A C 1
ATOM 2298 O O . SER A 1 306 ? 7.268 17.292 -2.127 1.00 84.50 306 SER A O 1
ATOM 2300 N N . TYR A 1 307 ? 9.320 17.489 -3.034 1.00 87.88 307 TYR A N 1
ATOM 2301 C CA . TYR A 1 307 ? 9.458 16.102 -3.478 1.00 87.88 307 TYR A CA 1
ATOM 2302 C C . TYR A 1 307 ? 9.861 15.121 -2.367 1.00 87.88 307 TYR A C 1
ATOM 2304 O O . TYR A 1 307 ? 9.812 13.919 -2.601 1.00 87.88 307 TYR A O 1
ATOM 2312 N N . ALA A 1 308 ? 10.188 15.594 -1.157 1.00 85.38 308 ALA A N 1
ATOM 2313 C CA . ALA A 1 308 ? 10.365 14.721 0.009 1.00 85.38 308 ALA A CA 1
ATOM 2314 C C . ALA A 1 308 ? 9.029 14.158 0.540 1.00 85.38 308 ALA A C 1
ATOM 2316 O O . ALA A 1 308 ? 9.022 13.142 1.226 1.00 85.38 308 ALA A O 1
ATOM 2317 N N . PHE A 1 309 ? 7.901 14.799 0.200 1.00 83.56 309 PHE A N 1
ATOM 2318 C CA . PHE A 1 309 ? 6.563 14.434 0.686 1.00 83.56 309 PHE A CA 1
ATOM 2319 C C . PHE A 1 309 ? 5.589 14.042 -0.434 1.00 83.56 309 PHE A C 1
ATOM 2321 O O . PHE A 1 309 ? 4.608 13.347 -0.170 1.00 83.56 309 PHE A O 1
ATOM 2328 N N . SER A 1 310 ? 5.795 14.491 -1.682 1.00 85.38 310 SER A N 1
ATOM 2329 C CA . SER A 1 310 ? 4.852 14.187 -2.767 1.00 85.38 310 SER A CA 1
ATOM 2330 C C . SER A 1 310 ? 5.450 14.190 -4.179 1.00 85.38 310 SER A C 1
ATOM 2332 O O . SER A 1 310 ? 6.256 15.042 -4.551 1.00 85.38 310 SER A O 1
ATOM 2334 N N . GLY A 1 311 ? 4.954 13.272 -5.012 1.00 85.19 311 GLY A N 1
ATOM 2335 C CA . GLY A 1 311 ? 5.348 13.112 -6.412 1.00 85.19 311 GLY A CA 1
ATOM 2336 C C . GLY A 1 311 ? 6.396 12.019 -6.634 1.00 85.19 311 GLY A C 1
ATOM 2337 O O . GLY A 1 311 ? 6.884 11.397 -5.699 1.00 85.19 311 GLY A O 1
ATOM 2338 N N . GLY A 1 312 ? 6.714 11.766 -7.900 1.00 91.38 312 GLY A N 1
ATOM 2339 C CA . GLY A 1 312 ? 7.689 10.763 -8.330 1.00 91.38 312 GLY A CA 1
ATOM 2340 C C . GLY A 1 312 ? 7.990 10.910 -9.821 1.00 91.38 312 GLY A C 1
ATOM 2341 O O . GLY A 1 312 ? 7.347 11.713 -10.498 1.00 91.38 312 GLY A O 1
ATOM 2342 N N . PHE A 1 313 ? 8.946 10.140 -10.350 1.00 93.94 313 PHE A N 1
ATOM 2343 C CA . PHE A 1 313 ? 9.131 10.025 -11.807 1.00 93.94 313 PHE A CA 1
ATOM 2344 C C . PHE A 1 313 ? 8.115 9.082 -12.455 1.00 93.94 313 PHE A C 1
ATOM 2346 O O . PHE A 1 313 ? 7.697 9.330 -13.581 1.00 93.94 313 PHE A O 1
ATOM 2353 N N . ILE A 1 314 ? 7.664 8.054 -11.731 1.00 94.56 314 ILE A N 1
ATOM 2354 C CA . ILE A 1 314 ? 6.471 7.275 -12.069 1.00 94.56 314 ILE A CA 1
ATOM 2355 C C . ILE A 1 314 ? 5.394 7.638 -11.046 1.00 94.56 314 ILE A C 1
ATOM 2357 O O . ILE A 1 314 ? 5.605 7.470 -9.847 1.00 94.56 314 ILE A O 1
ATOM 2361 N N . GLU A 1 315 ? 4.243 8.131 -11.499 1.00 93.00 315 GLU A N 1
ATOM 2362 C CA . GLU A 1 315 ? 3.102 8.433 -10.631 1.00 93.00 315 GLU A CA 1
ATOM 2363 C C . GLU A 1 315 ? 1.891 7.559 -10.958 1.00 93.00 315 GLU A C 1
ATOM 2365 O O . GLU A 1 315 ? 1.362 7.604 -12.069 1.00 93.00 315 GLU A O 1
ATOM 2370 N N . VAL A 1 316 ? 1.378 6.860 -9.946 1.00 91.44 316 VAL A N 1
ATOM 2371 C CA . VAL A 1 316 ? 0.011 6.321 -9.909 1.00 91.44 316 VAL A CA 1
ATOM 2372 C C . VAL A 1 316 ? -0.759 7.155 -8.883 1.00 91.44 316 VAL A C 1
ATOM 2374 O O . VAL A 1 316 ? -0.255 7.391 -7.788 1.00 91.44 316 VAL A O 1
ATOM 2377 N N . ARG A 1 317 ? -1.962 7.639 -9.219 1.00 86.50 317 ARG A N 1
ATOM 2378 C CA . ARG A 1 317 ? -2.782 8.463 -8.310 1.00 86.50 317 ARG A CA 1
ATOM 2379 C C . ARG A 1 317 ? -4.227 7.965 -8.257 1.00 86.50 317 ARG A C 1
ATOM 2381 O O . ARG A 1 317 ? -4.998 8.263 -9.168 1.00 86.50 317 ARG A O 1
ATOM 2388 N N . GLY A 1 318 ? -4.583 7.261 -7.182 1.00 85.50 318 GLY A N 1
ATOM 2389 C CA . GLY A 1 318 ? -5.979 7.048 -6.777 1.00 85.50 318 GLY A CA 1
ATOM 2390 C C . GLY A 1 318 ? -6.538 8.251 -6.004 1.00 85.50 318 GLY A C 1
ATOM 2391 O O . GLY A 1 318 ? -5.826 9.228 -5.758 1.00 85.50 318 GLY A O 1
ATOM 2392 N N . SER A 1 319 ? -7.813 8.198 -5.605 1.00 85.06 319 SER A N 1
ATOM 2393 C CA . SER A 1 319 ? -8.406 9.209 -4.720 1.00 85.06 319 SER A CA 1
ATOM 2394 C C . SER A 1 319 ? -9.601 8.658 -3.939 1.00 85.06 319 SER A C 1
ATOM 2396 O O . SER A 1 319 ? -10.649 8.387 -4.516 1.00 85.06 319 SER A O 1
ATOM 2398 N N . SER A 1 320 ? -9.454 8.568 -2.615 1.00 88.06 320 SER A N 1
ATOM 2399 C CA . SER A 1 320 ? -10.545 8.332 -1.661 1.00 88.06 320 SER A CA 1
ATOM 2400 C C . SER A 1 320 ? -10.810 9.621 -0.867 1.00 88.06 320 SER A C 1
ATOM 2402 O O . SER A 1 320 ? -10.220 9.816 0.196 1.00 88.06 320 SER A O 1
ATOM 2404 N N . PRO A 1 321 ? -11.621 10.563 -1.387 1.00 91.31 321 PRO A N 1
ATOM 2405 C CA . PRO A 1 321 ? -11.873 11.831 -0.712 1.00 91.31 321 PRO A CA 1
ATOM 2406 C C . PRO A 1 321 ? -12.727 11.626 0.546 1.00 91.31 321 PRO A C 1
ATOM 2408 O O . PRO A 1 321 ? -13.729 10.919 0.513 1.00 91.31 321 PRO A O 1
ATOM 2411 N N . VAL A 1 322 ? -12.370 12.292 1.642 1.00 93.69 322 VAL A N 1
ATOM 2412 C CA . VAL A 1 322 ? -13.126 12.270 2.905 1.00 93.69 322 VAL A CA 1
ATOM 2413 C C . VAL A 1 322 ? -14.169 13.394 2.877 1.00 93.69 322 VAL A C 1
ATOM 2415 O O . VAL A 1 322 ? -13.804 14.568 2.967 1.00 93.69 322 VAL A O 1
ATOM 2418 N N . ARG A 1 323 ? -15.455 13.062 2.682 1.00 95.00 323 ARG A N 1
ATOM 2419 C CA . ARG A 1 323 ? -16.569 14.025 2.548 1.00 95.00 323 ARG A CA 1
ATOM 2420 C C . ARG A 1 323 ? -17.847 13.510 3.215 1.00 95.00 323 ARG A C 1
ATOM 2422 O O . ARG A 1 323 ? -18.055 12.308 3.332 1.00 95.00 323 ARG A O 1
ATOM 2429 N N . SER A 1 324 ? -18.762 14.412 3.574 1.00 95.25 324 SER A N 1
ATOM 2430 C CA . SER A 1 324 ? -20.110 14.044 4.047 1.00 95.25 324 SER A CA 1
ATOM 2431 C C . SER A 1 324 ? -20.860 13.147 3.052 1.00 95.25 324 SER A C 1
ATOM 2433 O O . SER A 1 324 ? -21.520 12.197 3.458 1.00 95.25 324 SER A O 1
ATOM 2435 N N . SER A 1 325 ? -20.687 13.386 1.748 1.00 95.19 325 SER A N 1
ATOM 2436 C CA . SER A 1 325 ? -21.319 12.630 0.657 1.00 95.19 325 SER A CA 1
ATOM 2437 C C . SER A 1 325 ? -20.899 11.157 0.545 1.00 95.19 325 SER A C 1
ATOM 2439 O O . SER A 1 325 ? -21.554 10.407 -0.170 1.00 95.19 325 SER A O 1
ATOM 2441 N N . ASN A 1 326 ? -19.805 10.737 1.191 1.00 95.81 326 ASN A N 1
ATOM 2442 C CA . ASN A 1 326 ? -19.380 9.333 1.262 1.00 95.81 326 ASN A CA 1
ATOM 2443 C C . ASN A 1 326 ? -19.132 8.855 2.702 1.00 95.81 326 ASN A C 1
ATOM 2445 O O . ASN A 1 326 ? -18.436 7.860 2.895 1.00 95.81 326 ASN A O 1
ATOM 2449 N N . LEU A 1 327 ? -19.700 9.543 3.701 1.00 97.88 327 LEU A N 1
ATOM 2450 C CA . LEU A 1 327 ? -19.716 9.084 5.088 1.00 97.88 327 LEU A CA 1
ATOM 2451 C C . LEU A 1 327 ? -20.656 7.877 5.222 1.00 97.88 327 LEU A C 1
ATOM 2453 O O . LEU A 1 327 ? -21.876 7.986 5.045 1.00 97.88 327 LEU A O 1
ATOM 2457 N N . LEU A 1 328 ? -20.081 6.736 5.590 1.00 98.25 328 LEU A N 1
ATOM 2458 C CA . LEU A 1 328 ? -20.833 5.541 5.940 1.00 98.25 328 LEU A CA 1
ATOM 2459 C C . LEU A 1 328 ? -21.436 5.715 7.336 1.00 98.25 328 LEU A C 1
ATOM 2461 O O . LEU A 1 328 ? -22.656 5.807 7.453 1.00 98.25 328 LEU A O 1
ATOM 2465 N N . ALA A 1 329 ? -20.588 5.841 8.359 1.00 98.50 329 ALA A N 1
ATOM 2466 C CA . ALA A 1 329 ? -20.997 5.845 9.764 1.00 98.50 329 ALA A CA 1
ATOM 2467 C C . ALA A 1 329 ? -19.931 6.433 10.703 1.00 98.50 329 ALA A C 1
ATOM 2469 O O . ALA A 1 329 ? -18.765 6.587 10.322 1.00 98.50 329 ALA A O 1
ATOM 2470 N N . LYS A 1 330 ? -20.315 6.700 11.952 1.00 98.62 330 LYS A N 1
ATOM 2471 C CA . LYS A 1 330 ? -19.406 6.932 13.085 1.00 98.62 330 LYS A CA 1
ATOM 2472 C C . LYS A 1 330 ? -19.209 5.626 13.851 1.00 98.62 330 LYS A C 1
ATOM 2474 O O . LYS A 1 330 ? -20.125 4.813 13.948 1.00 98.62 330 LYS A O 1
ATOM 2479 N N . VAL A 1 331 ? -18.035 5.432 14.441 1.00 98.56 331 VAL A N 1
ATOM 2480 C CA . VAL A 1 331 ? -17.791 4.335 15.387 1.00 98.56 331 VAL A CA 1
ATOM 2481 C C . VAL A 1 331 ? -18.195 4.792 16.789 1.00 98.56 331 VAL A C 1
ATOM 2483 O O . VAL A 1 331 ? -17.788 5.863 17.235 1.00 98.56 331 VAL A O 1
ATOM 2486 N N . VAL A 1 332 ? -19.000 3.980 17.478 1.00 98.44 332 VAL A N 1
ATOM 2487 C CA . VAL A 1 332 ? -19.623 4.325 18.774 1.00 98.44 332 VAL A CA 1
ATOM 2488 C C . VAL A 1 332 ? -19.049 3.552 19.964 1.00 98.44 332 VAL A C 1
ATOM 2490 O O . VAL A 1 332 ? -19.404 3.832 21.104 1.00 98.44 332 VAL A O 1
ATOM 2493 N N . SER A 1 333 ? -18.149 2.597 19.722 1.00 98.19 333 SER A N 1
ATOM 2494 C CA . SER A 1 333 ? -17.432 1.850 20.760 1.00 98.19 333 SER A CA 1
ATOM 2495 C C . SER A 1 333 ? -15.924 2.034 20.630 1.00 98.19 333 SER A C 1
ATOM 2497 O O . SER A 1 333 ? -15.389 2.005 19.521 1.00 98.19 333 SER A O 1
ATOM 2499 N N . ASN A 1 334 ? -15.222 2.110 21.759 1.00 98.38 334 ASN A N 1
ATOM 2500 C CA . ASN A 1 334 ? -13.777 1.888 21.761 1.00 98.38 334 ASN A CA 1
ATOM 2501 C C . ASN A 1 334 ? -13.470 0.435 21.348 1.00 98.38 334 ASN A C 1
ATOM 2503 O O . ASN A 1 334 ? -14.282 -0.462 21.580 1.00 98.38 334 ASN A O 1
ATOM 2507 N N . ALA A 1 335 ? -12.290 0.197 20.783 1.00 97.75 335 ALA A N 1
ATOM 2508 C CA . ALA A 1 335 ? -11.759 -1.142 20.538 1.00 97.75 335 ALA A CA 1
ATOM 2509 C C . ALA A 1 335 ? -10.236 -1.149 20.682 1.00 97.75 335 ALA A C 1
ATOM 2511 O O . ALA A 1 335 ? -9.591 -0.100 20.624 1.00 97.75 335 ALA A O 1
ATOM 2512 N N . LYS A 1 336 ? -9.662 -2.338 20.870 1.00 95.75 336 LYS A N 1
ATOM 2513 C CA . LYS A 1 336 ? -8.218 -2.514 21.027 1.00 95.75 336 LYS A CA 1
ATOM 2514 C C . LYS A 1 336 ? -7.515 -2.825 19.715 1.00 95.75 336 LYS A C 1
ATOM 2516 O O . LYS A 1 336 ? -8.103 -3.457 18.834 1.00 95.75 336 LYS A O 1
ATOM 2521 N N . GLN A 1 337 ? -6.244 -2.439 19.632 1.00 95.00 337 GLN A N 1
ATOM 2522 C CA . GLN A 1 337 ? -5.313 -2.982 18.643 1.00 95.00 337 GLN A CA 1
ATOM 2523 C C . GLN A 1 337 ? -5.421 -4.519 18.591 1.00 95.00 337 GLN A C 1
ATOM 2525 O O . GLN A 1 337 ? -5.666 -5.171 19.607 1.00 95.00 337 GLN A O 1
ATOM 2530 N N . GLY A 1 338 ? -5.348 -5.094 17.393 1.00 95.31 338 GLY A N 1
ATOM 2531 C CA . GLY A 1 338 ? -5.585 -6.518 17.142 1.00 95.31 338 GLY A CA 1
ATOM 2532 C C . GLY A 1 338 ? -7.053 -6.912 16.929 1.00 95.31 338 GLY A C 1
ATOM 2533 O O . GLY A 1 338 ? -7.319 -7.938 16.301 1.00 95.31 338 GLY A O 1
ATOM 2534 N N . SER A 1 339 ? -8.026 -6.103 17.368 1.00 96.69 339 SER A N 1
ATOM 2535 C CA . SER A 1 339 ? -9.456 -6.424 17.198 1.00 96.69 339 SER A CA 1
ATOM 2536 C C . SER A 1 339 ? -9.861 -6.432 15.717 1.00 96.69 339 SER A C 1
ATOM 2538 O O . SER A 1 339 ? -9.399 -5.601 14.936 1.00 96.69 339 SER A O 1
ATOM 2540 N N . LYS A 1 340 ? -10.776 -7.332 15.326 1.00 97.06 340 LYS A N 1
ATOM 2541 C CA . LYS A 1 340 ? -11.355 -7.402 13.964 1.00 97.06 340 LYS A CA 1
ATOM 2542 C C . LYS A 1 340 ? -12.797 -6.885 13.857 1.00 97.06 340 LYS A C 1
ATOM 2544 O O . LYS A 1 340 ? -13.415 -7.052 12.810 1.00 97.06 340 LYS A O 1
ATOM 2549 N N . GLN A 1 341 ? -13.350 -6.273 14.907 1.00 97.69 341 GLN A N 1
ATOM 2550 C CA . GLN A 1 341 ? -14.730 -5.769 14.921 1.00 97.69 341 GLN A CA 1
ATOM 2551 C C . GLN A 1 341 ? -14.828 -4.339 15.463 1.00 97.69 341 GLN A C 1
ATOM 2553 O O . GLN A 1 341 ? -14.060 -3.962 16.347 1.00 97.69 341 GLN A O 1
ATOM 2558 N N . LEU A 1 342 ? -15.797 -3.565 14.957 1.00 98.25 342 LEU A N 1
ATOM 2559 C CA . LEU A 1 342 ? -16.193 -2.251 15.487 1.00 98.25 342 LEU A CA 1
ATOM 2560 C C . LEU A 1 342 ? -17.714 -2.085 15.455 1.00 98.25 342 LEU A C 1
ATOM 2562 O O . LEU A 1 342 ? -18.358 -2.478 14.480 1.00 98.25 342 LEU A O 1
ATOM 2566 N N . LYS A 1 343 ? -18.274 -1.442 16.487 1.00 98.56 343 LYS A N 1
ATOM 2567 C CA . LYS A 1 343 ? -19.685 -1.042 16.527 1.00 98.56 343 LYS A CA 1
ATOM 2568 C C . LYS A 1 343 ? -19.862 0.370 15.967 1.00 98.56 343 LYS A C 1
ATOM 2570 O O . LYS A 1 343 ? -19.129 1.286 16.348 1.00 98.56 343 LYS A O 1
ATOM 2575 N N . VAL A 1 344 ? -20.849 0.554 15.095 1.00 98.75 344 VAL A N 1
ATOM 2576 C CA . VAL A 1 344 ? -21.175 1.840 14.450 1.00 98.75 344 VAL A CA 1
ATOM 2577 C C . VAL A 1 344 ? -22.532 2.411 14.890 1.00 98.75 344 VAL A C 1
ATOM 2579 O O . VAL A 1 344 ? -23.316 1.724 15.549 1.00 98.75 344 VAL A O 1
ATOM 2582 N N . ASP A 1 345 ? -22.804 3.676 14.553 1.00 98.62 345 ASP A N 1
ATOM 2583 C CA . ASP A 1 345 ? -24.119 4.310 14.742 1.00 98.62 345 ASP A CA 1
ATOM 2584 C C . ASP A 1 345 ? -25.170 3.797 13.741 1.00 98.62 345 ASP A C 1
ATOM 2586 O O . ASP A 1 345 ? -26.303 3.528 14.135 1.00 98.62 345 ASP A O 1
ATOM 2590 N N . ASP A 1 346 ? -24.783 3.568 12.485 1.00 98.44 346 ASP A N 1
ATOM 2591 C CA . ASP A 1 346 ? -25.628 2.963 11.447 1.00 98.44 346 ASP A CA 1
ATOM 2592 C C . ASP A 1 346 ? -24.827 2.027 10.522 1.00 98.44 346 ASP A C 1
ATOM 2594 O O . ASP A 1 346 ? -23.905 2.452 9.825 1.00 98.44 346 ASP A O 1
ATOM 2598 N N . ALA A 1 347 ? -25.193 0.743 10.470 1.00 98.25 347 ALA A N 1
ATOM 2599 C CA . ALA A 1 347 ? -24.592 -0.220 9.544 1.00 98.25 347 ALA A CA 1
ATOM 2600 C C . ALA A 1 347 ? -25.278 -0.309 8.163 1.00 98.25 347 ALA A C 1
ATOM 2602 O O . ALA A 1 347 ? -24.759 -1.002 7.287 1.00 98.25 347 ALA A O 1
ATOM 2603 N N . SER A 1 348 ? -26.396 0.387 7.919 1.00 98.06 348 SER A N 1
ATOM 2604 C CA . SER A 1 348 ? -27.238 0.229 6.714 1.00 98.06 348 SER A CA 1
ATOM 2605 C C . SER A 1 348 ? -26.498 0.428 5.383 1.00 98.06 348 SER A C 1
ATOM 2607 O O . SER A 1 348 ? -26.834 -0.188 4.371 1.00 98.06 348 SER A O 1
ATOM 2609 N N . LYS A 1 349 ? -25.457 1.270 5.380 1.00 97.56 349 LYS A N 1
ATOM 2610 C CA . LYS A 1 349 ? -24.645 1.597 4.196 1.00 97.56 349 LYS A CA 1
ATOM 2611 C C . LYS A 1 349 ? -23.473 0.634 3.968 1.00 97.56 349 LYS A C 1
ATOM 2613 O O . LYS A 1 349 ? -22.745 0.789 2.984 1.00 97.56 349 LYS A O 1
ATOM 2618 N N . PHE A 1 350 ? -23.245 -0.329 4.862 1.00 98.12 350 PHE A N 1
ATOM 2619 C CA . PHE A 1 350 ? -22.171 -1.310 4.722 1.00 98.12 350 PHE A CA 1
ATOM 2620 C C . PHE A 1 350 ? -22.609 -2.501 3.866 1.00 98.12 350 PHE A C 1
ATOM 2622 O O . PHE A 1 350 ? -23.771 -2.899 3.849 1.00 98.12 350 PHE A O 1
ATOM 2629 N N . LYS A 1 351 ? -21.651 -3.095 3.149 1.00 97.38 351 LYS A N 1
ATOM 2630 C CA . LYS A 1 351 ? -21.850 -4.305 2.341 1.00 97.38 351 LYS A CA 1
ATOM 2631 C C . LYS A 1 351 ? -20.667 -5.242 2.537 1.00 97.38 351 LYS A C 1
ATOM 2633 O O . LYS A 1 351 ? -19.523 -4.789 2.570 1.00 97.38 351 LYS A O 1
ATOM 2638 N N . ALA A 1 352 ? -20.927 -6.543 2.638 1.00 96.94 352 ALA A N 1
ATOM 2639 C CA . ALA A 1 352 ? -19.864 -7.544 2.680 1.00 96.94 352 ALA A CA 1
ATOM 2640 C C . ALA A 1 352 ? -18.969 -7.450 1.428 1.00 96.94 352 ALA A C 1
ATOM 2642 O O . ALA A 1 352 ? -19.437 -7.128 0.336 1.00 96.94 352 ALA A O 1
ATOM 2643 N N . LYS A 1 353 ? -17.675 -7.733 1.599 1.00 94.25 353 LYS A N 1
ATOM 2644 C CA . LYS A 1 353 ? -16.590 -7.613 0.607 1.00 94.25 353 LYS A CA 1
ATOM 2645 C C . LYS A 1 353 ? -16.274 -6.189 0.120 1.00 94.25 353 LYS A C 1
ATOM 2647 O O . LYS A 1 353 ? -15.332 -6.038 -0.656 1.00 94.25 353 LYS A O 1
ATOM 2652 N N . GLN A 1 354 ? -16.987 -5.146 0.562 1.00 95.69 354 GLN A N 1
ATOM 2653 C CA . GLN A 1 354 ? -16.655 -3.767 0.183 1.00 95.69 354 GLN A CA 1
ATOM 2654 C C . GLN A 1 354 ? -15.416 -3.255 0.929 1.00 95.69 354 GLN A C 1
ATOM 2656 O O . GLN A 1 354 ? -15.169 -3.639 2.075 1.00 95.69 354 GLN A O 1
ATOM 2661 N N . TRP A 1 355 ? -14.688 -2.332 0.303 1.00 94.94 355 TRP A N 1
ATOM 2662 C CA . TRP A 1 355 ? -13.632 -1.565 0.959 1.00 94.94 355 TRP A CA 1
ATOM 2663 C C . TRP A 1 355 ? -14.195 -0.324 1.649 1.00 94.94 355 TRP A C 1
ATOM 2665 O O . TRP A 1 355 ? -15.020 0.403 1.090 1.00 94.94 355 TRP A O 1
ATOM 2675 N N . VAL A 1 356 ? -13.718 -0.067 2.862 1.00 97.31 356 VAL A N 1
ATOM 2676 C CA . VAL A 1 356 ? -14.032 1.126 3.650 1.00 97.31 356 VAL A CA 1
ATOM 2677 C C . VAL A 1 356 ? -12.744 1.780 4.135 1.00 97.31 356 VAL A C 1
ATOM 2679 O O . VAL A 1 356 ? -11.737 1.109 4.359 1.00 97.31 356 VAL A O 1
ATOM 2682 N N . LEU A 1 357 ? -12.777 3.099 4.292 1.00 97.44 357 LEU A N 1
ATOM 2683 C CA . LEU A 1 357 ? -11.683 3.888 4.840 1.00 97.44 357 LEU A CA 1
ATOM 2684 C C . LEU A 1 357 ? -12.053 4.318 6.259 1.00 97.44 357 LEU A C 1
ATOM 2686 O O . LEU A 1 357 ? -12.963 5.128 6.436 1.00 97.44 357 LEU A O 1
ATOM 2690 N N . LEU A 1 358 ? -11.361 3.769 7.255 1.00 97.88 358 LEU A N 1
ATOM 2691 C CA . LEU A 1 358 ? -11.427 4.249 8.631 1.00 97.88 358 LEU A CA 1
ATOM 2692 C C . LEU A 1 358 ? -10.559 5.503 8.755 1.00 97.88 358 LEU A C 1
ATOM 2694 O O . LEU A 1 358 ? -9.396 5.483 8.357 1.00 97.88 358 LEU A O 1
ATOM 2698 N N . ILE A 1 359 ? -11.116 6.573 9.313 1.00 97.69 359 ILE A N 1
ATOM 2699 C CA . ILE A 1 359 ? -10.421 7.819 9.649 1.00 97.69 359 ILE A CA 1
ATOM 2700 C C . ILE A 1 359 ? -10.468 8.015 11.165 1.00 97.69 359 ILE A C 1
ATOM 2702 O O . ILE A 1 359 ? -11.520 7.816 11.771 1.00 97.69 359 ILE A O 1
ATOM 2706 N N . GLN A 1 360 ? -9.355 8.444 11.764 1.00 97.00 360 GLN A N 1
ATOM 2707 C CA . GLN A 1 360 ? -9.299 8.983 13.127 1.00 97.00 360 GLN A CA 1
ATOM 2708 C C . GLN A 1 360 ? -8.594 10.344 13.125 1.00 97.00 360 GLN A C 1
ATOM 2710 O O . GLN A 1 360 ? -7.625 10.543 12.392 1.00 97.00 360 GLN A O 1
ATOM 2715 N N . THR A 1 361 ? -9.068 11.263 13.965 1.00 96.44 361 THR A N 1
ATOM 2716 C CA . THR A 1 361 ? -8.520 12.614 14.135 1.00 96.44 361 THR A CA 1
ATOM 2717 C C . THR A 1 361 ? -8.635 13.046 15.591 1.00 96.44 361 THR A C 1
ATOM 2719 O O . THR A 1 361 ? -9.726 13.064 16.164 1.00 96.44 361 THR A O 1
ATOM 2722 N N . ASP A 1 362 ? -7.511 13.462 16.170 1.00 96.00 362 ASP A N 1
ATOM 2723 C CA . ASP A 1 362 ? -7.423 13.952 17.543 1.00 96.00 362 ASP A CA 1
ATOM 2724 C C . ASP A 1 362 ? -6.750 15.326 17.595 1.00 96.00 362 ASP A C 1
ATOM 2726 O O . ASP A 1 362 ? -5.632 15.503 17.117 1.00 96.00 362 ASP A O 1
ATOM 2730 N N . THR A 1 363 ? -7.424 16.289 18.220 1.00 93.69 363 THR A N 1
ATOM 2731 C CA . THR A 1 363 ? -6.914 17.646 18.461 1.00 93.69 363 THR A CA 1
ATOM 2732 C C . THR A 1 363 ? -6.241 17.790 19.833 1.00 93.69 363 THR A C 1
ATOM 2734 O O . THR A 1 363 ? -5.904 18.901 20.225 1.00 93.69 363 THR A O 1
ATOM 2737 N N . LYS A 1 364 ? -6.071 16.691 20.585 1.00 93.19 364 LYS A N 1
ATOM 2738 C CA . LYS A 1 364 ? -5.398 16.636 21.897 1.00 93.19 364 LYS A CA 1
ATOM 2739 C C . LYS A 1 364 ? -4.076 15.846 21.880 1.00 93.19 364 LYS A C 1
ATOM 2741 O O . LYS A 1 364 ? -3.527 15.569 22.941 1.00 93.19 364 LYS A O 1
ATOM 2746 N N . GLY A 1 365 ? -3.578 15.442 20.707 1.00 93.38 365 GLY A N 1
ATOM 2747 C CA . GLY A 1 365 ? -2.276 14.771 20.525 1.00 93.38 365 GLY A CA 1
ATOM 2748 C C . GLY A 1 365 ? -2.167 13.318 21.014 1.00 93.38 365 GLY A C 1
ATOM 2749 O O . GLY A 1 365 ? -1.262 12.602 20.596 1.00 93.38 365 GLY A O 1
ATOM 2750 N N . SER A 1 366 ? -3.113 12.824 21.814 1.00 95.19 366 SER A N 1
ATOM 2751 C CA . SER A 1 366 ? -3.109 11.461 22.367 1.00 95.19 366 SER A CA 1
ATOM 2752 C C . SER A 1 366 ? -3.167 10.338 21.315 1.00 95.19 366 SER A C 1
ATOM 2754 O O . SER A 1 366 ? -2.719 9.222 21.586 1.00 95.19 366 SER A O 1
ATOM 2756 N N . LEU A 1 367 ? -3.674 10.623 20.108 1.00 95.94 367 LEU A N 1
ATOM 2757 C CA . LEU A 1 367 ? -3.556 9.743 18.934 1.00 95.94 367 LEU A CA 1
ATOM 2758 C C . LEU A 1 367 ? -2.103 9.624 18.439 1.00 95.94 367 LEU A C 1
ATOM 2760 O O . LEU A 1 367 ? -1.677 8.540 18.051 1.00 95.94 367 LEU A O 1
ATOM 2764 N N . ILE A 1 368 ? -1.328 10.711 18.484 1.00 95.00 368 ILE A N 1
ATOM 2765 C CA . ILE A 1 368 ? 0.085 10.727 18.075 1.00 95.00 368 ILE A CA 1
ATOM 2766 C C . ILE A 1 368 ? 0.931 9.964 19.099 1.00 95.00 368 ILE A C 1
ATOM 2768 O O . ILE A 1 368 ? 1.747 9.134 18.705 1.00 95.00 368 ILE A O 1
ATOM 2772 N N . ASP A 1 369 ? 0.673 10.146 20.398 1.00 93.75 369 ASP A N 1
ATOM 2773 C CA . ASP A 1 369 ? 1.268 9.318 21.459 1.00 93.75 369 ASP A CA 1
ATOM 2774 C C . ASP A 1 369 ? 0.992 7.820 21.225 1.00 93.75 369 ASP A C 1
ATOM 2776 O O . ASP A 1 369 ? 1.855 6.971 21.441 1.00 93.75 369 ASP A O 1
ATOM 2780 N N . ALA A 1 370 ? -0.208 7.470 20.743 1.00 92.94 370 ALA A N 1
ATOM 2781 C CA . ALA A 1 370 ? -0.572 6.084 20.451 1.00 92.94 370 ALA A CA 1
ATOM 2782 C C . ALA A 1 370 ? 0.126 5.529 19.202 1.00 92.94 370 ALA A C 1
ATOM 2784 O O . ALA A 1 370 ? 0.536 4.371 19.214 1.00 92.94 370 ALA A O 1
ATOM 2785 N N . LEU A 1 371 ? 0.331 6.349 18.168 1.00 92.69 371 LEU A N 1
ATOM 2786 C CA . LEU A 1 371 ? 1.150 5.988 17.005 1.00 92.69 371 LEU A CA 1
ATOM 2787 C C . LEU A 1 371 ? 2.622 5.748 17.391 1.00 92.69 371 LEU A C 1
ATOM 2789 O O . LEU A 1 371 ? 3.264 4.870 16.823 1.00 92.69 371 LEU A O 1
ATOM 2793 N N . HIS A 1 372 ? 3.124 6.429 18.427 1.00 91.44 372 HIS A N 1
ATOM 2794 C CA . HIS A 1 372 ? 4.425 6.150 19.054 1.00 91.44 372 HIS A CA 1
ATOM 2795 C C . HIS A 1 372 ? 4.374 5.006 20.090 1.00 91.44 372 HIS A C 1
ATOM 2797 O O . HIS A 1 372 ? 5.276 4.866 20.916 1.00 91.44 372 HIS A O 1
ATOM 2803 N N . SER A 1 373 ? 3.320 4.177 20.080 1.00 89.94 373 SER A N 1
ATOM 2804 C CA . SER A 1 373 ? 3.110 3.061 21.019 1.00 89.94 373 SER A CA 1
ATOM 2805 C C . SER A 1 373 ? 3.173 3.455 22.508 1.00 89.94 373 SER A C 1
ATOM 2807 O O . SER A 1 373 ? 3.528 2.630 23.347 1.00 89.94 373 SER A O 1
ATOM 2809 N N . GLN A 1 374 ? 2.852 4.713 22.840 1.00 91.00 374 GLN A N 1
ATOM 2810 C CA . GLN A 1 374 ? 2.997 5.329 24.171 1.00 91.00 374 GLN A CA 1
ATOM 2811 C C . GLN A 1 374 ? 4.441 5.343 24.725 1.00 91.00 374 GLN A C 1
ATOM 2813 O O . GLN A 1 374 ? 4.639 5.583 25.913 1.00 91.00 374 GLN A O 1
ATOM 2818 N N . LEU A 1 375 ? 5.460 5.109 23.886 1.00 91.38 375 LEU A N 1
ATOM 2819 C CA . LEU A 1 375 ? 6.873 5.047 24.300 1.00 91.38 375 LEU A CA 1
ATOM 2820 C C . LEU A 1 375 ? 7.521 6.431 24.444 1.00 91.38 375 LEU A C 1
ATOM 2822 O O . LEU A 1 375 ? 8.543 6.576 25.107 1.00 91.38 375 LEU A O 1
ATOM 2826 N N . MET A 1 376 ? 6.938 7.438 23.796 1.00 93.75 376 MET A N 1
ATOM 2827 C CA . MET A 1 376 ? 7.361 8.836 23.821 1.00 93.75 376 MET A CA 1
ATOM 2828 C C . MET A 1 376 ? 6.158 9.736 23.528 1.00 93.75 376 MET A C 1
ATOM 2830 O O . MET A 1 376 ? 5.145 9.271 22.999 1.00 93.75 376 MET A O 1
ATOM 2834 N N . LYS A 1 377 ? 6.271 11.027 23.856 1.00 93.62 377 LYS A N 1
ATOM 2835 C CA . LYS A 1 377 ? 5.272 12.026 23.465 1.00 93.62 377 LYS A CA 1
ATOM 2836 C C . LYS A 1 377 ? 5.419 12.413 21.998 1.00 93.62 377 LYS A C 1
ATOM 2838 O O . LYS A 1 377 ? 6.532 12.586 21.506 1.00 93.62 377 LYS A O 1
ATOM 2843 N N . GLY A 1 378 ? 4.285 12.546 21.317 1.00 90.31 378 GLY A N 1
ATOM 2844 C CA . GLY A 1 378 ? 4.226 13.025 19.941 1.00 90.31 378 GLY A CA 1
ATOM 2845 C C . GLY A 1 378 ? 4.528 14.521 19.823 1.00 90.31 378 GLY A C 1
ATOM 2846 O O . GLY A 1 378 ? 4.165 15.308 20.697 1.00 90.31 378 GLY A O 1
ATOM 2847 N N . GLY A 1 379 ? 5.150 14.920 18.712 1.00 90.06 379 GLY A N 1
ATOM 2848 C CA . GLY A 1 379 ? 5.260 16.330 18.326 1.00 90.06 379 GLY A CA 1
ATOM 2849 C C . GLY A 1 379 ? 3.905 16.935 17.934 1.00 90.06 379 GLY A C 1
ATOM 2850 O O . GLY A 1 379 ? 2.983 16.227 17.524 1.00 90.06 379 GLY A O 1
ATOM 2851 N N . THR A 1 380 ? 3.789 18.259 18.041 1.00 92.19 380 THR A N 1
ATOM 2852 C CA . THR A 1 380 ? 2.540 19.010 17.816 1.00 92.19 380 THR A CA 1
ATOM 2853 C C . THR A 1 380 ? 2.109 19.122 16.355 1.00 92.19 380 THR A C 1
ATOM 2855 O O . THR A 1 380 ? 0.937 19.361 16.084 1.00 92.19 380 THR A O 1
ATOM 2858 N N . ASP A 1 381 ? 3.033 18.943 15.414 1.00 88.19 381 ASP A N 1
ATOM 2859 C CA . ASP A 1 381 ? 2.884 19.388 14.020 1.00 88.19 381 ASP A CA 1
ATOM 2860 C C . ASP A 1 381 ? 1.759 18.682 13.248 1.00 88.19 381 ASP A C 1
ATOM 2862 O O . ASP A 1 381 ? 1.228 19.236 12.291 1.00 88.19 381 ASP A O 1
ATOM 2866 N N . ASN A 1 382 ? 1.373 17.479 13.689 1.00 89.69 382 ASN A N 1
ATOM 2867 C CA . ASN A 1 382 ? 0.314 16.658 13.089 1.00 89.69 382 ASN A CA 1
ATOM 2868 C C . ASN A 1 382 ? -0.936 16.571 14.003 1.00 89.69 382 ASN A C 1
ATOM 2870 O O . ASN A 1 382 ? -1.747 15.647 13.893 1.00 89.69 382 ASN A O 1
ATOM 2874 N N . VAL A 1 383 ? -1.095 17.476 14.979 1.00 93.56 383 VAL A N 1
ATOM 2875 C CA . VAL A 1 383 ? -2.276 17.494 15.862 1.00 93.56 383 VAL A CA 1
ATOM 2876 C C . VAL A 1 383 ? -3.486 18.016 15.087 1.00 93.56 383 VAL A C 1
ATOM 2878 O O . VAL A 1 383 ? -3.463 19.104 14.522 1.00 93.56 383 VAL A O 1
ATOM 2881 N N . GLY A 1 384 ? -4.572 17.241 15.079 1.00 93.75 384 GLY A N 1
ATOM 2882 C CA . GLY A 1 384 ? -5.751 17.504 14.252 1.00 93.75 384 GLY A CA 1
ATOM 2883 C C . GLY A 1 384 ? -5.705 16.887 12.848 1.00 93.75 384 GLY A C 1
ATOM 2884 O O . GLY A 1 384 ? -6.714 16.959 12.143 1.00 93.75 384 GLY A O 1
ATOM 2885 N N . ASP A 1 385 ? -4.608 16.230 12.458 1.00 94.19 385 ASP A N 1
ATOM 2886 C CA . ASP A 1 385 ? -4.539 15.500 11.190 1.00 94.19 385 ASP A CA 1
ATOM 2887 C C . ASP A 1 385 ? -5.364 14.201 11.191 1.00 94.19 385 ASP A C 1
ATOM 2889 O O . ASP A 1 385 ? -6.001 13.798 12.173 1.00 94.19 385 ASP A O 1
ATOM 2893 N N . ARG A 1 386 ? -5.408 13.558 10.021 1.00 94.50 386 ARG A N 1
ATOM 2894 C CA . ARG A 1 386 ? -6.161 12.328 9.768 1.00 94.50 386 ARG A CA 1
ATOM 2895 C C . ARG A 1 386 ? -5.225 11.136 9.694 1.00 94.50 386 ARG A C 1
ATOM 2897 O O . ARG A 1 386 ? -4.548 10.939 8.687 1.00 94.50 386 ARG A O 1
ATOM 2904 N N . TRP A 1 387 ? -5.279 10.280 10.705 1.00 95.69 387 TRP A N 1
ATOM 2905 C CA . TRP A 1 387 ? -4.833 8.904 10.540 1.00 95.69 387 TRP A CA 1
ATOM 2906 C C . TRP A 1 387 ? -5.875 8.132 9.720 1.00 95.69 387 TRP A C 1
ATOM 2908 O O . TRP A 1 387 ? -7.078 8.292 9.941 1.00 95.69 387 TRP A O 1
ATOM 2918 N N . SER A 1 388 ? -5.434 7.310 8.763 1.00 95.00 388 SER A N 1
ATOM 2919 C CA . SER A 1 388 ? -6.329 6.618 7.828 1.00 95.00 388 SER A CA 1
ATOM 2920 C C . SER A 1 388 ? -5.935 5.163 7.593 1.00 95.00 388 SER A C 1
ATOM 2922 O O . SER A 1 388 ? -4.774 4.890 7.287 1.00 95.00 388 SER A O 1
ATOM 2924 N N . PHE A 1 389 ? -6.904 4.247 7.644 1.00 94.88 389 PHE A N 1
ATOM 2925 C CA . PHE A 1 389 ? -6.687 2.813 7.441 1.00 94.88 389 PHE A CA 1
ATOM 2926 C C . PHE A 1 389 ? -7.762 2.195 6.526 1.00 94.88 389 PHE A C 1
ATOM 2928 O O . PHE A 1 389 ? -8.940 2.175 6.896 1.00 94.88 389 PHE A O 1
ATOM 2935 N N . PRO A 1 390 ? -7.403 1.705 5.322 1.00 94.62 390 PRO A N 1
ATOM 2936 C CA . PRO A 1 390 ? -8.329 0.981 4.458 1.00 94.62 390 PRO A CA 1
ATOM 2937 C C . PRO A 1 390 ? -8.506 -0.462 4.950 1.00 94.62 390 PRO A C 1
ATOM 2939 O O . PRO A 1 390 ? -7.531 -1.149 5.255 1.00 94.62 390 PRO A O 1
ATOM 2942 N N . ASN A 1 391 ? -9.748 -0.943 4.995 1.00 94.38 391 ASN A N 1
ATOM 2943 C CA . ASN A 1 391 ? -10.072 -2.308 5.415 1.00 94.38 391 ASN A CA 1
ATOM 2944 C C . ASN A 1 391 ? -11.272 -2.856 4.614 1.00 94.38 391 ASN A C 1
ATOM 2946 O O . ASN A 1 391 ? -12.110 -2.083 4.140 1.00 94.38 391 ASN A O 1
ATOM 2950 N N . ARG A 1 392 ? -11.368 -4.180 4.452 1.00 95.75 392 ARG A N 1
ATOM 2951 C CA . ARG A 1 392 ? -12.460 -4.854 3.729 1.00 95.75 392 ARG A CA 1
ATOM 2952 C C . ARG A 1 392 ? -13.456 -5.453 4.721 1.00 95.75 392 ARG A C 1
ATOM 2954 O O . ARG A 1 392 ? -13.076 -6.113 5.688 1.00 95.75 392 ARG A O 1
ATOM 2961 N N . VAL A 1 393 ? -14.744 -5.229 4.482 1.00 98.12 393 VAL A N 1
ATOM 2962 C CA . VAL A 1 393 ? -15.828 -5.773 5.314 1.00 98.12 393 VAL A CA 1
ATOM 2963 C C . VAL A 1 393 ? -15.973 -7.272 5.048 1.00 98.12 393 VAL A C 1
ATOM 2965 O O . VAL A 1 393 ? -16.156 -7.681 3.903 1.00 98.12 393 VAL A O 1
ATOM 2968 N N . VAL A 1 394 ? -15.950 -8.091 6.096 1.00 98.06 394 VAL A N 1
ATOM 2969 C CA . VAL A 1 394 ? -16.218 -9.538 6.023 1.00 98.06 394 VAL A CA 1
ATOM 2970 C C . VAL A 1 394 ? -17.701 -9.812 6.247 1.00 98.06 394 VAL A C 1
ATOM 2972 O O . VAL A 1 394 ? -18.351 -10.420 5.398 1.00 98.06 394 VAL A O 1
ATOM 2975 N N . SER A 1 395 ? -18.250 -9.326 7.360 1.00 98.31 395 SER A N 1
ATOM 2976 C CA . SER A 1 395 ? -19.645 -9.540 7.753 1.00 98.31 395 SER A CA 1
ATOM 2977 C C . SER A 1 395 ? -20.194 -8.358 8.557 1.00 98.31 395 SER A C 1
ATOM 2979 O O . SER A 1 395 ? -19.448 -7.495 9.025 1.00 98.31 395 SER A O 1
ATOM 2981 N N . ILE A 1 396 ? -21.520 -8.309 8.673 1.00 98.56 396 ILE A N 1
ATOM 2982 C CA . ILE A 1 396 ? -22.288 -7.259 9.348 1.00 98.56 396 ILE A CA 1
ATOM 2983 C C . ILE A 1 396 ? -23.325 -7.975 10.217 1.00 98.56 396 ILE A C 1
ATOM 2985 O O . ILE A 1 396 ? -24.033 -8.849 9.717 1.00 98.56 396 ILE A O 1
ATOM 2989 N N . GLN A 1 397 ? -23.397 -7.645 11.505 1.00 98.19 397 GLN A N 1
ATOM 2990 C CA . GLN A 1 397 ? -24.338 -8.238 12.460 1.00 98.19 397 GLN A CA 1
ATOM 2991 C C . GLN A 1 397 ? -24.976 -7.118 13.285 1.00 98.19 397 GLN A C 1
ATOM 2993 O O . GLN A 1 397 ? -24.376 -6.597 14.228 1.00 98.19 397 GLN A O 1
ATOM 2998 N N . GLY A 1 398 ? -26.170 -6.682 12.871 1.00 97.88 398 GLY A N 1
ATOM 2999 C CA . GLY A 1 398 ? -26.722 -5.403 13.318 1.00 97.88 398 GLY A CA 1
ATOM 3000 C C . GLY A 1 398 ? -25.712 -4.280 13.059 1.00 97.88 398 GLY A C 1
ATOM 3001 O O . GLY A 1 398 ? -25.157 -4.186 11.967 1.00 97.88 398 GLY A O 1
ATOM 3002 N N . ASN A 1 399 ? -25.409 -3.492 14.091 1.00 98.38 399 ASN A N 1
ATOM 3003 C CA . ASN A 1 399 ? -24.414 -2.418 14.025 1.00 98.38 399 ASN A CA 1
ATOM 3004 C C . ASN A 1 399 ? -22.953 -2.853 14.278 1.00 98.38 399 ASN A C 1
ATOM 3006 O O . ASN A 1 399 ? -22.082 -1.989 14.369 1.00 98.38 399 ASN A O 1
ATOM 3010 N N . ASN A 1 400 ? -22.653 -4.151 14.388 1.00 98.38 400 ASN A N 1
ATOM 3011 C CA . ASN A 1 400 ? -21.276 -4.642 14.488 1.00 98.38 400 ASN A CA 1
ATOM 3012 C C . ASN A 1 400 ? -20.737 -4.994 13.093 1.00 98.38 400 ASN A C 1
ATOM 3014 O O . ASN A 1 400 ? -21.284 -5.858 12.405 1.00 98.38 400 ASN A O 1
ATOM 3018 N N . ILE A 1 401 ? -19.645 -4.344 12.685 1.00 98.62 401 ILE A N 1
ATOM 3019 C CA . ILE A 1 401 ? -18.937 -4.618 11.428 1.00 98.62 401 ILE A CA 1
ATOM 3020 C C . ILE A 1 401 ? -17.713 -5.486 11.732 1.00 98.62 401 ILE A C 1
ATOM 3022 O O . ILE A 1 401 ? -16.894 -5.110 12.571 1.00 98.62 401 ILE A O 1
ATOM 3026 N N . THR A 1 402 ? -17.566 -6.616 11.035 1.00 98.56 402 THR A N 1
ATOM 3027 C CA . THR A 1 402 ? -16.361 -7.463 11.087 1.00 98.56 402 THR A CA 1
ATOM 3028 C C . THR A 1 402 ? -15.488 -7.219 9.862 1.00 98.56 402 THR A C 1
ATOM 3030 O O . THR A 1 402 ? -15.987 -7.122 8.739 1.00 98.56 402 THR A O 1
ATOM 3033 N N . PHE A 1 403 ? -14.177 -7.169 10.072 1.00 97.44 403 PHE A N 1
ATOM 3034 C CA . PHE A 1 403 ? -13.167 -6.849 9.070 1.00 97.44 403 PHE A CA 1
ATOM 3035 C C . PHE A 1 403 ? -12.211 -8.015 8.808 1.00 97.44 403 PHE A C 1
ATOM 3037 O O . PHE A 1 403 ? -12.045 -8.906 9.639 1.00 97.44 403 PHE A O 1
ATOM 3044 N N . GLU A 1 404 ? -11.553 -7.997 7.649 1.00 94.06 404 GLU A N 1
ATOM 3045 C CA . GLU A 1 404 ? -10.586 -9.034 7.264 1.00 94.06 404 GLU A CA 1
ATOM 3046 C C . GLU A 1 404 ? -9.329 -9.031 8.139 1.00 94.06 404 GLU A C 1
ATOM 3048 O O . GLU A 1 404 ? -8.894 -10.079 8.622 1.00 94.06 404 GLU A O 1
ATOM 3053 N N . ARG A 1 405 ? -8.764 -7.843 8.362 1.00 93.19 405 ARG A N 1
ATOM 3054 C CA . ARG A 1 405 ? -7.458 -7.615 8.970 1.00 93.19 405 ARG A CA 1
ATOM 3055 C C . ARG A 1 405 ? -7.635 -6.882 10.301 1.00 93.19 405 ARG A C 1
ATOM 3057 O O . ARG A 1 405 ? -8.564 -6.072 10.418 1.00 93.19 405 ARG A O 1
ATOM 3064 N N . PRO A 1 406 ? -6.781 -7.179 11.292 1.00 95.25 406 PRO A N 1
ATOM 3065 C CA . PRO A 1 406 ? -6.828 -6.544 12.604 1.00 95.25 406 PRO A CA 1
ATOM 3066 C C . PRO A 1 406 ? -6.670 -5.022 12.508 1.00 95.25 406 PRO A C 1
ATOM 3068 O O . PRO A 1 406 ? -6.040 -4.499 11.586 1.00 95.25 406 PRO A O 1
ATOM 3071 N N . LEU A 1 407 ? -7.230 -4.311 13.483 1.00 95.00 407 LEU A N 1
ATOM 3072 C CA . LEU A 1 407 ? -6.977 -2.886 13.680 1.00 95.00 407 LEU A CA 1
ATOM 3073 C C . LEU A 1 407 ? -5.530 -2.705 14.181 1.00 95.00 407 LEU A C 1
ATOM 3075 O O . LEU A 1 407 ? -5.194 -3.264 15.223 1.00 95.00 407 LEU A O 1
ATOM 3079 N N . PRO A 1 408 ? -4.669 -1.937 13.490 1.00 93.19 408 PRO A N 1
ATOM 3080 C CA . PRO A 1 408 ? -3.244 -1.804 13.822 1.00 93.19 408 PRO A CA 1
ATOM 3081 C C . PRO A 1 408 ? -2.972 -0.748 14.912 1.00 93.19 408 PRO A C 1
ATOM 3083 O O . PRO A 1 408 ? -1.853 -0.267 15.053 1.00 93.19 408 PRO A O 1
ATOM 3086 N N . LEU A 1 409 ? -4.022 -0.312 15.608 1.00 93.69 409 LEU A N 1
ATOM 3087 C CA . LEU A 1 409 ? -4.027 0.738 16.620 1.00 93.69 409 LEU A CA 1
ATOM 3088 C C . LEU A 1 409 ? -5.305 0.578 17.458 1.00 93.69 409 LEU A C 1
ATOM 3090 O O . LEU A 1 409 ? -6.321 0.092 16.949 1.00 93.69 409 LEU A O 1
ATOM 3094 N N . ASP A 1 410 ? -5.285 1.041 18.708 1.00 95.00 410 ASP A N 1
ATOM 3095 C CA . ASP A 1 410 ? -6.510 1.318 19.466 1.00 95.00 410 ASP A CA 1
ATOM 3096 C C . ASP A 1 410 ? -7.471 2.224 18.668 1.00 95.00 410 ASP A C 1
ATOM 3098 O O . ASP A 1 410 ? -7.061 3.133 17.941 1.00 95.00 410 ASP A O 1
ATOM 3102 N N . ILE A 1 411 ? -8.770 2.020 18.874 1.00 97.25 411 ILE A N 1
ATOM 3103 C CA . ILE A 1 411 ? -9.830 2.915 18.413 1.00 97.25 411 ILE A CA 1
ATOM 3104 C C . ILE A 1 411 ? -10.489 3.524 19.644 1.00 97.25 411 ILE A C 1
ATOM 3106 O O . ILE A 1 411 ? -10.955 2.797 20.525 1.00 97.25 411 ILE A O 1
ATOM 3110 N N . LYS A 1 412 ? -10.537 4.856 19.711 1.00 97.69 412 LYS A N 1
ATOM 3111 C CA . LYS A 1 412 ? -11.166 5.588 20.819 1.00 97.69 412 LYS A CA 1
ATOM 3112 C C . LYS A 1 412 ? -12.174 6.578 20.264 1.00 97.69 412 LYS A C 1
ATOM 3114 O O . LYS A 1 412 ? -11.832 7.353 19.378 1.00 97.69 412 LYS A O 1
ATOM 3119 N N . THR A 1 413 ? -13.393 6.611 20.796 1.00 97.56 413 THR A N 1
ATOM 3120 C CA . THR A 1 413 ? -14.451 7.537 20.344 1.00 97.56 413 THR A CA 1
ATOM 3121 C C . THR A 1 413 ? -14.037 9.012 20.463 1.00 97.56 413 THR A C 1
ATOM 3123 O O . THR A 1 413 ? -14.441 9.840 19.647 1.00 97.56 413 THR A O 1
ATOM 3126 N N . THR A 1 414 ? -13.133 9.334 21.396 1.00 97.25 414 THR A N 1
ATOM 3127 C CA . THR A 1 414 ? -12.488 10.652 21.537 1.00 97.25 414 THR A CA 1
ATOM 3128 C C . THR A 1 414 ? -11.667 11.079 20.315 1.00 97.25 414 THR A C 1
ATOM 3130 O O . THR A 1 414 ? -11.533 12.275 20.070 1.00 97.25 414 THR A O 1
ATOM 3133 N N . TRP A 1 415 ? -11.160 10.131 19.519 1.00 97.94 415 TRP A N 1
ATOM 3134 C CA . TRP A 1 415 ? -10.421 10.358 18.266 1.00 97.94 415 TRP A CA 1
ATOM 3135 C C . TRP A 1 415 ? -11.342 10.433 17.033 1.00 97.94 415 TRP A C 1
ATOM 3137 O O . TRP A 1 415 ? -10.900 10.248 15.899 1.00 97.94 415 TRP A O 1
ATOM 3147 N N . LYS A 1 416 ? -12.644 10.673 17.258 1.00 97.75 416 LYS A N 1
ATOM 3148 C CA . LYS A 1 416 ? -13.693 10.872 16.240 1.00 97.75 416 LYS A CA 1
ATOM 3149 C C . LYS A 1 416 ? -13.699 9.809 15.109 1.00 97.75 416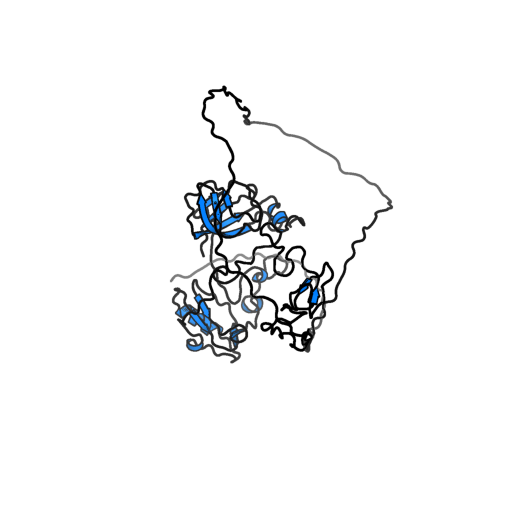 LYS A C 1
ATOM 3151 O O . LYS A 1 416 ? -13.831 10.176 13.936 1.00 97.75 416 LYS A O 1
ATOM 3156 N N . PRO A 1 417 ? -13.564 8.502 15.428 1.00 98.31 417 PRO A N 1
ATOM 3157 C CA . PRO A 1 417 ? -13.449 7.433 14.443 1.00 98.31 417 PRO A CA 1
ATOM 3158 C C . PRO A 1 417 ? -14.670 7.362 13.520 1.00 98.31 417 PRO A C 1
ATOM 3160 O O . PRO A 1 417 ? -15.815 7.247 13.965 1.00 98.31 417 PRO A O 1
ATOM 3163 N N . THR A 1 418 ? -14.423 7.435 12.214 1.00 98.44 418 THR A N 1
ATOM 3164 C CA . THR A 1 418 ? -15.457 7.537 11.173 1.00 98.44 418 THR A CA 1
ATOM 3165 C C . THR A 1 418 ? -15.108 6.695 9.951 1.00 98.44 418 THR A C 1
ATOM 3167 O O . THR A 1 418 ? -13.948 6.590 9.560 1.00 98.44 418 THR A O 1
ATOM 3170 N N . PHE A 1 419 ? -16.125 6.091 9.337 1.00 98.38 419 PHE A N 1
ATOM 3171 C CA . PHE A 1 419 ? -15.989 5.262 8.144 1.00 98.38 419 PHE A CA 1
ATOM 3172 C C . PHE A 1 419 ? -16.486 5.985 6.898 1.00 98.38 419 PHE A C 1
ATOM 3174 O O . PHE A 1 419 ? -17.602 6.501 6.873 1.00 98.38 419 PHE A O 1
ATOM 3181 N N . TYR A 1 420 ? -15.692 5.931 5.833 1.00 98.12 420 TYR A N 1
ATOM 3182 C CA . TYR A 1 420 ? -16.028 6.466 4.516 1.00 98.12 420 TYR A CA 1
ATOM 3183 C C . TYR A 1 420 ? -15.947 5.375 3.444 1.00 98.12 420 TYR A C 1
ATOM 3185 O O . TYR A 1 420 ? -15.211 4.398 3.594 1.00 98.12 420 TYR A O 1
ATOM 3193 N N . THR A 1 421 ? -16.673 5.541 2.337 1.00 95.94 421 THR A N 1
ATOM 3194 C CA . THR A 1 421 ? -16.508 4.676 1.158 1.00 95.94 421 THR A CA 1
ATOM 3195 C C . THR A 1 421 ? -15.089 4.820 0.615 1.00 95.94 421 THR A C 1
ATOM 3197 O O . THR A 1 421 ? -14.672 5.937 0.293 1.00 95.94 421 THR A O 1
ATOM 3200 N N . PHE A 1 422 ? -14.363 3.706 0.491 1.00 93.25 422 PHE A N 1
ATOM 3201 C CA . PHE A 1 422 ? -13.055 3.682 -0.159 1.00 93.25 422 PHE A CA 1
ATOM 3202 C C . PHE A 1 422 ? -13.229 3.564 -1.678 1.00 93.25 422 PHE A C 1
ATOM 3204 O O . PHE A 1 422 ? -13.882 2.645 -2.171 1.00 93.25 422 PHE A O 1
ATOM 3211 N N . SER A 1 423 ? -12.615 4.491 -2.405 1.00 80.38 423 SER A N 1
ATOM 3212 C CA . SER A 1 423 ? -12.539 4.517 -3.866 1.00 80.38 423 SER A CA 1
ATOM 3213 C C . SER A 1 423 ? -11.114 4.151 -4.290 1.00 80.38 423 SER A C 1
ATOM 3215 O O . SER A 1 423 ? -10.185 4.942 -4.084 1.00 80.38 423 SER A O 1
ATOM 3217 N N . GLY A 1 424 ? -10.961 2.942 -4.841 1.00 60.25 424 GLY A N 1
ATOM 3218 C CA . GLY A 1 424 ? -9.711 2.399 -5.394 1.00 60.25 424 GLY A CA 1
ATOM 3219 C C . GLY A 1 424 ? -9.617 2.545 -6.907 1.00 60.25 424 GLY A C 1
ATOM 3220 O O . GLY A 1 424 ? -10.677 2.447 -7.561 1.00 60.25 424 GLY A O 1
#

Sequence (424 aa):
MKILPYGFGISVALYALSLLHCAGQIVPAEQYHDASVQQDTITQDIIPQDTTQPQEKDESTQRPETSNNEPNASETNDEPLTPDTPPQDTTPSDGSSGEEWSTERSFEPTQEANNEPPTPDTQEPSTPDTTLPPERITCPKARTECGGVCVDTNTDDQHCGGCNKACNAPLSCVQGGCKRTSKLWGKAGEHFTPADRFFDWSYAGYAYGEAPLPTKKPDKKITDFGAVANDNKDDTSAFEKAIQALGGKGGTIRVPAGTFILQKRLRLPSHTVLQGKGSNKTILSVPKSLTDVYGNKGLSGGGTSSYAFSGGFIEVRGSSPVRSSNLLAKVVSNAKQGSKQLKVDDASKFKAKQWVLLIQTDTKGSLIDALHSQLMKGGTDNVGDRWSFPNRVVSIQGNNITFERPLPLDIKTTWKPTFYTFSG

Radius of gyration: 37.82 Å; chains: 1; bounding box: 80×130×77 Å